Protein AF-A0A2G4GBW3-F1 (afdb_monomer)

Mean predicted aligned error: 9.52 Å

Sequence (626 aa):
MPLEVPSDIVLETSGILPLPGKRLLVTTRRGEVYFVDGAFAAEPKLTFSLFASGLHEPLGIIAAPAPRKGYYVAQRAELTRLEDTDGDGRADVFETIAKIPISGSYHEYAFGPVLAPNGDLRVTLNVAFGGATQAPVPWRGWMMEIRPDGQMTPIAAGLRSPAGFTVTSGGDWFASDNQGEWVGSGKLTHIERGDFLGHPAGLAWSKQPGSPVSLRPEDIRSFDEPMPDVAKRLPGVKPPAVWLPHAVLGISNSGVLEDLSGGKFGPFAGQLFVADQGQSKIARISLEKIKGVWQGAAYAFRSGFDCGIIRLAQSEDGSFFTGETERGWGALGPKKYGIERLVWTGETPFEIKEIKAQPDGFMLTFTAPVDRATAEKLESYSVFGFTYLWHKEYGSAPSNRAGCPVRKVVVAPDGLSVRLANICLREGYIHEIKAAGLRSAQGNEPLLHPIAYYTLNRFPDGNRIIPLEVKEVELCVAPIPAVASANTKKHPTKAPAEWGDDGDKTIVLGTQPGLKFDQALLTVKVGARVRLVLRNTDDMLHNFVLCAPGKGESVGNAAMALGVDGAAKNYVPDTADVLFHSALVLPETSDTIFFDAPTAPGDYDYLCSFPGHALLMKGLLRVEAK

Foldseek 3Di:
DFADDPPVDPALWQEWDQDPPRWIWTHHQQFWIWIWPQQPDPDRDIDTDTADGDAARWRYKDADDPPDGAIWTDHLFATWGFDDPPPPRHTPDTDGLATDDDPPAPQQGWHDFAADPVGKTKIATAFGDDDLCRPVDAPHQFIWTAHSNHDIATFEGAAHRQLAWYQAPVRWIWTWGAFWFLRQHIFIFTGGGQAHAGHLNNLVCCPPPRRSHPDHSVNDAFDQAQQLVVCVVPPRYTAGQDGQGDLQQERAKAHKDAQCQVQLQHDQHRWMWIFYQAQAAIKIWDWDAAPNGIHFKIFGDDGAHQGGFHYWDADNSRKIKTWHAPPPHHYLHVDGTGIDIGGHPPDDDWAFNTWDFALFFIKTFTPAAWAPVLQFDQVLKWKKKFGARRGRGGHGATHPIWTWGFPGWDQDPRRRMITTGTQADDASIKMWMFRQSIAGNPPRHTHPTRIMIIHHHDHHDDDDPDDNDVPCNVVRDDPDPDPQADCDQQFHQAADPPADRAFQEEAEWEDDPPLEIPDQEAEDAAFGKYKYKYFYQDQDKWKKWWFDPPCLVVQLVQLSVCRSVNLRNLSGHPDPRTRHMFHTAHHRGMGIGIDTDHNDFDWIKMATSSNSNSVPYIHTYGHDYD

Nearest PDB structures (foldseek):
  2aan-assembly1_A  TM=9.076E-01  e=1.758E-10  Chloroflexus aurantiacus
  6l9s-assembly1_A  TM=8.974E-01  e=1.002E-09  Roseiflexus castenholzii DSM 13941
  1ov8-assembly1_A  TM=8.506E-01  e=3.028E-10  Chloroflexus aurantiacus
  2p4o-assembly1_A  TM=3.860E-01  e=1.858E-04  Nostoc punctiforme PCC 73102
  7kzn-assembly1_E  TM=3.181E-01  e=4.204E-01  Chlamydomonas reinhardtii

pLDDT: mean 91.11, std 11.43, range [33.72, 98.88]

Secondary structure (DSSP, 8-state):
-B-PPPTT----EEEEEEETTTEEEEEETTS-EEEEESTTSSS---EEEEEE---SS---EEEPPTTS-SEEEEETTEEEEEE-SSSSSS--EEEEEEE----S-TT--EEEEEE-TTS-EEEEEPPPSSGGGS--STTTTEEEEE-TTS-EEEEEE--S----EEE-TTS-EEEEE-SBBTB-SEEEEEE-TT-B-S-GGGGGGTTSTT------GGG-----EEHHHHHTTSTTB---SEEE-TTTS-SSEEEEEE--STTTTSTTTT-EEEEETTTTEEEEEEEEEETTEEEEEEEEEEE--SS-EEEEEE-TTS-EEEEEE-SSS--SSSSSEEEEEE---S---S-EEEEEEETTEEEEEESSPBPHHHHT-GGG-EEEEEE-EESSSBS---EEEEE--EEEEEE-TTSSEEEEEES---TTEEEEEE-TT-BBTTTTPBPSS-EEEEEES-PPPS--SS---TTGGGG--------TTS--SSS--S--TTS-TT-SEEEEEEEETTTEES-SEEEEETT-EEEEEEE--SSS-B--EEEPTT-HHHHHHHHHTTGGGTGGGTT---STTEEEEPPPBPTT-EEEEEEEPPSS-EEEEEE--STTTTTTSEEEEEEE--

Structure (mmCIF, N/CA/C/O backbone):
data_AF-A0A2G4GBW3-F1
#
_entry.id   AF-A0A2G4GBW3-F1
#
loop_
_atom_site.group_PDB
_atom_site.id
_atom_site.type_symbol
_atom_site.label_atom_id
_atom_site.label_alt_id
_atom_site.label_comp_id
_atom_site.label_asym_id
_atom_site.label_entity_id
_atom_site.label_seq_id
_atom_site.pdbx_PDB_ins_code
_atom_site.Cartn_x
_atom_site.Cartn_y
_atom_site.Cartn_z
_atom_site.occupancy
_atom_site.B_iso_or_equiv
_atom_site.auth_seq_id
_atom_site.auth_comp_id
_atom_site.auth_asym_id
_atom_site.auth_atom_id
_atom_site.pdbx_PDB_model_num
ATOM 1 N N . MET A 1 1 ? 7.851 -12.810 12.688 1.00 80.94 1 MET A N 1
ATOM 2 C CA . MET A 1 1 ? 7.903 -13.838 13.744 1.00 80.94 1 MET A CA 1
ATOM 3 C C . MET A 1 1 ? 6.474 -14.286 13.923 1.00 80.94 1 MET A C 1
ATOM 5 O O . MET A 1 1 ? 5.682 -13.466 14.400 1.00 80.94 1 MET A O 1
ATOM 9 N N . PRO A 1 2 ? 6.150 -15.525 13.527 1.00 80.88 2 PRO A N 1
ATOM 10 C CA . PRO A 1 2 ? 4.816 -16.064 13.705 1.00 80.88 2 PRO A CA 1
ATOM 11 C C . PRO A 1 2 ? 4.460 -16.076 15.183 1.00 80.88 2 PRO A C 1
ATOM 13 O O . PRO A 1 2 ? 5.283 -16.481 16.007 1.00 80.88 2 PRO A O 1
ATOM 16 N N . LEU A 1 3 ? 3.254 -15.634 15.525 1.00 89.94 3 LEU A N 1
ATOM 17 C CA . LEU A 1 3 ? 2.725 -15.817 16.867 1.00 89.94 3 LEU A CA 1
ATOM 18 C C . LEU A 1 3 ? 1.697 -16.945 16.814 1.00 89.94 3 LEU A C 1
ATOM 20 O O . LEU A 1 3 ? 0.683 -16.845 16.122 1.00 89.94 3 LEU A O 1
ATOM 24 N N . GLU A 1 4 ? 1.987 -18.053 17.492 1.00 91.69 4 GLU A N 1
ATOM 25 C CA . GLU A 1 4 ? 1.112 -19.223 17.460 1.00 91.69 4 GLU A CA 1
ATOM 26 C C . GLU A 1 4 ? -0.223 -18.927 18.148 1.00 91.69 4 GLU A C 1
ATOM 28 O O . GLU A 1 4 ? -0.281 -18.522 19.311 1.00 91.69 4 GLU A O 1
ATOM 33 N N . VAL A 1 5 ? -1.302 -19.137 17.397 1.00 91.31 5 VAL A N 1
ATOM 34 C CA . VAL A 1 5 ? -2.677 -18.986 17.865 1.00 91.31 5 VAL A CA 1
ATOM 35 C C . VAL A 1 5 ? -3.206 -20.373 18.251 1.00 91.31 5 VAL A C 1
ATOM 37 O O . VAL A 1 5 ? -3.044 -21.306 17.458 1.00 91.31 5 VAL A O 1
ATOM 40 N N . PRO A 1 6 ? -3.845 -20.534 19.425 1.00 90.50 6 PRO A N 1
ATOM 41 C CA . PRO A 1 6 ? -4.528 -21.770 19.800 1.00 90.50 6 PRO A CA 1
ATOM 42 C C . PRO A 1 6 ? -5.503 -22.254 18.718 1.00 90.50 6 PRO A C 1
ATOM 44 O O . PRO A 1 6 ? -6.208 -21.458 18.100 1.00 90.50 6 PRO A O 1
ATOM 47 N N . SER A 1 7 ? -5.555 -23.567 18.478 1.00 90.00 7 SER A N 1
ATOM 48 C CA . SER A 1 7 ? -6.326 -24.155 17.369 1.00 90.00 7 SER A CA 1
ATOM 49 C C . SER A 1 7 ? -7.843 -23.966 17.480 1.00 90.00 7 SER A C 1
ATOM 51 O O . SER A 1 7 ? -8.553 -24.107 16.489 1.00 90.00 7 SER A O 1
ATOM 53 N N . ASP A 1 8 ? -8.342 -23.686 18.680 1.00 91.44 8 ASP A N 1
ATOM 54 C CA . ASP A 1 8 ? -9.742 -23.385 18.977 1.00 91.44 8 ASP A CA 1
ATOM 55 C C . ASP A 1 8 ? -10.122 -21.920 18.693 1.00 91.44 8 ASP A C 1
ATOM 57 O O . ASP A 1 8 ? -11.308 -21.590 18.694 1.00 91.44 8 ASP A O 1
ATOM 61 N N . ILE A 1 9 ? -9.148 -21.052 18.389 1.00 93.62 9 ILE A N 1
ATOM 62 C CA . ILE A 1 9 ? -9.369 -19.642 18.054 1.00 93.62 9 ILE A CA 1
ATOM 63 C C . ILE A 1 9 ? -9.157 -19.415 16.552 1.00 93.62 9 ILE A C 1
ATOM 65 O O . ILE A 1 9 ? -8.066 -19.583 16.001 1.00 93.62 9 ILE A O 1
ATOM 69 N N . VAL A 1 10 ? -10.208 -18.943 15.879 1.00 94.69 10 VAL A N 1
ATOM 70 C CA . VAL A 1 10 ? -10.137 -18.456 14.494 1.00 94.69 10 VAL A CA 1
ATOM 71 C C . VAL A 1 10 ? -9.936 -16.944 14.523 1.00 94.69 10 VAL A C 1
ATOM 73 O O . VAL A 1 10 ? -10.901 -16.184 14.543 1.00 94.69 10 VAL A O 1
ATOM 76 N N . LEU A 1 11 ? -8.675 -16.510 14.585 1.00 94.62 11 LEU A N 1
ATOM 77 C CA . LEU A 1 11 ? -8.359 -15.137 14.984 1.00 94.62 11 LEU A CA 1
ATOM 78 C C . LEU A 1 11 ? -8.752 -14.082 13.941 1.00 94.62 11 LEU A C 1
ATOM 80 O O . LEU A 1 11 ? -9.252 -13.039 14.337 1.00 94.62 11 LEU A O 1
ATOM 84 N N . GLU A 1 12 ? -8.545 -14.333 12.638 1.00 96.38 12 GLU A N 1
ATOM 85 C CA . GLU A 1 12 ? -8.844 -13.383 11.538 1.00 96.38 12 GLU A CA 1
ATOM 86 C C . GLU A 1 12 ? -8.585 -11.912 11.942 1.00 96.38 12 GLU A C 1
ATOM 88 O O . GLU A 1 12 ? -9.501 -11.083 11.917 1.00 96.38 12 GLU A O 1
ATOM 93 N N . THR A 1 13 ? -7.366 -11.616 12.413 1.00 97.44 13 THR A N 1
ATOM 94 C CA . THR A 1 13 ? -7.048 -10.382 13.147 1.00 97.44 13 THR A CA 1
ATOM 95 C C . THR A 1 13 ? -7.329 -9.140 12.303 1.00 97.44 13 THR A C 1
ATOM 97 O O . THR A 1 13 ? -6.641 -8.872 11.318 1.00 97.44 13 THR A O 1
ATOM 100 N N . SER A 1 14 ? -8.313 -8.343 12.709 1.00 96.31 14 SER A N 1
ATOM 101 C CA . SER A 1 14 ? -8.832 -7.202 11.941 1.00 96.31 14 SER A CA 1
ATOM 102 C C . SER A 1 14 ? -8.664 -5.841 12.611 1.00 96.31 14 SER A C 1
ATOM 104 O O . SER A 1 14 ? -8.942 -4.802 12.001 1.00 96.31 14 SER A O 1
ATOM 106 N N . GLY A 1 15 ? -8.167 -5.844 13.843 1.00 97.50 15 GLY A N 1
ATOM 107 C CA . GLY A 1 15 ? -7.805 -4.676 14.630 1.00 97.50 15 GLY A CA 1
ATOM 108 C C . GLY A 1 15 ? -6.728 -5.058 15.633 1.00 97.50 15 GLY A C 1
ATOM 109 O O . GLY A 1 15 ? -6.760 -6.162 16.174 1.00 97.50 15 GLY A O 1
ATOM 110 N N . ILE A 1 16 ? -5.760 -4.168 15.849 1.00 98.19 16 ILE A N 1
ATOM 111 C CA . ILE A 1 16 ? -4.654 -4.372 16.787 1.00 98.19 16 ILE A CA 1
ATOM 112 C C . ILE A 1 16 ? -4.420 -3.061 17.527 1.00 98.19 16 ILE A C 1
ATOM 114 O O . ILE A 1 16 ? -4.195 -2.029 16.900 1.00 98.19 16 ILE A O 1
ATOM 118 N N . LEU A 1 17 ? -4.426 -3.127 18.853 1.00 97.94 17 LEU A N 1
ATOM 119 C CA . LEU A 1 17 ? -4.067 -2.032 19.738 1.00 97.94 17 LEU A CA 1
ATOM 120 C C . LEU A 1 17 ? -2.996 -2.521 20.719 1.00 97.94 17 LEU A C 1
ATOM 122 O O . LEU A 1 17 ? -3.314 -3.257 21.658 1.00 97.94 17 LEU A O 1
ATOM 126 N N . PRO A 1 18 ? -1.725 -2.135 20.525 1.00 97.06 18 PRO A N 1
ATOM 127 C CA . PRO A 1 18 ? -0.713 -2.282 21.555 1.00 97.06 18 PRO A CA 1
ATOM 128 C C . PRO A 1 18 ? -1.093 -1.458 22.788 1.00 97.06 18 PRO A C 1
ATOM 130 O O . PRO A 1 18 ? -1.423 -0.278 22.681 1.00 97.06 18 PRO A O 1
ATOM 133 N N . LEU A 1 19 ? -1.055 -2.092 23.956 1.00 95.31 19 LEU A N 1
ATOM 134 C CA . LEU A 1 19 ? -1.354 -1.483 25.247 1.00 95.31 19 LEU A CA 1
ATOM 135 C C . LEU A 1 19 ? -0.072 -1.309 26.075 1.00 95.31 19 LEU A C 1
ATOM 137 O O . LEU A 1 19 ? 0.899 -2.056 25.883 1.00 95.31 19 LEU A O 1
ATOM 141 N N . PRO A 1 20 ? -0.073 -0.381 27.052 1.00 88.75 20 PRO A N 1
ATOM 142 C CA . PRO A 1 20 ? 0.974 -0.320 28.064 1.00 88.75 20 PRO A CA 1
ATOM 143 C C . PRO A 1 20 ? 1.194 -1.682 28.735 1.00 88.75 20 PRO A C 1
ATOM 145 O O . PRO A 1 20 ? 0.268 -2.475 28.896 1.00 88.75 20 PRO A O 1
ATOM 148 N N . GLY A 1 21 ? 2.435 -1.959 29.141 1.00 87.44 21 GLY A N 1
ATOM 149 C CA . GLY A 1 21 ? 2.774 -3.221 29.808 1.00 87.44 21 GLY A CA 1
ATOM 150 C C . GLY A 1 21 ? 2.973 -4.415 28.868 1.00 87.44 21 GLY A C 1
ATOM 151 O O . GLY A 1 21 ? 2.974 -5.546 29.341 1.00 87.44 21 GLY A O 1
ATOM 152 N N . LYS A 1 22 ? 3.204 -4.182 27.565 1.00 92.50 22 LYS A N 1
ATOM 153 C CA . LYS A 1 22 ? 3.505 -5.233 26.569 1.00 92.50 22 LYS A CA 1
ATOM 154 C C . LYS A 1 22 ? 2.361 -6.242 26.386 1.00 92.50 22 LYS A C 1
ATOM 156 O O . LYS A 1 22 ? 2.589 -7.448 26.270 1.00 92.50 22 LYS A O 1
ATOM 161 N N . ARG A 1 23 ? 1.133 -5.731 26.328 1.00 95.31 23 ARG A N 1
ATOM 162 C CA . ARG A 1 23 ? -0.088 -6.488 26.031 1.00 95.31 23 ARG A CA 1
ATOM 163 C C . ARG A 1 23 ? -0.689 -5.987 24.724 1.00 95.31 23 ARG A C 1
ATOM 165 O O . ARG A 1 23 ? -0.494 -4.827 24.370 1.00 95.31 23 ARG A O 1
ATOM 172 N N . LEU A 1 24 ? -1.412 -6.835 24.003 1.00 97.75 24 LEU A N 1
ATOM 173 C CA . LEU A 1 24 ? -2.218 -6.405 22.859 1.00 97.75 24 LEU A CA 1
ATOM 174 C C . LEU A 1 24 ? -3.701 -6.545 23.183 1.00 97.75 24 LEU A C 1
ATOM 176 O O . LEU A 1 24 ? -4.098 -7.429 23.939 1.00 97.75 24 LEU A O 1
ATOM 180 N N . LEU A 1 25 ? -4.515 -5.712 22.552 1.00 98.31 25 LEU A N 1
ATOM 181 C CA . LEU A 1 25 ? -5.941 -5.939 22.380 1.00 98.31 25 LEU A CA 1
ATOM 182 C C . LEU A 1 25 ? -6.202 -6.117 20.885 1.00 98.31 25 LEU A C 1
ATOM 184 O O . LEU A 1 25 ? -5.789 -5.280 20.080 1.00 98.31 25 LEU A O 1
ATOM 188 N N . VAL A 1 26 ? -6.840 -7.219 20.503 1.00 98.44 26 VAL A N 1
ATOM 189 C CA . VAL A 1 26 ? -7.065 -7.567 19.095 1.00 98.44 26 VAL A CA 1
ATOM 190 C C . VAL A 1 26 ? -8.536 -7.832 18.831 1.00 98.44 26 VAL A C 1
ATOM 192 O O . VAL A 1 26 ? -9.214 -8.424 19.669 1.00 98.44 26 VAL A O 1
ATOM 195 N N . THR A 1 27 ? -9.026 -7.414 17.666 1.00 98.44 27 THR A N 1
ATOM 196 C CA . THR A 1 27 ? -10.370 -7.777 17.196 1.00 98.44 27 THR A CA 1
ATOM 197 C C . THR A 1 27 ? -10.282 -8.869 16.143 1.00 98.44 27 THR A C 1
ATOM 199 O O . THR A 1 27 ? -9.351 -8.881 15.335 1.00 98.44 27 THR A O 1
ATOM 202 N N . THR A 1 28 ? -11.274 -9.751 16.123 1.00 97.62 28 THR A N 1
ATOM 203 C CA . THR A 1 28 ? -11.435 -10.786 15.098 1.00 97.62 28 THR A CA 1
ATOM 204 C C . THR A 1 28 ? -12.531 -10.372 14.122 1.00 97.62 28 THR A C 1
ATOM 206 O O . THR A 1 28 ? -13.536 -9.779 14.517 1.00 97.62 28 THR A O 1
ATOM 209 N N . ARG A 1 29 ? -12.455 -10.773 12.850 1.00 95.62 29 ARG A N 1
ATOM 210 C CA . ARG A 1 29 ? -13.603 -10.610 11.927 1.00 95.62 29 ARG A CA 1
ATOM 211 C C . ARG A 1 29 ? -14.848 -11.415 12.323 1.00 95.62 29 ARG A C 1
ATOM 213 O O . ARG A 1 29 ? -15.888 -11.293 11.672 1.00 95.62 29 ARG A O 1
ATOM 220 N N . ARG A 1 30 ? -14.753 -12.263 13.349 1.00 96.00 30 ARG A N 1
ATOM 221 C CA . ARG A 1 30 ? -15.849 -13.085 13.877 1.00 96.00 30 ARG A CA 1
ATOM 222 C C . ARG A 1 30 ? -16.622 -12.422 15.008 1.00 96.00 30 ARG A C 1
ATOM 224 O O . ARG A 1 30 ? -17.689 -12.912 15.358 1.00 96.00 30 ARG A O 1
ATOM 231 N N . GLY A 1 31 ? -16.167 -11.260 15.469 1.00 97.75 31 GLY A N 1
ATOM 232 C CA . GLY A 1 31 ? -16.918 -10.449 16.419 1.00 97.75 31 GLY A CA 1
ATOM 233 C C . GLY A 1 31 ? -16.410 -10.518 17.846 1.00 97.75 31 GLY A C 1
ATOM 234 O O . GLY A 1 31 ? -17.105 -10.045 18.745 1.00 97.75 31 GLY A O 1
ATOM 235 N N . GLU A 1 32 ? -15.229 -11.093 18.059 1.00 98.38 32 GLU A N 1
ATOM 236 C CA . GLU A 1 32 ? -14.581 -11.146 19.361 1.00 98.38 32 GLU A CA 1
ATOM 237 C C . GLU A 1 32 ? -13.493 -10.079 19.508 1.00 98.38 32 GLU A C 1
ATOM 239 O O . GLU A 1 32 ? -12.899 -9.597 18.538 1.00 98.38 32 GLU A O 1
ATOM 244 N N . VAL A 1 33 ? -13.217 -9.741 20.765 1.00 98.69 33 VAL A N 1
ATOM 245 C CA . VAL A 1 33 ? -12.090 -8.916 21.186 1.00 98.69 33 VAL A CA 1
ATOM 246 C C . VAL A 1 33 ? -11.321 -9.687 22.249 1.00 98.69 33 VAL A C 1
ATOM 248 O O . VAL A 1 33 ? -11.897 -10.091 23.261 1.00 98.69 33 VAL A O 1
ATOM 251 N N . TYR A 1 34 ? -10.024 -9.881 22.031 1.00 98.56 34 TYR A N 1
ATOM 252 C CA . TYR A 1 34 ? -9.149 -10.610 22.942 1.00 98.56 34 TYR A CA 1
ATOM 253 C C . TYR A 1 34 ? -8.029 -9.720 23.445 1.00 98.56 34 TYR A C 1
ATOM 255 O O . TYR A 1 34 ? -7.351 -9.057 22.658 1.00 98.56 34 TYR A O 1
ATOM 263 N N . PHE A 1 35 ? -7.767 -9.781 24.745 1.00 98.12 35 PHE A N 1
ATOM 264 C CA . PHE A 1 35 ? -6.437 -9.456 25.226 1.00 98.12 35 PHE A CA 1
ATOM 265 C C . PHE A 1 35 ? -5.466 -10.576 24.850 1.00 98.12 35 PHE A C 1
ATOM 267 O O . PHE A 1 35 ? -5.795 -11.755 24.999 1.00 98.12 35 PHE A O 1
ATOM 274 N N . VAL A 1 36 ? -4.271 -10.197 24.403 1.00 97.88 36 VAL A N 1
ATOM 275 C CA . VAL A 1 36 ? -3.189 -11.117 24.044 1.00 97.88 36 VAL A CA 1
ATOM 276 C C . VAL A 1 36 ? -1.942 -10.764 24.841 1.00 97.88 36 VAL A C 1
ATOM 278 O O . VAL A 1 36 ? -1.347 -9.696 24.671 1.00 97.88 36 VAL A O 1
ATOM 281 N N . ASP A 1 37 ? -1.541 -11.689 25.701 1.00 96.69 37 ASP A N 1
ATOM 282 C CA . ASP A 1 37 ? -0.339 -11.605 26.524 1.00 96.69 37 ASP A CA 1
ATOM 283 C C . ASP A 1 37 ? 0.798 -12.432 25.906 1.00 96.69 37 ASP A C 1
ATOM 285 O O . ASP A 1 37 ? 0.561 -13.364 25.138 1.00 96.69 37 ASP A O 1
ATOM 289 N N . GLY A 1 38 ? 2.053 -12.091 26.215 1.00 95.75 38 GLY A N 1
ATOM 290 C CA . GLY A 1 38 ? 3.233 -12.842 25.753 1.00 95.75 38 GLY A CA 1
ATOM 291 C C . GLY A 1 38 ? 3.716 -12.518 24.330 1.00 95.75 38 GLY A C 1
ATOM 292 O O . GLY A 1 38 ? 4.797 -12.962 23.944 1.00 95.75 38 GLY A O 1
ATOM 293 N N . ALA A 1 39 ? 2.993 -11.682 23.576 1.00 95.38 39 ALA A N 1
ATOM 294 C CA . ALA A 1 39 ? 3.322 -11.318 22.188 1.00 95.38 39 ALA A CA 1
ATOM 295 C C . ALA A 1 39 ? 4.661 -10.570 22.022 1.00 95.38 39 ALA A C 1
ATOM 297 O O . ALA A 1 39 ? 5.230 -10.523 20.932 1.00 95.38 39 ALA A O 1
ATOM 298 N N . PHE A 1 40 ? 5.182 -9.991 23.107 1.00 95.12 40 PHE A N 1
ATOM 299 C CA . PHE A 1 40 ? 6.421 -9.215 23.100 1.00 95.12 40 PHE A CA 1
ATOM 300 C C . PHE A 1 40 ? 7.664 -10.006 23.531 1.00 95.12 40 PHE A C 1
ATOM 302 O O . PHE A 1 40 ? 8.769 -9.454 23.508 1.00 95.12 40 PHE A O 1
ATOM 309 N N . ALA A 1 41 ? 7.503 -11.263 23.953 1.00 93.00 41 ALA A N 1
ATOM 310 C CA . ALA A 1 41 ? 8.619 -12.099 24.378 1.00 93.00 41 ALA A CA 1
ATOM 311 C C . ALA A 1 41 ? 9.520 -12.479 23.190 1.00 93.00 41 ALA A C 1
ATOM 313 O O . ALA A 1 41 ? 9.066 -12.537 22.049 1.00 93.00 41 ALA A O 1
ATOM 314 N N . ALA A 1 42 ? 10.801 -12.747 23.463 1.00 89.19 42 ALA A N 1
ATOM 315 C CA . ALA A 1 42 ? 11.731 -13.265 22.454 1.00 89.19 42 ALA A CA 1
ATOM 316 C C . ALA A 1 42 ? 11.319 -14.665 21.963 1.00 89.19 42 ALA A C 1
ATOM 318 O O . ALA A 1 42 ? 11.481 -14.982 20.791 1.00 89.19 42 ALA A O 1
ATOM 319 N N . GLU A 1 43 ? 10.722 -15.460 22.855 1.00 91.88 43 GLU A N 1
ATOM 320 C CA . GLU A 1 43 ? 10.042 -16.720 22.556 1.00 91.88 43 GLU A CA 1
ATOM 321 C C . GLU A 1 43 ? 8.555 -16.560 22.913 1.00 91.88 43 GLU A C 1
ATOM 323 O O . GLU A 1 43 ? 8.174 -16.741 24.076 1.00 91.88 43 GLU A O 1
ATOM 328 N N . PRO A 1 44 ? 7.707 -16.133 21.961 1.00 92.69 44 PRO A N 1
ATOM 329 C CA . PRO A 1 44 ? 6.304 -15.855 22.234 1.00 92.69 44 PRO A CA 1
ATOM 330 C C . PRO A 1 44 ? 5.535 -17.107 22.659 1.00 92.69 44 PRO A C 1
ATOM 332 O O . PRO A 1 44 ? 5.519 -18.113 21.956 1.00 92.69 44 PRO A O 1
ATOM 335 N N . LYS A 1 45 ? 4.839 -17.014 23.793 1.00 93.19 45 LYS A N 1
ATOM 336 C CA . LYS A 1 45 ? 3.826 -17.983 24.228 1.00 93.19 45 LYS A CA 1
ATOM 337 C C . LYS A 1 45 ? 2.556 -17.215 24.529 1.00 93.19 45 LYS A C 1
ATOM 339 O O . LYS A 1 45 ? 2.467 -16.550 25.562 1.00 93.19 45 LYS A O 1
ATOM 344 N N . LEU A 1 46 ? 1.626 -17.239 23.582 1.00 95.19 46 LEU A N 1
ATOM 345 C CA . LEU A 1 46 ? 0.447 -16.395 23.660 1.00 95.19 46 LEU A CA 1
ATOM 346 C C . LEU A 1 46 ? -0.573 -16.944 24.653 1.00 95.19 46 LEU A C 1
ATOM 348 O O . LEU A 1 46 ? -0.857 -18.139 24.676 1.00 95.19 46 LEU A O 1
ATOM 352 N N . THR A 1 47 ? -1.163 -16.048 25.439 1.00 95.81 47 THR A N 1
ATOM 353 C CA . THR A 1 47 ? -2.387 -16.325 26.199 1.00 95.81 47 THR A CA 1
ATOM 354 C C . THR A 1 47 ? -3.467 -15.363 25.739 1.00 95.81 47 THR A C 1
ATOM 356 O O . THR A 1 47 ? -3.235 -14.156 25.682 1.00 95.81 47 THR A O 1
ATOM 359 N N . PHE A 1 48 ? -4.638 -15.904 25.410 1.00 97.44 48 PHE A N 1
ATOM 360 C CA . PHE A 1 48 ? -5.789 -15.138 24.949 1.00 97.44 48 PHE A CA 1
ATOM 361 C C . PHE A 1 48 ? -6.835 -15.072 26.059 1.00 97.44 48 PHE A C 1
ATOM 363 O O . PHE A 1 48 ? -7.260 -16.102 26.578 1.00 97.44 48 PHE A O 1
ATOM 370 N N . SER A 1 49 ? -7.265 -13.862 26.409 1.00 97.38 49 SER A N 1
ATOM 371 C CA . SER A 1 49 ? -8.372 -13.635 27.345 1.00 97.38 49 SER A CA 1
ATOM 372 C C . SER A 1 49 ? -9.497 -12.908 26.621 1.00 97.38 49 SER A C 1
ATOM 374 O O . SER A 1 49 ? -9.287 -11.810 26.107 1.00 97.38 49 SER A O 1
ATOM 376 N N . LEU A 1 50 ? -10.678 -13.528 26.545 1.00 98.25 50 LEU A N 1
ATOM 377 C CA . LEU A 1 50 ? -11.840 -12.926 25.891 1.00 98.25 50 LEU A CA 1
ATOM 378 C C . LEU A 1 50 ? -12.306 -11.698 26.683 1.00 98.25 50 LEU A C 1
ATOM 380 O O . LEU A 1 50 ? -12.733 -11.845 27.828 1.00 98.25 50 LEU A O 1
ATOM 384 N N . PHE A 1 51 ? -12.245 -10.529 26.045 1.00 98.69 51 PHE A N 1
ATOM 385 C CA . PHE A 1 51 ? -12.705 -9.252 26.588 1.00 98.69 51 PHE A CA 1
ATOM 386 C C . PHE A 1 51 ? -14.155 -8.967 26.185 1.00 98.69 51 PHE A C 1
ATOM 388 O O . PHE A 1 51 ? -14.981 -8.653 27.032 1.00 98.69 51 PHE A O 1
ATOM 395 N N . ALA A 1 52 ? -14.487 -9.116 24.901 1.00 98.69 52 ALA A N 1
ATOM 396 C CA . ALA A 1 52 ? -15.830 -8.859 24.381 1.00 98.69 52 ALA A CA 1
ATOM 397 C C . ALA A 1 52 ? -16.181 -9.823 23.242 1.00 98.69 52 ALA A C 1
ATOM 399 O O . ALA A 1 52 ? -15.297 -10.358 22.576 1.00 98.69 52 ALA A O 1
ATOM 400 N N . SER A 1 53 ? -17.475 -10.033 23.000 1.00 98.06 53 SER A N 1
ATOM 401 C CA . SER A 1 53 ? -17.985 -10.828 21.874 1.00 98.06 53 SER A CA 1
ATOM 402 C C . SER A 1 53 ? -19.327 -10.281 21.381 1.00 98.06 53 SER A C 1
ATOM 404 O O . SER A 1 53 ? -19.946 -9.468 22.066 1.00 98.06 53 SER A O 1
ATOM 406 N N . GLY A 1 54 ? -19.777 -10.720 20.202 1.00 97.25 54 GLY A N 1
ATOM 407 C CA . GLY A 1 54 ? -21.067 -10.319 19.623 1.00 97.25 54 GLY A CA 1
ATOM 408 C C . GLY A 1 54 ? -21.009 -9.106 18.688 1.00 97.25 54 GLY A C 1
ATOM 409 O O . GLY A 1 54 ? -22.054 -8.575 18.319 1.00 97.25 54 GLY A O 1
ATOM 410 N N . LEU A 1 55 ? -19.811 -8.673 18.284 1.00 98.19 55 LEU A N 1
ATOM 411 C CA . LEU A 1 55 ? -19.637 -7.584 17.320 1.00 98.19 55 LEU A CA 1
ATOM 412 C C . LEU A 1 55 ? -19.847 -8.070 15.877 1.00 98.19 55 LEU A C 1
ATOM 414 O O . LEU A 1 55 ? -19.476 -9.178 15.499 1.00 98.19 55 LEU A O 1
ATOM 418 N N . HIS A 1 56 ? -20.399 -7.219 15.023 1.00 96.62 56 HIS A N 1
ATOM 419 C CA . HIS A 1 56 ? -20.651 -7.501 13.618 1.00 96.62 56 HIS A CA 1
ATOM 420 C C . HIS A 1 56 ? -19.442 -7.148 12.741 1.00 96.62 56 HIS A C 1
ATOM 422 O O . HIS A 1 56 ? -19.386 -6.073 12.139 1.00 96.62 56 HIS A O 1
ATOM 428 N N . GLU A 1 57 ? -18.511 -8.101 12.634 1.00 95.88 57 GLU A N 1
ATOM 429 C CA . GLU A 1 57 ? -17.292 -8.000 11.816 1.00 95.88 57 GLU A CA 1
ATOM 430 C C . GLU A 1 57 ? -16.514 -6.701 12.107 1.00 95.88 57 GLU A C 1
ATOM 432 O O . GLU A 1 57 ? -16.499 -5.775 11.290 1.00 95.88 57 GLU A O 1
ATOM 437 N N . PRO A 1 58 ? -15.908 -6.591 13.304 1.00 97.69 58 PRO A N 1
ATOM 438 C CA . PRO A 1 58 ? -15.116 -5.430 13.675 1.00 97.69 58 PRO A CA 1
ATOM 439 C C . PRO A 1 58 ? -13.865 -5.346 12.797 1.00 97.69 58 PRO A C 1
ATOM 441 O O . PRO A 1 58 ? -13.247 -6.365 12.484 1.00 97.69 58 PRO A O 1
ATOM 444 N N . LEU A 1 59 ? -13.491 -4.139 12.380 1.00 97.12 59 LEU A N 1
ATOM 445 C CA . LEU A 1 59 ? -12.395 -3.879 11.443 1.00 97.12 59 LEU A CA 1
ATOM 446 C C . LEU A 1 59 ? -11.509 -2.725 11.924 1.00 97.12 59 LEU A C 1
ATOM 448 O O . LEU A 1 59 ? -11.139 -1.840 11.148 1.00 97.12 59 LEU A O 1
ATOM 452 N N . GLY A 1 60 ? -11.136 -2.783 13.197 1.00 97.00 60 GLY A N 1
ATOM 453 C CA . GLY A 1 60 ? -10.145 -1.922 13.829 1.00 97.00 60 GLY A CA 1
ATOM 454 C C . GLY A 1 60 ? -10.569 -1.504 15.233 1.00 97.00 60 GLY A C 1
ATOM 455 O O . GLY A 1 60 ? -11.727 -1.637 15.628 1.00 97.00 60 GLY A O 1
ATOM 456 N N . ILE A 1 61 ? -9.589 -1.061 16.014 1.00 98.38 61 ILE A N 1
ATOM 457 C CA . ILE A 1 61 ? -9.747 -0.773 17.436 1.00 98.38 61 ILE A CA 1
ATOM 458 C C . ILE A 1 61 ? -8.752 0.299 17.868 1.00 98.38 61 ILE A C 1
ATOM 460 O O . ILE A 1 61 ? -7.598 0.280 17.443 1.00 98.38 61 ILE A O 1
ATOM 464 N N . ILE A 1 62 ? -9.196 1.213 18.726 1.00 97.50 62 ILE A N 1
ATOM 465 C CA . ILE A 1 62 ? -8.350 2.206 19.397 1.00 97.50 62 ILE A CA 1
ATOM 466 C C . ILE A 1 62 ? -8.766 2.344 20.864 1.00 97.50 62 ILE A C 1
ATOM 468 O O . ILE A 1 62 ? -9.870 1.949 21.248 1.00 97.50 62 ILE A O 1
ATOM 472 N N . ALA A 1 63 ? -7.917 2.960 21.684 1.00 96.88 63 ALA A N 1
ATOM 473 C CA . ALA A 1 63 ? -8.341 3.445 22.993 1.00 96.88 63 ALA A CA 1
ATOM 474 C C . ALA A 1 63 ? -9.402 4.546 22.832 1.00 96.88 63 ALA A C 1
ATOM 476 O O . ALA A 1 63 ? -9.292 5.398 21.947 1.00 96.88 63 ALA A O 1
ATOM 477 N N . ALA A 1 64 ? -10.427 4.538 23.686 1.00 95.19 64 ALA A N 1
ATOM 478 C CA . ALA A 1 64 ? -11.409 5.612 23.707 1.00 95.19 64 ALA A CA 1
ATOM 479 C C . ALA A 1 64 ? -10.713 6.947 24.056 1.00 95.19 64 ALA A C 1
ATOM 481 O O . ALA A 1 64 ? -9.917 6.986 25.000 1.00 95.19 64 ALA A O 1
ATOM 482 N N . PRO A 1 65 ? -10.991 8.047 23.332 1.00 91.44 65 PRO A N 1
ATOM 483 C CA . PRO A 1 65 ? -10.426 9.348 23.665 1.00 91.44 65 PRO A CA 1
ATOM 484 C C . PRO A 1 65 ? -10.933 9.835 25.027 1.00 91.44 65 PRO A C 1
ATOM 486 O O . PRO A 1 65 ? -12.119 9.701 25.348 1.00 91.44 65 PRO A O 1
ATOM 489 N N . ALA A 1 66 ? -10.053 10.473 25.802 1.00 87.44 66 ALA A N 1
ATOM 490 C CA . ALA A 1 66 ? -10.440 11.121 27.050 1.00 87.44 66 ALA A CA 1
ATOM 491 C C . ALA A 1 66 ? -11.578 12.146 26.814 1.00 87.44 66 ALA A C 1
ATOM 493 O O . ALA A 1 66 ? -11.597 12.814 25.779 1.00 87.44 66 ALA A O 1
ATOM 494 N N . PRO A 1 67 ? -12.525 12.300 27.759 1.00 91.44 67 PRO A N 1
ATOM 495 C CA . PRO A 1 67 ? -12.556 11.695 29.095 1.00 91.44 67 PRO A CA 1
ATOM 496 C C . PRO A 1 67 ? -13.185 10.293 29.146 1.00 91.44 67 PRO A C 1
ATOM 498 O O . PRO A 1 67 ? -13.326 9.737 30.235 1.00 91.44 67 PRO A O 1
ATOM 501 N N . ARG A 1 68 ? -13.604 9.725 28.008 1.00 91.44 68 ARG A N 1
ATOM 502 C CA . ARG A 1 68 ? -14.212 8.392 27.990 1.00 91.44 68 ARG A CA 1
ATOM 503 C C . ARG A 1 68 ? -13.149 7.321 28.233 1.00 91.44 68 ARG A C 1
ATOM 505 O O . ARG A 1 68 ? -11.989 7.478 27.866 1.00 91.44 68 ARG A O 1
ATOM 512 N N . LYS A 1 69 ? -13.568 6.230 28.867 1.00 94.81 69 LYS A N 1
ATOM 513 C CA . LYS A 1 69 ? -12.743 5.049 29.133 1.00 94.81 69 LYS A CA 1
ATOM 514 C C . LYS A 1 69 ? -13.067 3.928 28.147 1.00 94.81 69 LYS A C 1
ATOM 516 O O . LYS A 1 69 ? -14.062 3.994 27.417 1.00 94.81 69 LYS A O 1
ATOM 521 N N . GLY A 1 70 ? -12.231 2.896 28.158 1.00 97.12 70 GLY A N 1
ATOM 522 C CA . GLY A 1 70 ? -12.411 1.705 27.341 1.00 97.12 70 GLY A CA 1
ATOM 523 C C . GLY A 1 70 ? -11.866 1.870 25.925 1.00 97.12 70 GLY A C 1
ATOM 524 O O . GLY A 1 70 ? -10.844 2.525 25.713 1.00 97.12 70 GLY A O 1
ATOM 525 N N . TYR A 1 71 ? -12.539 1.259 24.957 1.00 98.19 71 TYR A N 1
ATOM 526 C CA . TYR A 1 71 ? -12.036 1.084 23.597 1.00 98.19 71 TYR A CA 1
ATOM 527 C C . TYR A 1 71 ? -13.116 1.382 22.571 1.00 98.19 71 TYR A C 1
ATOM 529 O O . TYR A 1 71 ? -14.285 1.071 22.783 1.00 98.19 71 TYR A O 1
ATOM 537 N N . TYR A 1 72 ? -12.728 1.981 21.451 1.00 98.19 72 TYR A N 1
ATOM 538 C CA . TYR A 1 72 ? -13.609 2.203 20.310 1.00 98.19 72 TYR A CA 1
ATOM 539 C C . TYR A 1 72 ? -13.316 1.163 19.238 1.00 98.19 72 TYR A C 1
ATOM 541 O O . TYR A 1 72 ? -12.164 0.993 18.844 1.00 98.19 72 TYR A O 1
ATOM 549 N N . VAL A 1 73 ? -14.363 0.509 18.745 1.00 98.56 73 VAL A N 1
ATOM 550 C CA . VAL A 1 73 ? -14.291 -0.515 17.700 1.00 98.56 73 VAL A CA 1
ATOM 551 C C . VAL A 1 73 ? -15.217 -0.121 16.557 1.00 98.56 73 VAL A C 1
ATOM 553 O O . VAL A 1 73 ? -16.405 0.116 16.781 1.00 98.56 73 VAL A O 1
ATOM 556 N N . ALA A 1 74 ? -14.690 -0.041 15.332 1.00 97.88 74 ALA A N 1
ATOM 557 C CA . ALA A 1 74 ? -15.546 0.101 14.158 1.00 97.88 74 ALA A CA 1
ATOM 558 C C . ALA A 1 74 ? -16.018 -1.286 13.730 1.00 97.88 74 ALA A C 1
ATOM 560 O O . ALA A 1 74 ? -15.210 -2.179 13.479 1.00 97.88 74 ALA A O 1
ATOM 561 N N . GLN A 1 75 ? -17.329 -1.448 13.635 1.00 96.69 75 GLN A N 1
ATOM 562 C CA . GLN A 1 75 ? -17.996 -2.623 13.091 1.00 96.69 75 GLN A CA 1
ATOM 563 C C . GLN A 1 75 ? -18.953 -2.189 11.978 1.00 96.69 75 GLN A C 1
ATOM 565 O O . GLN A 1 75 ? -19.234 -1.002 11.807 1.00 96.69 75 GLN A O 1
ATOM 570 N N . ARG A 1 76 ? -19.460 -3.129 11.173 1.00 94.69 76 ARG A N 1
ATOM 571 C CA . ARG A 1 76 ? -20.127 -2.786 9.898 1.00 94.69 76 ARG A CA 1
ATOM 572 C C . ARG A 1 76 ? -21.283 -1.784 10.018 1.00 94.69 76 ARG A C 1
ATOM 574 O O . ARG A 1 76 ? -21.500 -0.995 9.095 1.00 94.69 76 ARG A O 1
ATOM 581 N N . ALA A 1 77 ? -22.029 -1.851 11.121 1.00 95.25 77 ALA A N 1
ATOM 582 C CA . ALA A 1 77 ? -23.233 -1.056 11.354 1.00 95.25 77 ALA A CA 1
ATOM 583 C C . ALA A 1 77 ? -23.037 0.114 12.334 1.00 95.25 77 ALA A C 1
ATOM 585 O O . ALA A 1 77 ? -23.944 0.934 12.470 1.00 95.25 77 ALA A O 1
ATOM 586 N N . GLU A 1 78 ? -21.894 0.215 13.020 1.00 96.56 78 GLU A N 1
ATOM 587 C CA . GLU A 1 78 ? -21.666 1.262 14.019 1.00 96.56 78 GLU A CA 1
ATOM 588 C C . GLU A 1 78 ? -20.205 1.389 14.467 1.00 96.56 78 GLU A C 1
ATOM 590 O O . GLU A 1 78 ? -19.393 0.477 14.328 1.00 96.56 78 GLU A O 1
ATOM 595 N N . LEU A 1 79 ? -19.895 2.544 15.051 1.00 98.00 79 LEU A N 1
ATOM 596 C CA . LEU A 1 79 ? -18.773 2.707 15.963 1.00 98.00 79 LEU A CA 1
ATOM 597 C C . LEU A 1 79 ? -19.270 2.442 17.387 1.00 98.00 79 LEU A C 1
ATOM 599 O O . LEU A 1 79 ? -20.191 3.121 17.847 1.00 98.00 79 LEU A O 1
ATOM 603 N N . THR A 1 80 ? -18.632 1.512 18.087 1.00 98.00 80 THR A N 1
ATOM 604 C CA . THR A 1 80 ? -19.063 1.064 19.418 1.00 98.00 80 THR A CA 1
ATOM 605 C C . THR A 1 80 ? -17.972 1.303 20.437 1.00 98.00 80 THR A C 1
ATOM 607 O O . THR A 1 80 ? -16.799 1.029 20.178 1.00 98.00 80 THR A O 1
ATOM 610 N N . ARG A 1 81 ? -18.365 1.792 21.611 1.00 97.94 81 ARG A N 1
ATOM 611 C CA . ARG A 1 81 ? -17.503 1.881 22.780 1.00 97.94 81 ARG A CA 1
ATOM 612 C C . ARG A 1 81 ? -17.718 0.668 23.670 1.00 97.94 81 ARG A C 1
ATOM 614 O O . ARG A 1 81 ? -18.847 0.376 24.057 1.00 97.94 81 ARG A O 1
ATOM 621 N N . LEU A 1 82 ? -16.614 0.012 23.995 1.00 98.62 82 LEU A N 1
ATOM 622 C CA . LEU A 1 82 ? -16.532 -1.102 24.927 1.00 98.62 82 LEU A CA 1
ATOM 623 C C . LEU A 1 82 ? -15.838 -0.625 26.195 1.00 98.62 82 LEU A C 1
ATOM 625 O O . LEU A 1 82 ? -14.772 -0.019 26.102 1.00 98.62 82 LEU A O 1
ATOM 629 N N . GLU A 1 83 ? -16.398 -0.899 27.362 1.00 98.38 83 GLU A N 1
ATOM 630 C CA . GLU A 1 83 ? -15.764 -0.622 28.654 1.00 98.38 83 GLU A CA 1
ATOM 631 C C . GLU A 1 83 ? -16.000 -1.804 29.591 1.00 98.38 83 GLU A C 1
ATOM 633 O O . GLU A 1 83 ? -17.022 -2.473 29.481 1.00 98.38 83 GLU A O 1
ATOM 638 N N . ASP A 1 84 ? -15.013 -2.047 30.447 1.00 98.19 84 ASP A N 1
ATOM 639 C CA . ASP A 1 84 ? -15.085 -2.909 31.624 1.00 98.19 84 ASP A CA 1
ATOM 640 C C . ASP A 1 84 ? -15.149 -1.976 32.841 1.00 98.19 84 ASP A C 1
ATOM 642 O O . ASP A 1 84 ? -14.189 -1.237 33.106 1.00 98.19 84 ASP A O 1
ATOM 646 N N . THR A 1 85 ? -16.306 -1.916 33.502 1.00 97.94 85 THR A N 1
ATOM 647 C CA . THR A 1 85 ? -16.550 -0.985 34.611 1.00 97.94 85 THR A CA 1
ATOM 648 C C . THR A 1 85 ? -16.277 -1.575 35.991 1.00 97.94 85 THR A C 1
ATOM 650 O O . THR A 1 85 ? -16.109 -0.802 36.942 1.00 97.94 85 THR A O 1
ATOM 653 N N . ASP A 1 86 ? -16.175 -2.902 36.112 1.00 97.56 86 ASP A N 1
ATOM 654 C CA . ASP A 1 86 ? -15.952 -3.602 37.382 1.00 97.56 86 ASP A CA 1
ATOM 655 C C . ASP A 1 86 ? -14.540 -4.206 37.528 1.00 97.56 86 ASP A C 1
ATOM 657 O O . ASP A 1 86 ? -14.122 -4.542 38.640 1.00 97.56 86 ASP A O 1
ATOM 661 N N . GLY A 1 87 ? -13.760 -4.217 36.447 1.00 96.38 87 GLY A N 1
ATOM 662 C CA . GLY A 1 87 ? -12.365 -4.633 36.404 1.00 96.38 87 GLY A CA 1
ATOM 663 C C . GLY A 1 87 ? -12.164 -6.146 36.334 1.00 96.38 87 GLY A C 1
ATOM 664 O O . GLY A 1 87 ? -11.062 -6.609 36.651 1.00 96.38 87 GLY A O 1
ATOM 665 N N . ASP A 1 88 ? -13.183 -6.925 35.960 1.00 97.19 88 ASP A N 1
ATOM 666 C CA . ASP A 1 88 ? -13.086 -8.385 35.844 1.00 97.19 88 ASP A CA 1
ATOM 667 C C . ASP A 1 88 ? -12.360 -8.859 34.564 1.00 97.19 88 ASP A C 1
ATOM 669 O O . ASP A 1 88 ? -12.062 -10.049 34.400 1.00 97.19 88 ASP A O 1
ATOM 673 N N . GLY A 1 89 ? -12.005 -7.923 33.679 1.00 95.94 89 GLY A N 1
ATOM 674 C CA . GLY A 1 89 ? -11.342 -8.183 32.410 1.00 95.94 89 GLY A CA 1
ATOM 675 C C . GLY A 1 89 ? -12.302 -8.459 31.253 1.00 95.94 89 GLY A C 1
ATOM 676 O O . GLY A 1 89 ? -11.832 -8.898 30.195 1.00 95.94 89 GLY A O 1
ATOM 677 N N . ARG A 1 90 ? -13.608 -8.213 31.416 1.00 98.25 90 ARG A N 1
ATOM 678 C CA . ARG A 1 90 ? -14.649 -8.342 30.390 1.00 98.25 90 ARG A CA 1
ATOM 679 C C . ARG A 1 90 ? -15.408 -7.035 30.209 1.00 98.25 90 ARG A C 1
ATOM 681 O O . ARG A 1 90 ? -15.698 -6.318 31.152 1.00 98.25 90 ARG A O 1
ATOM 688 N N . ALA A 1 91 ? -15.765 -6.734 28.966 1.00 98.50 91 ALA A N 1
ATOM 689 C CA . ALA A 1 91 ? -16.626 -5.598 28.688 1.00 98.50 91 ALA A CA 1
ATOM 690 C C . ALA A 1 91 ? -18.050 -5.876 29.190 1.00 98.50 91 ALA A C 1
ATOM 692 O O . ALA A 1 91 ? -18.688 -6.839 28.758 1.00 98.50 91 ALA A O 1
ATOM 693 N N . ASP A 1 92 ? -18.560 -4.993 30.037 1.00 98.06 92 ASP A N 1
ATOM 694 C CA . ASP A 1 92 ? -19.936 -4.965 30.535 1.00 98.06 92 ASP A CA 1
ATOM 695 C C . ASP A 1 92 ? -20.746 -3.802 29.930 1.00 98.06 92 ASP A C 1
ATOM 697 O O . ASP A 1 92 ? -21.978 -3.785 29.995 1.00 98.06 92 ASP A O 1
ATOM 701 N N . VAL A 1 93 ? -20.076 -2.867 29.248 1.00 98.19 93 VAL A N 1
ATOM 702 C CA . VAL A 1 93 ? -20.701 -1.767 28.506 1.00 98.19 93 VAL A CA 1
ATOM 703 C C . VAL A 1 93 ? -20.458 -1.901 27.006 1.00 98.19 93 VAL A C 1
ATOM 705 O O . VAL A 1 93 ? -19.320 -1.993 26.551 1.00 98.19 93 VAL A O 1
ATOM 708 N N . PHE A 1 94 ? -21.547 -1.813 26.235 1.00 98.25 94 PHE A N 1
ATOM 709 C CA . PHE A 1 94 ? -21.557 -1.721 24.774 1.00 98.25 94 PHE A CA 1
ATOM 710 C C . PHE A 1 94 ? -22.404 -0.512 24.369 1.00 98.25 94 PHE A C 1
ATOM 712 O O . PHE A 1 94 ? -23.633 -0.567 24.360 1.00 98.25 94 PHE A O 1
ATOM 719 N N . GLU A 1 95 ? -21.749 0.607 24.071 1.00 97.50 95 GLU A N 1
ATOM 720 C CA . GLU A 1 95 ? -22.416 1.863 23.729 1.00 97.50 95 GLU A CA 1
ATOM 721 C C . GLU A 1 95 ? -22.226 2.187 22.245 1.00 97.50 95 GLU A C 1
ATOM 723 O O . GLU A 1 95 ? -21.102 2.382 21.778 1.00 97.50 95 GLU A O 1
ATOM 728 N N . THR A 1 96 ? -23.325 2.304 21.500 1.00 97.31 96 THR A N 1
ATOM 729 C CA . THR A 1 96 ? -23.306 2.826 20.129 1.00 97.31 96 THR A CA 1
ATOM 730 C C . THR A 1 96 ? -22.936 4.309 20.147 1.00 97.31 96 THR A C 1
ATOM 732 O O . THR A 1 96 ? -23.737 5.147 20.561 1.00 97.31 96 THR A O 1
ATOM 735 N N . ILE A 1 97 ? -21.750 4.648 19.643 1.00 96.56 97 ILE A N 1
ATOM 736 C CA . ILE A 1 97 ? -21.307 6.038 19.485 1.00 96.56 97 ILE A CA 1
ATOM 737 C C . ILE A 1 97 ? -21.893 6.638 18.212 1.00 96.56 97 ILE A C 1
ATOM 739 O O . ILE A 1 97 ? -22.425 7.741 18.238 1.00 96.56 97 ILE A O 1
ATOM 743 N N . ALA A 1 98 ? -21.833 5.915 17.094 1.00 97.00 98 ALA A N 1
ATOM 744 C CA . ALA A 1 98 ? -22.388 6.376 15.826 1.00 97.00 98 ALA A CA 1
ATOM 745 C C . ALA A 1 98 ? -22.937 5.205 15.017 1.00 97.00 98 ALA A C 1
ATOM 747 O O . ALA A 1 98 ? -22.293 4.164 14.922 1.00 97.00 98 ALA A O 1
ATOM 748 N N . LYS A 1 99 ? -24.101 5.391 14.388 1.00 96.62 99 LYS A N 1
ATOM 749 C CA . LYS A 1 99 ? -24.711 4.400 13.491 1.00 96.62 99 LYS A CA 1
ATOM 750 C C . LYS A 1 99 ? -24.227 4.604 12.059 1.00 96.62 99 LYS A C 1
ATOM 752 O O . LYS A 1 99 ? -24.267 5.718 11.540 1.00 96.62 99 LYS A O 1
ATOM 757 N N . ILE A 1 100 ? -23.835 3.517 11.407 1.00 96.75 100 ILE A N 1
ATOM 758 C CA . ILE A 1 100 ? -23.353 3.485 10.025 1.00 96.75 100 ILE A CA 1
ATOM 759 C C . ILE A 1 100 ? -24.411 2.765 9.167 1.00 96.75 100 ILE A C 1
ATOM 761 O O . ILE A 1 100 ? -24.696 1.592 9.415 1.00 96.75 100 ILE A O 1
ATOM 765 N N . PRO A 1 101 ? -25.015 3.429 8.159 1.00 95.12 101 PRO A N 1
ATOM 766 C CA . PRO A 1 101 ? -26.051 2.818 7.322 1.00 95.12 101 PRO A CA 1
ATOM 767 C C . PRO A 1 101 ? -25.547 1.567 6.600 1.00 95.12 101 PRO A C 1
ATOM 769 O O . PRO A 1 101 ? -24.517 1.631 5.940 1.00 95.12 101 PRO A O 1
ATOM 772 N N . ILE A 1 102 ? -26.271 0.447 6.661 1.00 94.19 102 ILE A N 1
ATOM 773 C CA . ILE A 1 102 ? -25.905 -0.822 6.012 1.00 94.19 102 ILE A CA 1
ATOM 774 C C . ILE A 1 102 ? -27.125 -1.450 5.329 1.00 94.19 102 ILE A C 1
ATOM 776 O O . ILE A 1 102 ? -28.222 -1.409 5.881 1.00 94.19 102 ILE A O 1
ATOM 780 N N . SER A 1 103 ? -26.943 -2.015 4.133 1.00 92.94 103 SER A N 1
ATOM 781 C CA . SER A 1 103 ? -27.997 -2.730 3.391 1.00 92.94 103 SER A CA 1
ATOM 782 C C . SER A 1 103 ? -28.021 -4.233 3.676 1.00 92.94 103 SER A C 1
ATOM 784 O O . SER A 1 103 ? -29.048 -4.884 3.509 1.00 92.94 103 SER A O 1
ATOM 786 N N . GLY A 1 104 ? -26.877 -4.784 4.089 1.00 88.06 104 GLY A N 1
ATOM 787 C CA . GLY A 1 104 ? -26.650 -6.218 4.274 1.00 88.06 104 GLY A CA 1
ATOM 788 C C . GLY A 1 104 ? -25.661 -6.804 3.263 1.00 88.06 104 GLY A C 1
ATOM 789 O O . GLY A 1 104 ? -25.144 -7.896 3.498 1.00 88.06 104 GLY A O 1
ATOM 790 N N . SER A 1 105 ? -25.318 -6.072 2.194 1.00 90.56 105 SER A N 1
ATOM 791 C CA . SER A 1 105 ? -24.308 -6.489 1.210 1.00 90.56 105 SER A CA 1
ATOM 792 C C . SER A 1 105 ? -22.969 -6.805 1.879 1.00 90.56 105 SER A C 1
ATOM 794 O O . SER A 1 105 ? -22.435 -5.981 2.622 1.00 90.56 105 SER A O 1
ATOM 796 N N . TYR A 1 106 ? -22.394 -7.969 1.560 1.00 87.00 106 TYR A N 1
ATOM 797 C CA . TYR A 1 106 ? -21.167 -8.493 2.170 1.00 87.00 106 TYR A CA 1
ATOM 798 C C . TYR A 1 106 ? -20.012 -7.476 2.210 1.00 87.00 106 TYR A C 1
ATOM 800 O O . TYR A 1 106 ? -19.421 -7.281 3.265 1.00 87.00 106 TYR A O 1
ATOM 808 N N . HIS A 1 107 ? -19.753 -6.755 1.114 1.00 89.69 107 HIS A N 1
ATOM 809 C CA . HIS A 1 107 ? -18.639 -5.798 1.015 1.00 89.69 107 HIS A CA 1
ATOM 810 C C . HIS A 1 107 ? -18.861 -4.450 1.712 1.00 89.69 107 HIS A C 1
ATOM 812 O O . HIS A 1 107 ? -18.008 -3.579 1.623 1.00 89.69 107 HIS A O 1
ATOM 818 N N . GLU A 1 108 ? -19.966 -4.238 2.426 1.00 93.12 108 GLU A N 1
ATOM 819 C CA . GLU A 1 108 ? -20.213 -2.986 3.154 1.00 93.12 108 GLU A CA 1
ATOM 820 C C . GLU A 1 108 ? -19.430 -2.910 4.476 1.00 93.12 108 GLU A C 1
ATOM 822 O O . GLU A 1 108 ? -20.000 -2.860 5.570 1.00 93.12 108 GLU A O 1
ATOM 827 N N . TYR A 1 109 ? -18.105 -2.911 4.368 1.00 95.19 109 TYR A N 1
ATOM 828 C CA . TYR A 1 109 ? -17.182 -2.777 5.486 1.00 95.19 109 TYR A CA 1
ATOM 829 C C . TYR A 1 109 ? -17.128 -1.339 6.019 1.00 95.19 109 TYR A C 1
ATOM 831 O O . TYR A 1 109 ? -17.344 -0.368 5.284 1.00 95.19 109 TYR A O 1
ATOM 839 N N . ALA A 1 110 ? -16.811 -1.218 7.307 1.00 97.00 110 ALA A N 1
ATOM 840 C CA . ALA A 1 110 ? -16.477 0.036 7.969 1.00 97.00 110 ALA A CA 1
ATOM 841 C C . ALA A 1 110 ? -15.085 -0.114 8.587 1.00 97.00 110 ALA A C 1
ATOM 843 O O . ALA A 1 110 ? -14.922 -0.808 9.586 1.00 97.00 110 ALA A O 1
ATOM 844 N N . PHE A 1 111 ? -14.075 0.485 7.962 1.00 97.31 111 PHE A N 1
ATOM 845 C CA . PHE A 1 111 ? -12.693 0.366 8.410 1.00 97.31 111 PHE A CA 1
ATOM 846 C C . PHE A 1 111 ? -12.334 1.490 9.380 1.00 97.31 111 PHE A C 1
ATOM 848 O O . PHE A 1 111 ? -12.735 2.641 9.189 1.00 97.31 111 PHE A O 1
ATOM 855 N N . GLY A 1 112 ? -11.510 1.161 10.376 1.00 95.56 112 GLY A N 1
ATOM 856 C CA . GLY A 1 112 ? -11.021 2.096 11.384 1.00 95.56 112 GLY A CA 1
ATOM 857 C C . GLY A 1 112 ? -11.472 1.682 12.790 1.00 95.56 112 GLY A C 1
ATOM 858 O O . GLY A 1 112 ? -11.655 0.497 13.035 1.00 95.56 112 GLY A O 1
ATOM 859 N N . PRO A 1 113 ? -11.676 2.622 13.719 1.00 96.62 113 PRO A N 1
ATOM 860 C CA . PRO A 1 113 ? -11.489 4.053 13.535 1.00 96.62 113 PRO A CA 1
ATOM 861 C C . PRO A 1 113 ? -10.004 4.446 13.570 1.00 96.62 113 PRO A C 1
ATOM 863 O O . PRO A 1 113 ? -9.158 3.687 14.036 1.00 96.62 113 PRO A O 1
ATOM 866 N N . VAL A 1 114 ? -9.697 5.655 13.106 1.00 96.94 114 VAL A N 1
ATOM 867 C CA . VAL A 1 114 ? -8.396 6.311 13.311 1.00 96.94 114 VAL A CA 1
ATOM 868 C C . VAL A 1 114 ? -8.646 7.648 13.993 1.00 96.94 114 VAL A C 1
ATOM 870 O O . VAL A 1 114 ? -9.519 8.401 13.559 1.00 96.94 114 VAL A O 1
ATOM 873 N N . LEU A 1 115 ? -7.896 7.923 15.060 1.00 93.75 115 LEU A N 1
ATOM 874 C CA . LEU A 1 115 ? -7.955 9.168 15.821 1.00 93.75 115 LEU A CA 1
ATOM 875 C C . LEU A 1 115 ? -6.755 10.042 15.462 1.00 93.75 115 LEU A C 1
ATOM 877 O O . LEU A 1 115 ? -5.611 9.623 15.628 1.00 93.75 115 LEU A O 1
ATOM 881 N N . ALA A 1 116 ? -7.017 11.256 14.996 1.00 89.00 116 ALA A N 1
ATOM 882 C CA . ALA A 1 116 ? -5.982 12.245 14.755 1.00 89.00 116 ALA A CA 1
ATOM 883 C C . ALA A 1 116 ? -5.571 12.980 16.039 1.00 89.00 116 ALA A C 1
ATOM 885 O O . ALA A 1 116 ? -6.366 13.091 16.976 1.00 89.00 116 ALA A O 1
ATOM 886 N N . PRO A 1 117 ? -4.353 13.558 16.078 1.00 83.75 117 PRO A N 1
ATOM 887 C CA . PRO A 1 117 ? -3.883 14.343 17.222 1.00 83.75 117 PRO A CA 1
ATOM 888 C C . PRO A 1 117 ? -4.781 15.535 17.585 1.00 83.75 117 PRO A C 1
ATOM 890 O O . PRO A 1 117 ? -4.791 15.973 18.731 1.00 83.75 117 PRO A O 1
ATOM 893 N N . ASN A 1 118 ? -5.544 16.060 16.622 1.00 82.31 118 ASN A N 1
ATOM 894 C CA . ASN A 1 118 ? -6.506 17.142 16.839 1.00 82.31 118 ASN A CA 1
ATOM 895 C C . ASN A 1 118 ? -7.846 16.668 17.443 1.00 82.31 118 ASN A C 1
ATOM 897 O O . ASN A 1 118 ? -8.720 17.495 17.688 1.00 82.31 118 ASN A O 1
ATOM 901 N N . GLY A 1 119 ? -8.006 15.363 17.690 1.00 85.19 119 GLY A N 1
ATOM 902 C CA . GLY A 1 119 ? -9.221 14.756 18.229 1.00 85.19 119 GLY A CA 1
ATOM 903 C C . GLY A 1 119 ? -10.224 14.284 17.173 1.00 85.19 119 GLY A C 1
ATOM 904 O O . GLY A 1 119 ? -11.237 13.692 17.547 1.00 85.19 119 GLY A O 1
ATOM 905 N N . ASP A 1 120 ? -9.957 14.497 15.880 1.00 88.19 120 ASP A N 1
ATOM 906 C CA . ASP A 1 120 ? -10.848 14.039 14.814 1.00 88.19 120 ASP A CA 1
ATOM 907 C C . ASP A 1 120 ? -10.785 12.517 14.693 1.00 88.19 120 ASP A C 1
ATOM 909 O O . ASP A 1 120 ? -9.720 11.926 14.501 1.00 88.19 120 ASP A O 1
ATOM 913 N N . LEU A 1 121 ? -11.946 11.873 14.761 1.00 95.12 121 LEU A N 1
ATOM 914 C CA . LEU A 1 121 ? -12.079 10.439 14.562 1.00 95.12 121 LEU A CA 1
ATOM 915 C C . LEU A 1 121 ? -12.662 10.173 13.179 1.00 95.12 121 LEU A C 1
ATOM 917 O O . LEU A 1 121 ? -13.700 10.736 12.826 1.00 95.12 121 LEU A O 1
ATOM 921 N N . ARG A 1 122 ? -12.036 9.290 12.399 1.00 97.75 122 ARG A N 1
ATOM 922 C CA . ARG A 1 122 ? -12.530 8.938 11.063 1.00 97.75 122 ARG A CA 1
ATOM 923 C C . ARG A 1 122 ? -12.647 7.444 10.837 1.00 97.75 122 ARG A C 1
ATOM 925 O O . ARG A 1 122 ? -11.929 6.643 11.434 1.00 97.75 122 ARG A O 1
ATOM 932 N N . VAL A 1 123 ? -13.554 7.105 9.928 1.00 98.25 123 VAL A N 1
ATOM 933 C CA . VAL A 1 123 ? -13.736 5.776 9.340 1.00 98.25 123 VAL A CA 1
ATOM 934 C C . VAL A 1 123 ? -13.805 5.903 7.821 1.00 98.25 123 VAL A C 1
ATOM 936 O O . VAL A 1 123 ? -14.199 6.945 7.288 1.00 98.25 123 VAL A O 1
ATOM 939 N N . THR A 1 124 ? -13.457 4.837 7.110 1.00 98.25 124 THR A N 1
ATOM 940 C CA . THR A 1 124 ? -13.721 4.716 5.671 1.00 98.25 124 THR A CA 1
ATOM 941 C C . THR A 1 124 ? -14.781 3.647 5.431 1.00 98.25 124 THR A C 1
ATOM 943 O O . THR A 1 124 ? -14.791 2.593 6.070 1.00 98.25 124 THR A O 1
ATOM 946 N N . LEU A 1 125 ? -15.716 3.938 4.528 1.00 97.75 125 LEU A N 1
ATOM 947 C CA . LEU A 1 125 ? -16.851 3.074 4.227 1.00 97.75 125 LEU A CA 1
ATOM 948 C C . LEU A 1 125 ? -16.684 2.489 2.829 1.00 97.75 125 LEU A C 1
ATOM 950 O O . LEU A 1 125 ? -16.685 3.216 1.835 1.00 97.75 125 LEU A O 1
ATOM 954 N N . ASN A 1 126 ? -16.556 1.170 2.768 1.00 95.75 126 ASN A N 1
ATOM 955 C CA . ASN A 1 126 ? -16.384 0.418 1.531 1.00 95.75 126 ASN A CA 1
ATOM 956 C C . ASN A 1 126 ? -17.641 0.499 0.658 1.00 95.75 126 ASN A C 1
ATOM 958 O O . ASN A 1 126 ? -18.755 0.659 1.171 1.00 95.75 126 ASN A O 1
ATOM 962 N N . VAL A 1 127 ? -17.474 0.364 -0.654 1.00 95.31 127 VAL A N 1
ATOM 963 C CA . VAL A 1 127 ? -18.613 0.166 -1.555 1.00 95.31 127 VAL A CA 1
ATOM 964 C C . VAL A 1 127 ? -19.173 -1.259 -1.429 1.00 95.31 127 VAL A C 1
ATOM 966 O O . VAL A 1 127 ? -18.479 -2.190 -1.029 1.00 95.31 127 VAL A O 1
ATOM 969 N N . ALA A 1 128 ? -20.452 -1.441 -1.738 1.00 91.81 128 ALA A N 1
ATOM 970 C CA . ALA A 1 128 ? -21.101 -2.745 -1.820 1.00 91.81 128 ALA A CA 1
ATOM 971 C C . ALA A 1 128 ? -20.616 -3.556 -3.039 1.00 91.81 128 ALA A C 1
ATOM 973 O O . ALA A 1 128 ? -19.958 -3.033 -3.940 1.00 91.81 128 ALA A O 1
ATOM 974 N N . PHE A 1 129 ? -20.958 -4.846 -3.076 1.00 78.06 129 PHE A N 1
ATOM 975 C CA . PHE A 1 129 ? -20.631 -5.711 -4.210 1.00 78.06 129 PHE A CA 1
ATOM 976 C C . PHE A 1 129 ? -21.598 -5.480 -5.383 1.00 78.06 129 PHE A C 1
ATOM 978 O O . PHE A 1 129 ? -22.795 -5.289 -5.170 1.00 78.06 129 PHE A O 1
ATOM 985 N N . GLY A 1 130 ? -21.081 -5.549 -6.614 1.00 63.44 130 GLY A N 1
ATOM 986 C CA . GLY A 1 130 ? -21.873 -5.596 -7.848 1.00 63.44 130 GLY A CA 1
ATOM 987 C C . GLY A 1 130 ? -22.158 -4.252 -8.538 1.00 63.44 130 GLY A C 1
ATOM 988 O O . GLY A 1 130 ? -22.823 -3.386 -7.984 1.00 63.44 130 GLY A O 1
ATOM 989 N N . GLY A 1 131 ? -21.742 -4.143 -9.807 1.00 59.69 131 GLY A N 1
ATOM 990 C CA . GLY A 1 131 ? -22.287 -3.263 -10.858 1.00 59.69 131 GLY A CA 1
ATOM 991 C C . GLY A 1 131 ? -22.656 -1.812 -10.497 1.00 59.69 131 GLY A C 1
ATOM 992 O O . GLY A 1 131 ? -21.936 -1.112 -9.809 1.00 59.69 131 GLY A O 1
ATOM 993 N N . ALA A 1 132 ? -23.778 -1.304 -11.015 1.00 54.19 132 ALA A N 1
ATOM 994 C CA . ALA A 1 132 ? -24.184 0.101 -10.841 1.00 54.19 132 ALA A CA 1
ATOM 995 C C . ALA A 1 132 ? -24.764 0.437 -9.445 1.00 54.19 132 ALA A C 1
ATOM 997 O O . ALA A 1 132 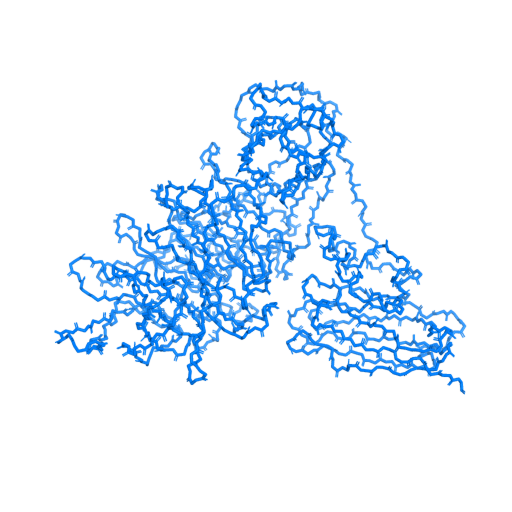? -25.095 1.589 -9.176 1.00 54.19 132 ALA A O 1
ATOM 998 N N . THR A 1 133 ? -24.912 -0.549 -8.555 1.00 70.88 133 THR A N 1
ATOM 999 C CA . THR A 1 133 ? -25.626 -0.436 -7.267 1.00 70.88 133 THR A CA 1
ATOM 1000 C C . THR A 1 133 ? -24.695 -0.477 -6.054 1.00 70.88 133 THR A C 1
ATOM 1002 O O . THR A 1 133 ? -25.129 -0.775 -4.946 1.00 70.88 133 THR A O 1
ATOM 1005 N N . GLN A 1 134 ? -23.413 -0.155 -6.237 1.00 91.12 134 GLN A N 1
ATOM 1006 C CA . GLN A 1 134 ? -22.369 -0.315 -5.215 1.00 91.12 134 GLN A CA 1
ATOM 1007 C C . GLN A 1 134 ? -22.458 0.671 -4.031 1.00 91.12 134 GLN A C 1
ATOM 1009 O O . GLN A 1 134 ? -21.634 0.623 -3.124 1.00 91.12 134 GLN A O 1
ATOM 1014 N N . ALA A 1 135 ? -23.451 1.558 -3.979 1.00 94.62 135 ALA A N 1
ATOM 1015 C CA . ALA A 1 135 ? -23.709 2.405 -2.811 1.00 94.62 135 ALA A CA 1
ATOM 1016 C C . ALA A 1 135 ? -25.204 2.400 -2.436 1.00 94.62 135 ALA A C 1
ATOM 1018 O O . ALA A 1 135 ? -25.862 3.436 -2.538 1.00 94.62 135 ALA A O 1
ATOM 1019 N N . PRO A 1 136 ? -25.762 1.245 -2.020 1.00 93.69 136 PRO A N 1
ATOM 1020 C CA . PRO A 1 136 ? -27.209 1.059 -1.854 1.00 93.69 136 PRO A CA 1
ATOM 1021 C C . PRO A 1 136 ? -27.795 1.844 -0.671 1.00 93.69 136 PRO A C 1
ATOM 1023 O O . PRO A 1 136 ? -28.999 2.079 -0.612 1.00 93.69 136 PRO A O 1
ATOM 1026 N N . VAL A 1 137 ? -26.947 2.264 0.266 1.00 95.25 137 VAL A N 1
ATOM 1027 C CA . VAL A 1 137 ? -27.293 3.090 1.427 1.00 95.25 137 VAL A CA 1
ATOM 1028 C C . VAL A 1 137 ? -26.321 4.265 1.541 1.00 95.25 137 VAL A C 1
ATOM 1030 O O . VAL A 1 137 ? -25.229 4.204 0.961 1.00 95.25 137 VAL A O 1
ATOM 1033 N N . PRO A 1 138 ? -26.691 5.333 2.277 1.00 95.62 138 PRO A N 1
ATOM 1034 C CA . PRO A 1 138 ? -25.878 6.533 2.370 1.00 95.62 138 PRO A CA 1
ATOM 1035 C C . PRO A 1 138 ? -24.423 6.272 2.745 1.00 95.62 138 PRO A C 1
ATOM 1037 O O . PRO A 1 138 ? -24.120 5.438 3.598 1.00 95.62 138 PRO A O 1
ATOM 1040 N N . TRP A 1 139 ? -23.544 7.064 2.131 1.00 96.62 139 TRP A N 1
ATOM 1041 C CA . TRP A 1 139 ? -22.131 7.202 2.494 1.00 96.62 139 TRP A CA 1
ATOM 1042 C C . TRP A 1 139 ? -21.220 6.002 2.191 1.00 96.62 139 TRP A C 1
ATOM 1044 O O . TRP A 1 139 ? -20.040 6.035 2.523 1.00 96.62 139 TRP A O 1
ATOM 1054 N N . ARG A 1 140 ? -21.692 4.967 1.490 1.00 97.00 140 ARG A N 1
ATOM 1055 C CA . ARG A 1 140 ? -20.802 3.914 0.960 1.00 97.00 140 ARG A CA 1
ATOM 1056 C C . ARG A 1 140 ? -19.880 4.473 -0.131 1.00 97.00 140 ARG A C 1
ATOM 1058 O O . ARG A 1 140 ? -20.339 5.196 -1.014 1.00 97.00 140 ARG A O 1
ATOM 1065 N N . GLY A 1 141 ? -18.580 4.185 -0.042 1.00 97.12 141 GLY A N 1
ATOM 1066 C CA . GLY A 1 141 ? -17.529 4.801 -0.864 1.00 97.12 141 GLY A CA 1
ATOM 1067 C C . GLY A 1 141 ? -17.048 6.176 -0.371 1.00 97.12 141 GLY A C 1
ATOM 1068 O O . GLY A 1 141 ? -16.593 6.987 -1.185 1.00 97.12 141 GLY A O 1
ATOM 1069 N N . TRP A 1 142 ? -17.178 6.461 0.933 1.00 98.50 142 TRP A N 1
ATOM 1070 C CA . TRP A 1 142 ? -16.801 7.741 1.551 1.00 98.50 142 TRP A CA 1
ATOM 1071 C C . TRP A 1 142 ? -15.855 7.581 2.743 1.00 98.50 142 TRP A C 1
ATOM 1073 O O . TRP A 1 142 ? -15.872 6.573 3.450 1.00 98.50 142 TRP A O 1
ATOM 1083 N N . MET A 1 143 ? -15.070 8.627 3.001 1.00 98.69 143 MET A N 1
ATOM 1084 C CA . MET A 1 143 ? -14.472 8.875 4.312 1.00 98.69 143 MET A CA 1
ATOM 1085 C C . MET A 1 143 ? -15.444 9.701 5.154 1.00 98.69 143 MET A C 1
ATOM 1087 O O . MET A 1 143 ? -15.926 10.749 4.709 1.00 98.69 143 MET A O 1
ATOM 1091 N N . MET A 1 144 ? -15.688 9.244 6.379 1.00 98.25 144 MET A N 1
ATOM 1092 C CA . MET A 1 144 ? -16.591 9.876 7.334 1.00 98.25 144 MET A CA 1
ATOM 1093 C C . MET A 1 144 ? -15.831 10.283 8.588 1.00 98.25 144 MET A C 1
ATOM 1095 O O . MET A 1 144 ? -14.968 9.550 9.068 1.00 98.25 144 MET A O 1
ATOM 1099 N N . GLU A 1 145 ? -16.185 11.435 9.136 1.00 97.56 145 GLU A N 1
ATOM 1100 C CA . GLU A 1 145 ? -15.726 11.906 10.438 1.00 97.56 145 GLU A CA 1
ATOM 1101 C C . GLU A 1 145 ? -16.834 11.717 11.465 1.00 97.56 145 GLU A C 1
ATOM 1103 O O . GLU A 1 145 ? -17.992 12.031 11.187 1.00 97.56 145 GLU A O 1
ATOM 1108 N N . ILE A 1 146 ? -16.481 11.190 12.633 1.00 95.50 146 ILE A N 1
ATOM 1109 C CA . ILE A 1 146 ? -17.392 10.934 13.744 1.00 95.50 146 ILE A CA 1
ATOM 1110 C C . ILE A 1 146 ? -16.947 11.809 14.909 1.00 95.50 146 ILE A C 1
ATOM 1112 O O . ILE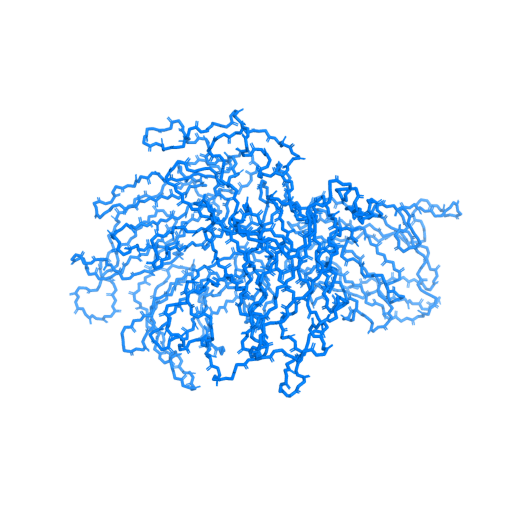 A 1 146 ? -15.843 11.671 15.427 1.00 95.50 146 ILE A O 1
ATOM 1116 N N . ARG A 1 147 ? -17.810 12.727 15.328 1.00 89.38 147 ARG A N 1
ATOM 1117 C CA . ARG A 1 147 ? -17.536 13.610 16.463 1.00 89.38 147 ARG A CA 1
ATOM 1118 C C . ARG A 1 147 ? -17.792 12.896 17.797 1.00 89.38 147 ARG A C 1
ATOM 1120 O O . ARG A 1 147 ? -18.498 11.887 17.822 1.00 89.38 147 ARG A O 1
ATOM 1127 N N . PRO A 1 148 ? -17.265 13.411 18.926 1.00 82.94 148 PRO A N 1
ATOM 1128 C CA . PRO A 1 148 ? -17.473 12.806 20.248 1.00 82.94 148 PRO A CA 1
ATOM 1129 C C . PRO A 1 148 ? -18.942 12.662 20.683 1.00 82.94 148 PRO A C 1
ATOM 1131 O O . PRO A 1 148 ? -19.246 11.844 21.552 1.00 82.94 148 PRO A O 1
ATOM 1134 N N . ASP A 1 149 ? -19.841 13.455 20.096 1.00 86.19 149 ASP A N 1
ATOM 1135 C CA . ASP A 1 149 ? -21.294 13.402 20.301 1.00 86.19 149 ASP A CA 1
ATOM 1136 C C . ASP A 1 149 ? -22.003 12.352 19.422 1.00 86.19 149 ASP A C 1
ATOM 1138 O O . ASP A 1 149 ? -23.223 12.214 19.492 1.00 86.19 149 ASP A O 1
ATOM 1142 N N . GLY A 1 150 ? -21.255 11.617 18.594 1.00 89.62 150 GLY A N 1
ATOM 1143 C CA . GLY A 1 150 ? -21.781 10.608 17.681 1.00 89.62 150 GLY A CA 1
ATOM 1144 C C . GLY A 1 150 ? -22.220 11.144 16.319 1.00 89.62 150 GLY A C 1
ATOM 1145 O O . GLY A 1 150 ? -22.625 10.361 15.454 1.00 89.62 150 GLY A O 1
ATOM 1146 N N . GLN A 1 151 ? -22.135 12.458 16.080 1.00 93.12 151 GLN A N 1
ATOM 1147 C CA . GLN A 1 151 ? -22.497 13.035 14.792 1.00 93.12 151 GLN A CA 1
ATOM 1148 C C . GLN A 1 151 ? -21.503 12.598 13.711 1.00 93.12 151 GLN A C 1
ATOM 1150 O O . GLN A 1 151 ? -20.305 12.870 13.798 1.00 93.12 151 GLN A O 1
ATOM 1155 N N . MET A 1 152 ? -22.022 11.970 12.654 1.00 95.38 152 MET A N 1
ATOM 1156 C CA . MET A 1 152 ? -21.237 11.566 11.491 1.00 95.38 152 MET A CA 1
ATOM 1157 C C . MET A 1 152 ? -21.354 12.607 10.369 1.00 95.38 152 MET A C 1
ATOM 1159 O O . MET A 1 152 ? -22.462 12.954 9.957 1.00 95.38 152 MET A O 1
ATOM 1163 N N . THR A 1 153 ? -20.222 13.092 9.849 1.00 96.94 153 THR A N 1
ATOM 1164 C CA . THR A 1 153 ? -20.176 14.048 8.731 1.00 96.94 153 THR A CA 1
ATOM 1165 C C . THR A 1 153 ? -19.300 13.535 7.583 1.00 96.94 153 THR A C 1
ATOM 1167 O O . THR A 1 153 ? -18.232 12.973 7.831 1.00 96.94 153 THR A O 1
ATOM 1170 N N . PRO A 1 154 ? -19.724 13.693 6.316 1.00 98.06 154 PRO A N 1
ATOM 1171 C CA . PRO A 1 154 ? -18.928 13.261 5.171 1.00 98.06 154 PRO A CA 1
ATOM 1172 C C . PRO A 1 154 ? -17.725 14.182 4.940 1.00 98.06 154 PRO A C 1
ATOM 1174 O O . PRO A 1 154 ? -17.836 15.407 5.065 1.00 98.06 154 PRO A O 1
ATOM 1177 N N . ILE A 1 155 ? -16.586 13.588 4.569 1.00 98.38 155 ILE A N 1
ATOM 1178 C CA . ILE A 1 155 ? -15.328 14.292 4.271 1.00 98.38 155 ILE A CA 1
ATOM 1179 C C . ILE A 1 155 ? -15.019 14.258 2.779 1.00 98.38 155 ILE A C 1
ATOM 1181 O O . ILE A 1 155 ? -14.885 15.311 2.165 1.00 98.38 155 ILE A O 1
ATOM 1185 N N . ALA A 1 156 ? -14.927 13.068 2.195 1.00 98.62 156 ALA A N 1
ATOM 1186 C CA . ALA A 1 156 ? -14.535 12.865 0.804 1.00 98.62 156 ALA A CA 1
ATOM 1187 C C . ALA A 1 156 ? -15.206 11.609 0.248 1.00 98.62 156 ALA A C 1
ATOM 1189 O O . ALA A 1 156 ? -15.530 10.692 1.007 1.00 98.62 156 ALA A O 1
ATOM 1190 N N . ALA A 1 157 ? -15.396 11.568 -1.068 1.00 98.50 157 ALA A N 1
ATOM 1191 C CA . ALA A 1 157 ? -16.005 10.447 -1.778 1.00 98.50 157 ALA A CA 1
ATOM 1192 C C . ALA A 1 157 ? -15.006 9.790 -2.731 1.00 98.50 157 ALA A C 1
ATOM 1194 O O . ALA A 1 157 ? -13.895 10.270 -2.940 1.00 98.50 157 ALA A O 1
ATOM 1195 N N . GLY A 1 158 ? -15.429 8.717 -3.388 1.00 97.44 158 GLY A N 1
ATOM 1196 C CA . GLY A 1 158 ? -14.658 8.113 -4.470 1.00 97.44 158 GLY A CA 1
ATOM 1197 C C . GLY A 1 158 ? -13.706 7.011 -4.036 1.00 97.44 158 GLY A C 1
ATOM 1198 O O . GLY A 1 158 ? -12.822 6.653 -4.813 1.00 97.44 158 GLY A O 1
ATOM 1199 N N . LEU A 1 159 ? -13.892 6.492 -2.822 1.00 97.56 159 LEU A N 1
ATOM 1200 C CA . LEU A 1 159 ? -13.210 5.301 -2.334 1.00 97.56 159 LEU A CA 1
ATOM 1201 C C . LEU A 1 159 ? -13.926 4.050 -2.848 1.00 97.56 159 LEU A C 1
ATOM 1203 O O . LEU A 1 159 ? -15.158 4.028 -2.884 1.00 97.56 159 LEU A O 1
ATOM 1207 N N . ARG A 1 160 ? -13.165 3.012 -3.201 1.00 95.06 160 ARG A N 1
ATOM 1208 C CA . ARG A 1 160 ? -13.711 1.700 -3.565 1.00 95.06 160 ARG A CA 1
ATOM 1209 C C . ARG A 1 160 ? -13.587 0.721 -2.399 1.00 95.06 160 ARG A C 1
ATOM 1211 O O . ARG A 1 160 ? -14.576 0.459 -1.712 1.00 95.06 160 ARG A O 1
ATOM 1218 N N . SER A 1 161 ? -12.361 0.266 -2.147 1.00 94.19 161 SER A N 1
ATOM 1219 C CA . SER A 1 161 ? -12.015 -0.667 -1.078 1.00 94.19 161 SER A CA 1
ATOM 1220 C C . SER A 1 161 ? -10.888 -0.141 -0.181 1.00 94.19 161 SER A C 1
ATOM 1222 O O . SER A 1 161 ? -9.771 -0.662 -0.201 1.00 94.19 161 SER A O 1
ATOM 1224 N N . PRO A 1 162 ? -11.152 0.910 0.617 1.00 95.50 162 PRO A N 1
ATOM 1225 C CA . PRO A 1 162 ? -10.133 1.634 1.372 1.00 95.50 162 PRO A CA 1
ATOM 1226 C C . PRO A 1 162 ? -9.773 0.961 2.708 1.00 95.50 162 PRO A C 1
ATOM 1228 O O . PRO A 1 162 ? -9.959 1.551 3.778 1.00 95.50 162 PRO A O 1
ATOM 1231 N N . ALA A 1 163 ? -9.291 -0.286 2.664 1.00 94.56 163 ALA A N 1
ATOM 1232 C CA . ALA A 1 163 ? -9.035 -1.099 3.857 1.00 94.56 163 ALA A CA 1
ATOM 1233 C C . ALA A 1 163 ? -7.994 -0.486 4.810 1.00 94.56 163 ALA A C 1
ATOM 1235 O O . ALA A 1 163 ? -8.114 -0.622 6.032 1.00 94.56 163 ALA A O 1
ATOM 1236 N N . GLY A 1 164 ? -6.995 0.225 4.283 1.00 94.00 164 GLY A N 1
ATOM 1237 C CA . GLY A 1 164 ? -6.029 0.976 5.082 1.00 94.00 164 GLY A CA 1
ATOM 1238 C C . GLY A 1 164 ? -6.140 2.477 4.878 1.00 94.00 164 GLY A C 1
ATOM 1239 O O . GLY A 1 164 ? -6.133 2.959 3.748 1.00 94.00 164 GLY A O 1
ATOM 1240 N N . PHE A 1 165 ? -6.171 3.222 5.975 1.00 97.75 165 PHE A N 1
ATOM 1241 C CA . PHE A 1 165 ? -6.026 4.671 5.990 1.00 97.75 165 PHE A CA 1
ATOM 1242 C C . PHE A 1 165 ? -5.339 5.084 7.289 1.00 97.75 165 PHE A C 1
ATOM 1244 O O . PHE A 1 165 ? -5.367 4.344 8.272 1.00 97.75 165 PHE A O 1
ATOM 1251 N N . THR A 1 166 ? -4.701 6.245 7.273 1.00 97.12 166 THR A N 1
ATOM 1252 C CA . THR A 1 166 ? -4.012 6.805 8.433 1.00 97.12 166 THR A CA 1
ATOM 1253 C C . THR A 1 166 ? -4.054 8.329 8.386 1.00 97.12 166 THR A C 1
ATOM 1255 O O . THR A 1 166 ? -4.377 8.931 7.358 1.00 97.12 166 THR A O 1
ATOM 1258 N N . VAL A 1 167 ? -3.701 8.941 9.506 1.00 96.94 167 VAL A N 1
ATOM 1259 C CA . VAL A 1 167 ? -3.328 10.347 9.612 1.00 96.94 167 VAL A CA 1
ATOM 1260 C C . VAL A 1 167 ? -1.857 10.392 9.984 1.00 96.94 167 VAL A C 1
ATOM 1262 O O . VAL A 1 167 ? -1.427 9.680 10.891 1.00 96.94 167 VAL A O 1
ATOM 1265 N N . THR A 1 168 ? -1.074 11.171 9.247 1.00 95.69 168 THR A N 1
ATOM 1266 C CA . THR A 1 168 ? 0.351 11.303 9.546 1.00 95.69 168 THR A CA 1
ATOM 1267 C C . THR A 1 168 ? 0.571 12.158 10.790 1.00 95.69 168 THR A C 1
ATOM 1269 O O . THR A 1 168 ? -0.300 12.920 11.215 1.00 95.69 168 THR A O 1
ATOM 1272 N N . SER A 1 169 ? 1.777 12.106 11.341 1.00 93.75 169 SER A N 1
ATOM 1273 C CA . SER A 1 169 ? 2.267 13.008 12.382 1.00 93.75 169 SER A CA 1
ATOM 1274 C C . SER A 1 169 ? 2.166 14.488 11.984 1.00 93.75 169 SER A C 1
ATOM 1276 O O . SER A 1 169 ? 2.023 15.350 12.850 1.00 93.75 169 SER A O 1
ATOM 1278 N N . GLY A 1 170 ? 2.176 14.785 10.677 1.00 91.75 170 GLY A N 1
ATOM 1279 C CA . GLY A 1 170 ? 1.931 16.117 10.115 1.00 91.75 170 GLY A CA 1
ATOM 1280 C C . GLY A 1 170 ? 0.454 16.530 10.047 1.00 91.75 170 GLY A C 1
ATOM 1281 O O . GLY A 1 170 ? 0.167 17.687 9.753 1.00 91.75 170 GLY A O 1
ATOM 1282 N N . GLY A 1 171 ? -0.482 15.619 10.335 1.00 93.56 171 GLY A N 1
ATOM 1283 C CA . GLY A 1 171 ? -1.928 15.861 10.286 1.00 93.56 171 GLY A CA 1
ATOM 1284 C C . GLY A 1 171 ? -2.575 15.636 8.914 1.00 93.56 171 GLY A C 1
ATOM 1285 O O . GLY A 1 171 ? -3.768 15.899 8.755 1.00 93.56 171 GLY A O 1
ATOM 1286 N N . ASP A 1 172 ? -1.825 15.144 7.925 1.00 95.88 172 ASP A N 1
ATOM 1287 C CA . ASP A 1 172 ? -2.338 14.841 6.587 1.00 95.88 172 ASP A CA 1
ATOM 1288 C C . ASP A 1 172 ? -2.985 13.444 6.567 1.00 95.88 172 ASP A C 1
ATOM 1290 O O . ASP A 1 172 ? -2.413 12.458 7.041 1.00 95.88 172 ASP A O 1
ATOM 1294 N N . TRP A 1 173 ? -4.183 13.339 5.992 1.00 97.94 173 TRP A N 1
ATOM 1295 C CA . TRP A 1 173 ? -4.918 12.077 5.902 1.00 97.94 173 TRP A CA 1
ATOM 1296 C C . TRP A 1 173 ? -4.609 11.355 4.597 1.00 97.94 173 TRP A C 1
ATOM 1298 O O . TRP A 1 173 ? -4.672 11.952 3.523 1.00 97.94 173 TRP A O 1
ATOM 1308 N N . PHE A 1 174 ? -4.345 10.054 4.674 1.00 98.50 174 PHE A N 1
ATOM 1309 C CA . PHE A 1 174 ? -4.115 9.211 3.506 1.00 98.50 174 PHE A CA 1
ATOM 1310 C C . PHE A 1 174 ? -4.954 7.946 3.569 1.00 98.50 174 PHE A C 1
ATOM 1312 O O . PHE A 1 174 ? -5.086 7.342 4.632 1.00 98.50 174 PHE A O 1
ATOM 1319 N N . ALA A 1 175 ? -5.458 7.500 2.421 1.00 98.25 175 ALA A N 1
ATOM 1320 C CA . ALA A 1 175 ? -6.033 6.169 2.277 1.00 98.25 175 ALA A CA 1
ATOM 1321 C C . ALA A 1 175 ? -5.322 5.393 1.174 1.00 98.25 175 ALA A C 1
ATOM 1323 O O . ALA A 1 175 ? -5.039 5.925 0.096 1.00 98.25 175 ALA A O 1
ATOM 1324 N N . SER A 1 176 ? -5.056 4.126 1.465 1.00 97.50 176 SER A N 1
ATOM 1325 C CA . SER A 1 176 ? -4.826 3.118 0.442 1.00 97.50 176 SER A CA 1
ATOM 1326 C C . SER A 1 176 ? -6.156 2.717 -0.195 1.00 97.50 176 SER A C 1
ATOM 1328 O O . SER A 1 176 ? -7.197 2.790 0.458 1.00 97.50 176 SER A O 1
ATOM 1330 N N . ASP A 1 177 ? -6.133 2.293 -1.453 1.00 95.38 177 ASP A N 1
ATOM 1331 C CA . ASP A 1 177 ? -7.308 1.737 -2.128 1.00 95.38 177 ASP A CA 1
ATOM 1332 C C . ASP A 1 177 ? -6.901 0.561 -3.024 1.00 95.38 177 ASP A C 1
ATOM 1334 O O . ASP A 1 177 ? -5.771 0.512 -3.526 1.00 95.38 177 ASP A O 1
ATOM 1338 N N . ASN A 1 178 ? -7.810 -0.395 -3.219 1.00 91.94 178 ASN A N 1
ATOM 1339 C CA . ASN A 1 178 ? -7.552 -1.592 -4.019 1.00 91.94 178 ASN A CA 1
ATOM 1340 C C . ASN A 1 178 ? -7.863 -1.379 -5.491 1.00 91.94 178 ASN A C 1
ATOM 1342 O O . ASN A 1 178 ? -8.876 -0.774 -5.847 1.00 91.94 178 ASN A O 1
ATOM 1346 N N . GLN A 1 179 ? -7.031 -1.992 -6.333 1.00 91.75 179 GLN A N 1
ATOM 1347 C CA . GLN A 1 179 ? -7.304 -2.129 -7.756 1.00 91.75 179 GLN A CA 1
ATOM 1348 C C . GLN A 1 179 ? -8.677 -2.778 -7.990 1.00 91.75 179 GLN A C 1
ATOM 1350 O O . GLN A 1 179 ? -9.064 -3.714 -7.288 1.00 91.75 179 GLN A O 1
ATOM 1355 N N . GLY A 1 180 ? -9.401 -2.253 -8.972 1.00 90.19 180 GLY A N 1
ATOM 1356 C CA . GLY A 1 180 ? -10.672 -2.767 -9.460 1.00 90.19 180 GLY A CA 1
ATOM 1357 C C . GLY A 1 180 ? -11.340 -1.774 -10.393 1.00 90.19 180 GLY A C 1
ATOM 1358 O O . GLY A 1 180 ? -10.661 -0.941 -10.994 1.00 90.19 180 GLY A O 1
ATOM 1359 N N . GLU A 1 181 ? -12.657 -1.849 -10.542 1.00 88.56 181 GLU A N 1
ATOM 1360 C CA . GLU A 1 181 ? -13.412 -0.893 -11.351 1.00 88.56 181 GLU A CA 1
ATOM 1361 C C . GLU A 1 181 ? -13.072 0.551 -10.944 1.00 88.56 181 GLU A C 1
ATOM 1363 O O . GLU A 1 181 ? -12.988 0.870 -9.757 1.00 88.56 181 GLU A O 1
ATOM 1368 N N . TRP A 1 182 ? -12.791 1.425 -11.918 1.00 93.50 182 TRP A N 1
ATOM 1369 C CA . TRP A 1 182 ? -12.381 2.826 -11.701 1.00 93.50 182 TRP A CA 1
ATOM 1370 C C . TRP A 1 182 ? -11.068 3.055 -10.942 1.00 93.50 182 TRP A C 1
ATOM 1372 O O . TRP A 1 182 ? -10.612 4.197 -10.829 1.00 93.50 182 TRP A O 1
ATOM 1382 N N . VAL A 1 183 ? -10.421 2.001 -10.448 1.00 94.81 183 VAL A N 1
ATOM 1383 C CA . VAL A 1 183 ? -9.164 2.063 -9.703 1.00 94.81 183 VAL A CA 1
ATOM 1384 C C . VAL A 1 183 ? -8.126 1.227 -10.442 1.00 94.81 183 VAL A C 1
ATOM 1386 O O . VAL A 1 183 ? -8.001 0.025 -10.231 1.00 94.81 183 VAL A O 1
ATOM 1389 N N . GLY A 1 184 ? -7.356 1.879 -11.319 1.00 92.56 184 GLY A N 1
ATOM 1390 C CA . GLY A 1 184 ? -6.449 1.192 -12.243 1.00 92.56 184 GLY A CA 1
ATOM 1391 C C . GLY A 1 184 ? -5.391 0.302 -11.574 1.00 92.56 184 GLY A C 1
ATOM 1392 O O . GLY A 1 184 ? -5.045 -0.754 -12.095 1.00 92.56 184 GLY A O 1
ATOM 1393 N N . SER A 1 185 ? -4.909 0.699 -10.399 1.00 95.75 185 SER A N 1
ATOM 1394 C CA . SER A 1 185 ? -3.931 -0.034 -9.594 1.00 95.75 185 SER A CA 1
ATOM 1395 C C . SER A 1 185 ? -4.091 0.324 -8.120 1.00 95.75 185 SER A C 1
ATOM 1397 O O . SER A 1 185 ? -4.789 1.283 -7.785 1.00 95.75 185 SER A O 1
ATOM 1399 N N . GLY A 1 186 ? -3.401 -0.411 -7.248 1.00 96.50 186 GLY A N 1
ATOM 1400 C CA . GLY A 1 186 ? -3.184 0.007 -5.869 1.00 96.50 186 GLY A CA 1
ATOM 1401 C C . GLY A 1 186 ? -2.663 1.440 -5.793 1.00 96.50 186 GLY A C 1
ATOM 1402 O O . GLY A 1 186 ? -1.839 1.858 -6.611 1.00 96.50 186 GLY A O 1
ATOM 1403 N N . LYS A 1 187 ? -3.156 2.219 -4.834 1.00 97.19 187 LYS A N 1
ATOM 1404 C CA . LYS A 1 187 ? -2.788 3.631 -4.680 1.00 97.19 187 LYS A CA 1
ATOM 1405 C C . LYS A 1 187 ? -2.797 4.052 -3.222 1.00 97.19 187 LYS A C 1
ATOM 1407 O O . LYS A 1 187 ? -3.537 3.478 -2.436 1.00 97.19 187 LYS A O 1
ATOM 1412 N N . LEU A 1 188 ? -2.014 5.077 -2.901 1.00 98.62 188 LEU A N 1
ATOM 1413 C CA . LEU A 1 188 ? -2.095 5.872 -1.683 1.00 98.62 188 LEU A CA 1
ATOM 1414 C C . LEU A 1 188 ? -2.460 7.308 -2.079 1.00 98.62 188 LEU A C 1
ATOM 1416 O O . LEU A 1 188 ? -1.728 7.968 -2.825 1.00 98.62 188 LEU A O 1
ATOM 1420 N N . THR A 1 189 ? -3.583 7.803 -1.571 1.00 98.50 189 THR A N 1
ATOM 1421 C CA . THR A 1 189 ? -4.112 9.126 -1.920 1.00 98.50 189 THR A CA 1
ATOM 1422 C C . THR A 1 189 ? -4.242 9.990 -0.677 1.00 98.50 189 THR A C 1
ATOM 1424 O O . THR A 1 189 ? -4.798 9.545 0.324 1.00 98.50 189 THR A O 1
ATOM 1427 N N . HIS A 1 190 ? -3.738 11.224 -0.754 1.00 98.44 190 HIS A N 1
ATOM 1428 C CA . HIS A 1 190 ? -3.999 12.262 0.243 1.00 98.44 190 HIS A CA 1
ATOM 1429 C C . HIS A 1 190 ? -5.461 12.715 0.163 1.00 98.44 190 HIS A C 1
ATOM 1431 O O . HIS A 1 190 ? -5.961 12.918 -0.944 1.00 98.44 190 HIS A O 1
ATOM 1437 N N . ILE A 1 191 ? -6.122 12.900 1.304 1.00 97.88 191 ILE A N 1
ATOM 1438 C CA . ILE A 1 191 ? -7.554 13.198 1.381 1.00 97.88 191 ILE A CA 1
ATOM 1439 C C . ILE A 1 191 ? -7.796 14.513 2.109 1.00 97.88 191 ILE A C 1
ATOM 1441 O O . ILE A 1 191 ? -7.493 14.658 3.292 1.00 97.88 191 ILE A O 1
ATOM 1445 N N . GLU A 1 192 ? -8.456 15.431 1.414 1.00 97.12 192 GLU A N 1
ATOM 1446 C CA . GLU A 1 192 ? -8.990 16.670 1.962 1.00 97.12 192 GLU A CA 1
ATOM 1447 C C . GLU A 1 192 ? -10.519 16.689 1.868 1.00 97.12 192 GLU A C 1
ATOM 1449 O O . GLU A 1 192 ? -11.147 15.960 1.094 1.00 97.12 192 GLU A O 1
ATOM 1454 N N . ARG A 1 193 ? -11.148 17.533 2.692 1.00 97.81 193 ARG A N 1
ATOM 1455 C CA . ARG A 1 193 ? -12.602 17.708 2.664 1.00 97.81 193 ARG A CA 1
ATOM 1456 C C . ARG A 1 193 ? -13.035 18.207 1.278 1.00 97.81 193 ARG A C 1
ATOM 1458 O O . ARG A 1 193 ? -12.579 19.253 0.832 1.00 97.81 193 ARG A O 1
ATOM 1465 N N . GLY A 1 194 ? -13.968 17.495 0.651 1.00 98.31 194 GLY A N 1
ATOM 1466 C CA . GLY A 1 194 ? -14.510 17.801 -0.676 1.00 98.31 194 GLY A CA 1
ATOM 1467 C C . GLY A 1 194 ? -13.839 17.058 -1.832 1.00 98.31 194 GLY A C 1
ATOM 1468 O O . GLY A 1 194 ? -14.342 17.136 -2.953 1.00 98.31 194 GLY A O 1
ATOM 1469 N N . ASP A 1 195 ? -12.767 16.302 -1.572 1.00 98.56 195 ASP A N 1
ATOM 1470 C CA . ASP A 1 195 ? -12.092 15.509 -2.599 1.00 98.56 195 ASP A CA 1
ATOM 1471 C C . ASP A 1 195 ? -12.973 14.359 -3.127 1.00 98.56 195 ASP A C 1
ATOM 1473 O O . ASP A 1 195 ? -13.776 13.750 -2.407 1.00 98.56 195 ASP A O 1
ATOM 1477 N N . PHE A 1 196 ? -12.759 14.018 -4.398 1.00 98.56 196 PHE A N 1
ATOM 1478 C CA . PHE A 1 196 ? -13.281 12.822 -5.047 1.00 98.56 196 PHE A CA 1
ATOM 1479 C C . PHE A 1 196 ? -12.140 11.949 -5.583 1.00 98.56 196 PHE A C 1
ATOM 1481 O O . PHE A 1 196 ? -11.383 12.353 -6.465 1.00 98.56 196 PHE A O 1
ATOM 1488 N N . LEU A 1 197 ? -12.027 10.726 -5.067 1.00 97.69 197 LEU A N 1
ATOM 1489 C CA . LEU A 1 197 ? -10.861 9.858 -5.262 1.00 97.69 197 LEU A CA 1
ATOM 1490 C C . LEU A 1 197 ? -10.963 8.896 -6.461 1.00 97.69 197 LEU A C 1
ATOM 1492 O O . LEU A 1 197 ? -10.043 8.106 -6.697 1.00 97.69 197 LEU A O 1
ATOM 1496 N N . GLY A 1 198 ? -12.045 8.978 -7.242 1.00 95.44 198 GLY A N 1
ATOM 1497 C CA . GLY A 1 198 ? -12.153 8.355 -8.564 1.00 95.44 198 GLY A CA 1
ATOM 1498 C C . GLY A 1 198 ? -13.247 7.299 -8.735 1.00 95.44 198 GLY A C 1
ATOM 1499 O O . GLY A 1 198 ? -13.673 7.087 -9.866 1.00 95.44 198 GLY A O 1
ATOM 1500 N N . HIS A 1 199 ? -13.744 6.658 -7.673 1.00 96.50 199 HIS A N 1
ATOM 1501 C CA . HIS A 1 199 ? -14.802 5.647 -7.806 1.00 96.50 199 HIS A CA 1
ATOM 1502 C C . HIS A 1 199 ? -16.221 6.263 -7.768 1.00 96.50 199 HIS A C 1
ATOM 1504 O O . HIS A 1 199 ? -16.640 6.777 -6.732 1.00 96.50 199 HIS A O 1
ATOM 1510 N N . PRO A 1 200 ? -17.036 6.202 -8.835 1.00 96.12 200 PRO A N 1
ATOM 1511 C CA . PRO A 1 200 ? -18.264 6.997 -8.929 1.00 96.12 200 PRO A CA 1
ATOM 1512 C C . PRO A 1 200 ? -19.399 6.566 -7.997 1.00 96.12 200 PRO A C 1
ATOM 1514 O O . PRO A 1 200 ? -20.270 7.386 -7.723 1.00 96.12 200 PRO A O 1
ATOM 1517 N N . ALA A 1 201 ? -19.415 5.328 -7.486 1.00 95.69 201 ALA A N 1
ATOM 1518 C CA . ALA A 1 201 ? -20.560 4.817 -6.719 1.00 95.69 201 ALA A CA 1
ATOM 1519 C C . ALA A 1 201 ? -20.967 5.718 -5.540 1.00 95.69 201 ALA A C 1
ATOM 1521 O O . ALA A 1 201 ? -22.153 5.980 -5.341 1.00 95.69 201 ALA A O 1
ATOM 1522 N N . GLY A 1 202 ? -19.994 6.264 -4.801 1.00 96.25 202 GLY A N 1
ATOM 1523 C CA . GLY A 1 202 ? -20.275 7.148 -3.668 1.00 96.25 202 GLY A CA 1
ATOM 1524 C C . GLY A 1 202 ? -20.995 8.445 -4.054 1.00 96.25 202 GLY A C 1
ATOM 1525 O O . GLY A 1 202 ? -21.719 9.007 -3.230 1.00 96.25 202 GLY A O 1
ATOM 1526 N N . LEU A 1 203 ? -20.880 8.900 -5.307 1.00 97.38 203 LEU A N 1
ATOM 1527 C CA . LEU A 1 203 ? -21.541 10.118 -5.783 1.00 97.38 203 LEU A CA 1
ATOM 1528 C C . LEU A 1 203 ? -23.070 10.005 -5.799 1.00 97.38 203 LEU A C 1
ATOM 1530 O O . LEU A 1 203 ? -23.739 11.035 -5.833 1.00 97.38 203 LEU A O 1
ATOM 1534 N N . ALA A 1 204 ? -23.641 8.800 -5.681 1.00 95.75 204 ALA A N 1
ATOM 1535 C CA . ALA A 1 204 ? -25.080 8.615 -5.462 1.00 95.75 204 ALA A CA 1
ATOM 1536 C C . ALA A 1 204 ? -25.611 9.445 -4.274 1.00 95.75 204 ALA A C 1
ATOM 1538 O O . ALA A 1 204 ? -26.772 9.853 -4.260 1.00 95.75 204 ALA A O 1
ATOM 1539 N N . TRP A 1 205 ? -24.742 9.755 -3.307 1.00 96.69 205 TRP A N 1
ATOM 1540 C CA . TRP A 1 205 ? -25.077 10.496 -2.093 1.00 96.69 205 TRP A CA 1
ATOM 1541 C C . TRP A 1 205 ? -24.483 11.910 -2.049 1.00 96.69 205 TRP A C 1
ATOM 1543 O O . TRP A 1 205 ? -24.639 12.599 -1.045 1.00 96.69 205 TRP A O 1
ATOM 1553 N N . SER A 1 206 ? -23.853 12.403 -3.123 1.00 97.25 206 SER A N 1
ATOM 1554 C CA . SER A 1 206 ? -23.240 13.745 -3.121 1.00 97.25 206 SER A CA 1
ATOM 1555 C C . SER A 1 206 ? -24.252 14.899 -3.130 1.00 97.25 206 SER A C 1
ATOM 1557 O O . SER A 1 206 ? -23.897 16.037 -2.833 1.00 97.25 206 SER A O 1
ATOM 1559 N N . LYS A 1 207 ? -25.532 14.617 -3.417 1.00 96.31 207 LYS A N 1
ATOM 1560 C CA . LYS A 1 207 ? -26.647 15.579 -3.295 1.00 96.31 207 LYS A CA 1
ATOM 1561 C C . LYS A 1 207 ? -27.235 15.649 -1.876 1.00 96.31 207 LYS A C 1
ATOM 1563 O O . LYS A 1 207 ? -28.078 16.505 -1.623 1.00 96.31 207 LYS A O 1
ATOM 1568 N N . GLN A 1 208 ? -26.827 14.765 -0.960 1.00 96.00 208 GLN A N 1
ATOM 1569 C CA . GLN A 1 208 ? -27.335 14.769 0.413 1.00 96.00 208 GLN A CA 1
ATOM 1570 C C . GLN A 1 208 ? -26.843 16.001 1.195 1.00 96.00 208 GLN A C 1
ATOM 1572 O O . GLN A 1 208 ? -25.702 16.436 0.997 1.00 96.00 208 GLN A O 1
ATOM 1577 N N . PRO A 1 209 ? -27.657 16.547 2.121 1.00 94.38 209 PRO A N 1
ATOM 1578 C CA . PRO A 1 209 ? -27.240 17.645 2.985 1.00 94.38 209 PRO A CA 1
ATOM 1579 C C . PRO A 1 209 ? -25.933 17.342 3.726 1.00 94.38 209 PRO A C 1
ATOM 1581 O O . PRO A 1 209 ? -25.724 16.238 4.226 1.00 94.38 209 PRO A O 1
ATOM 1584 N N . GLY A 1 210 ? -25.050 18.339 3.800 1.00 93.31 210 GLY A N 1
ATOM 1585 C CA . GLY A 1 210 ? -23.752 18.224 4.470 1.00 93.31 210 GLY A CA 1
ATOM 1586 C C . GLY A 1 210 ? -22.642 17.588 3.629 1.00 93.31 210 GLY A C 1
ATOM 1587 O O . GLY A 1 210 ? -21.496 17.596 4.074 1.00 93.31 210 GLY A O 1
ATOM 1588 N N . SER A 1 211 ? -22.935 17.086 2.423 1.00 97.69 211 SER A N 1
ATOM 1589 C CA . SER A 1 211 ? -21.901 16.603 1.506 1.00 97.69 211 SER A CA 1
ATOM 1590 C C . SER A 1 211 ? -20.972 17.743 1.054 1.00 97.69 211 SER A C 1
ATOM 1592 O O . SER A 1 211 ? -21.459 18.728 0.495 1.00 97.69 211 SER A O 1
ATOM 1594 N N . PRO A 1 212 ? -19.643 17.635 1.254 1.00 98.06 212 PRO A N 1
ATOM 1595 C CA . PRO A 1 212 ? -18.690 18.638 0.779 1.00 98.06 212 PRO A CA 1
ATOM 1596 C C . PRO A 1 212 ? -18.261 18.429 -0.682 1.00 98.06 212 PRO A C 1
ATOM 1598 O O . PRO A 1 212 ? -17.538 19.260 -1.222 1.00 98.06 212 PRO A O 1
ATOM 1601 N N . VAL A 1 213 ? -18.652 17.320 -1.318 1.00 98.31 213 VAL A N 1
ATOM 1602 C CA . VAL A 1 213 ? -18.216 16.969 -2.678 1.00 98.31 213 VAL A CA 1
ATOM 1603 C C . VAL A 1 213 ? -19.145 17.619 -3.698 1.00 98.31 213 VAL A C 1
ATOM 1605 O O . VAL A 1 213 ? -20.363 17.430 -3.665 1.00 98.31 213 VAL A O 1
ATOM 1608 N N . SER A 1 214 ? -18.572 18.377 -4.632 1.00 96.69 214 SER A N 1
ATOM 1609 C CA . SER A 1 214 ? -19.317 19.093 -5.676 1.00 96.69 214 SER A CA 1
ATOM 1610 C C . SER A 1 214 ? -19.683 18.220 -6.879 1.00 96.69 214 SER A C 1
ATOM 1612 O O . SER A 1 214 ? -20.701 18.482 -7.516 1.00 96.69 214 SER A O 1
ATOM 1614 N N . LEU A 1 215 ? -18.900 17.172 -7.158 1.00 97.69 215 LEU A N 1
ATOM 1615 C CA . LEU A 1 215 ? -19.130 16.261 -8.281 1.00 97.69 215 LEU A CA 1
ATOM 1616 C C . LEU A 1 215 ? -20.393 15.413 -8.098 1.00 97.69 215 LEU A C 1
ATOM 1618 O O . LEU A 1 215 ? -20.832 15.107 -6.979 1.00 97.69 215 LEU A O 1
ATOM 1622 N N . ARG A 1 216 ? -20.993 15.032 -9.220 1.00 96.38 216 ARG A N 1
ATOM 1623 C CA . ARG A 1 216 ? -22.237 14.270 -9.338 1.00 96.38 216 ARG A CA 1
ATOM 1624 C C . ARG A 1 216 ? -22.025 13.030 -10.210 1.00 96.38 216 ARG A C 1
ATOM 1626 O O . ARG A 1 216 ? -21.087 13.011 -11.005 1.00 96.38 216 ARG A O 1
ATOM 1633 N N . PRO A 1 217 ? -22.871 11.990 -10.083 1.00 94.25 217 PRO A N 1
ATOM 1634 C CA . PRO A 1 217 ? -22.765 10.799 -10.926 1.00 94.25 217 PRO A CA 1
ATOM 1635 C C . PRO A 1 217 ? -22.720 11.128 -12.424 1.00 94.25 217 PRO A C 1
ATOM 1637 O O . PRO A 1 217 ? -21.932 10.541 -13.154 1.00 94.25 217 PRO A O 1
ATOM 1640 N N . GLU A 1 218 ? -23.516 12.108 -12.858 1.00 94.25 218 GLU A N 1
ATOM 1641 C CA . GLU A 1 218 ? -23.586 12.590 -14.239 1.00 94.25 218 GLU A CA 1
ATOM 1642 C C . GLU A 1 218 ? -22.298 13.261 -14.755 1.00 94.25 218 GLU A C 1
ATOM 1644 O O . GLU A 1 218 ? -22.098 13.327 -15.968 1.00 94.25 218 GLU A O 1
ATOM 1649 N N . ASP A 1 219 ? -21.405 13.704 -13.866 1.00 95.44 219 ASP A N 1
ATOM 1650 C CA . ASP A 1 219 ? -20.115 14.295 -14.244 1.00 95.44 219 ASP A CA 1
ATOM 1651 C C . ASP A 1 219 ? -19.068 13.226 -14.599 1.00 95.44 219 ASP A C 1
ATOM 1653 O O . ASP A 1 219 ? -18.049 13.526 -15.230 1.00 95.44 219 ASP A O 1
ATOM 1657 N N . ILE A 1 220 ? -19.293 11.973 -14.183 1.00 95.12 220 ILE A N 1
ATOM 1658 C CA . ILE A 1 220 ? -18.342 10.876 -14.356 1.00 95.12 220 ILE A CA 1
ATOM 1659 C C . ILE A 1 220 ? -18.773 9.989 -15.521 1.00 95.12 220 ILE A C 1
ATOM 1661 O O . ILE A 1 220 ? -19.822 9.349 -15.505 1.00 95.12 220 ILE A O 1
ATOM 1665 N N . ARG A 1 221 ? -17.902 9.896 -16.524 1.00 92.62 221 ARG A N 1
ATOM 1666 C CA . ARG A 1 221 ? -18.000 8.942 -17.636 1.00 92.62 221 ARG A CA 1
ATOM 1667 C C . ARG A 1 221 ? -16.778 8.029 -17.637 1.00 92.62 221 ARG A C 1
ATOM 1669 O O . ARG A 1 221 ? -15.800 8.328 -16.965 1.00 92.62 221 ARG A O 1
ATOM 1676 N N . SER A 1 222 ? -16.809 6.935 -18.396 1.00 92.06 222 SER A N 1
ATOM 1677 C CA . SER A 1 222 ? -15.577 6.175 -18.659 1.00 92.06 222 SER A CA 1
ATOM 1678 C C . SER A 1 222 ? -14.676 7.055 -19.523 1.00 92.06 222 SER A C 1
ATOM 1680 O O . SER A 1 222 ? -15.106 7.455 -20.606 1.00 92.06 222 SER A O 1
ATOM 1682 N N . PHE A 1 223 ? -13.513 7.467 -19.012 1.00 90.31 223 PHE A N 1
ATOM 1683 C CA . PHE A 1 223 ? -12.682 8.460 -19.695 1.00 90.31 223 PHE A CA 1
ATOM 1684 C C . PHE A 1 223 ? -11.637 7.830 -20.611 1.00 90.31 223 PHE A C 1
ATOM 1686 O O . PHE A 1 223 ? -11.245 8.492 -21.563 1.00 90.31 223 PHE A O 1
ATOM 1693 N N . ASP A 1 224 ? -11.182 6.602 -20.330 1.00 91.12 224 ASP A N 1
ATOM 1694 C CA . ASP A 1 224 ? -10.092 5.930 -21.063 1.00 91.12 224 ASP A CA 1
ATOM 1695 C C . ASP A 1 224 ? -8.825 6.808 -21.189 1.00 91.12 224 ASP A C 1
ATOM 1697 O O . ASP A 1 224 ? -8.015 6.680 -22.104 1.00 91.12 224 ASP A O 1
ATOM 1701 N N . GLU A 1 225 ? -8.650 7.716 -20.225 1.00 93.38 225 GLU A N 1
ATOM 1702 C CA . GLU A 1 225 ? -7.588 8.717 -20.135 1.00 93.38 225 GLU A CA 1
ATOM 1703 C C . GLU A 1 225 ? -6.948 8.640 -18.737 1.00 93.38 225 GLU A C 1
ATOM 1705 O O . GLU A 1 225 ? -7.622 8.255 -17.774 1.00 93.38 225 GLU A O 1
ATOM 1710 N N . PRO A 1 226 ? -5.674 9.031 -18.562 1.00 94.62 226 PRO A N 1
ATOM 1711 C CA . PRO A 1 226 ? -5.057 9.081 -17.241 1.00 94.62 226 PRO A CA 1
ATOM 1712 C C . PRO A 1 226 ? -5.798 10.021 -16.278 1.00 94.62 226 PRO A C 1
ATOM 1714 O O . PRO A 1 226 ? -6.079 11.174 -16.609 1.00 94.62 226 PRO A O 1
ATOM 1717 N N . MET A 1 227 ? -6.056 9.567 -15.045 1.00 95.50 227 MET A N 1
ATOM 1718 C CA . MET A 1 227 ? -6.760 10.365 -14.022 1.00 95.50 227 MET A CA 1
ATOM 1719 C C . MET A 1 227 ? -6.168 11.777 -13.814 1.00 95.50 227 MET A C 1
ATOM 1721 O O . MET A 1 227 ? -6.952 12.723 -13.720 1.00 95.50 227 MET A O 1
ATOM 1725 N N . PRO A 1 228 ? -4.833 11.983 -13.778 1.00 94.50 228 PRO A N 1
ATOM 1726 C CA . PRO A 1 228 ? -4.259 13.324 -13.647 1.00 94.50 228 PRO A CA 1
ATOM 1727 C C . PRO A 1 228 ? -4.599 14.264 -14.809 1.00 94.50 228 PRO A C 1
ATOM 1729 O O . PRO A 1 228 ? -4.691 15.472 -14.601 1.00 94.50 228 PRO A O 1
ATOM 1732 N N . ASP A 1 229 ? -4.798 13.736 -16.019 1.00 94.88 229 ASP A N 1
ATOM 1733 C CA . ASP A 1 229 ? -5.187 14.537 -17.181 1.00 94.88 229 ASP A CA 1
ATOM 1734 C C . ASP A 1 229 ? -6.666 14.920 -17.117 1.00 94.88 229 ASP A C 1
ATOM 1736 O O . ASP A 1 229 ? -7.018 16.073 -17.374 1.00 94.88 229 ASP A O 1
ATOM 1740 N N . VAL A 1 230 ? -7.528 14.006 -16.665 1.00 96.19 230 VAL A N 1
ATOM 1741 C CA . VAL A 1 230 ? -8.943 14.316 -16.424 1.00 96.19 230 VAL A CA 1
ATOM 1742 C C . VAL A 1 230 ? -9.106 15.321 -15.278 1.00 96.19 230 VAL A C 1
ATOM 1744 O O . VAL A 1 230 ? -9.887 16.263 -15.397 1.00 96.19 230 VAL A O 1
ATOM 1747 N N . ALA A 1 231 ? -8.320 15.206 -14.205 1.00 95.88 231 ALA A N 1
ATOM 1748 C CA . ALA A 1 231 ? -8.378 16.116 -13.057 1.00 95.88 231 ALA A CA 1
ATOM 1749 C C . ALA A 1 231 ? -8.067 17.583 -13.414 1.00 95.88 231 ALA A C 1
ATOM 1751 O O . ALA A 1 231 ? -8.569 18.494 -12.759 1.00 95.88 231 ALA A O 1
ATOM 1752 N N . LYS A 1 232 ? -7.300 17.844 -14.486 1.00 94.75 232 LYS A N 1
ATOM 1753 C CA . LYS A 1 232 ? -7.050 19.212 -14.990 1.00 94.75 232 LYS A CA 1
ATOM 1754 C C . LYS A 1 232 ? -8.319 19.894 -15.510 1.00 94.75 232 LYS A C 1
ATOM 1756 O O . LYS A 1 232 ? -8.391 21.119 -15.522 1.00 94.75 232 LYS A O 1
ATOM 1761 N N . ARG A 1 233 ? -9.296 19.108 -15.967 1.00 95.44 233 ARG A N 1
ATOM 1762 C CA . ARG A 1 233 ? -10.544 19.573 -16.595 1.00 95.44 233 ARG A CA 1
ATOM 1763 C C . ARG A 1 233 ? -11.801 19.241 -15.790 1.00 95.44 233 ARG A C 1
ATOM 1765 O O . ARG A 1 233 ? -12.874 19.719 -16.141 1.00 95.44 233 ARG A O 1
ATOM 1772 N N . LEU A 1 234 ? -11.665 18.470 -14.711 1.00 95.94 234 LEU A N 1
ATOM 1773 C CA . LEU A 1 234 ? -12.742 18.116 -13.793 1.00 95.94 234 LEU A CA 1
ATOM 1774 C C . LEU A 1 234 ? -12.327 18.431 -12.342 1.00 95.94 234 LEU A C 1
ATOM 1776 O O . LEU A 1 234 ? -11.788 17.561 -11.650 1.00 95.94 234 LEU A O 1
ATOM 1780 N N . PRO A 1 235 ? -12.533 19.681 -11.879 1.00 94.06 235 PRO A N 1
ATOM 1781 C CA . PRO A 1 235 ? -12.184 20.092 -10.523 1.00 94.06 235 PRO A CA 1
ATOM 1782 C C . PRO A 1 235 ? -12.855 19.214 -9.459 1.00 94.06 235 PRO A C 1
ATOM 1784 O O . PRO A 1 235 ? -14.015 18.833 -9.598 1.00 94.06 235 PRO A O 1
ATOM 1787 N N . GLY A 1 236 ? -12.127 18.913 -8.384 1.00 94.69 236 GLY A N 1
ATOM 1788 C CA . GLY A 1 236 ? -12.577 18.026 -7.304 1.00 94.69 236 GLY A CA 1
ATOM 1789 C C . GLY A 1 236 ? -12.075 16.584 -7.431 1.00 94.69 236 GLY A C 1
ATOM 1790 O O . GLY A 1 236 ? -12.014 15.884 -6.424 1.00 94.69 236 GLY A O 1
ATOM 1791 N N . VAL A 1 237 ? -11.641 16.144 -8.621 1.00 97.62 237 VAL A N 1
ATOM 1792 C CA . VAL A 1 237 ? -10.930 14.863 -8.770 1.00 97.62 237 VAL A CA 1
ATOM 1793 C C . VAL A 1 237 ? -9.551 14.965 -8.117 1.00 97.62 237 VAL A C 1
ATOM 1795 O O . VAL A 1 237 ? -8.777 15.873 -8.427 1.00 97.62 237 VAL A O 1
ATOM 1798 N N . LYS A 1 238 ? -9.226 14.004 -7.250 1.00 97.38 238 LYS A N 1
ATOM 1799 C CA . LYS A 1 238 ? -7.960 13.920 -6.521 1.00 97.38 238 LYS A CA 1
ATOM 1800 C C . LYS A 1 238 ? -7.082 12.789 -7.068 1.00 97.38 238 LYS A C 1
ATOM 1802 O O . LYS A 1 238 ? -7.357 11.619 -6.789 1.00 97.38 238 LYS A O 1
ATOM 1807 N N . PRO A 1 239 ? -6.013 13.102 -7.824 1.00 96.75 239 PRO A N 1
ATOM 1808 C CA . PRO A 1 239 ? -5.032 12.103 -8.228 1.00 96.75 239 PRO A CA 1
ATOM 1809 C C . PRO A 1 239 ? -4.287 11.505 -7.024 1.00 96.75 239 PRO A C 1
ATOM 1811 O O . PRO A 1 239 ? -4.132 12.185 -6.004 1.00 96.75 239 PRO A O 1
ATOM 1814 N N . PRO A 1 240 ? -3.772 10.269 -7.132 1.00 97.69 240 PRO A N 1
ATOM 1815 C CA . PRO A 1 240 ? -2.997 9.662 -6.054 1.00 97.69 240 PRO A CA 1
ATOM 1816 C C . PRO A 1 240 ? -1.684 10.386 -5.775 1.00 97.69 240 PRO A C 1
ATOM 1818 O O . PRO A 1 240 ? -1.044 10.918 -6.684 1.00 97.69 240 PRO A O 1
ATOM 1821 N N . ALA A 1 241 ? -1.246 10.338 -4.516 1.00 98.56 241 ALA A N 1
ATOM 1822 C CA . ALA A 1 241 ? 0.101 10.764 -4.154 1.00 98.56 241 ALA A CA 1
ATOM 1823 C C . ALA A 1 241 ? 1.123 9.728 -4.635 1.00 98.56 241 ALA A C 1
ATOM 1825 O O . ALA A 1 241 ? 2.164 10.083 -5.179 1.00 98.56 241 ALA A O 1
ATOM 1826 N N . VAL A 1 242 ? 0.809 8.441 -4.462 1.00 98.69 242 VAL A N 1
ATOM 1827 C CA . VAL A 1 242 ? 1.673 7.332 -4.867 1.00 98.69 242 VAL A CA 1
ATOM 1828 C C . VAL A 1 242 ? 0.830 6.206 -5.451 1.00 98.69 242 VAL A C 1
ATOM 1830 O O . VAL A 1 242 ? -0.149 5.772 -4.850 1.00 98.69 242 VAL A O 1
ATOM 1833 N N . TRP A 1 243 ? 1.222 5.705 -6.616 1.00 98.44 243 TRP A N 1
ATOM 1834 C CA . TRP A 1 243 ? 0.717 4.451 -7.163 1.00 98.44 243 TRP A CA 1
ATOM 1835 C C . TRP A 1 243 ? 1.575 3.276 -6.693 1.00 98.44 243 TRP A C 1
ATOM 1837 O O . TRP A 1 243 ? 2.803 3.334 -6.726 1.00 98.44 243 TRP A O 1
ATOM 1847 N N . LEU A 1 244 ? 0.918 2.183 -6.319 1.00 98.12 244 LEU A N 1
ATOM 1848 C CA . LEU A 1 244 ? 1.524 0.886 -6.043 1.00 98.12 244 LEU A CA 1
ATOM 1849 C C . LEU A 1 244 ? 1.202 -0.027 -7.232 1.00 98.12 244 LEU A C 1
ATOM 1851 O O . LEU A 1 244 ? 0.038 -0.401 -7.398 1.00 98.12 244 LEU A O 1
ATOM 1855 N N . PRO A 1 245 ? 2.173 -0.353 -8.108 1.00 94.50 245 PRO A N 1
ATOM 1856 C CA . PRO A 1 245 ? 1.884 -1.139 -9.297 1.00 94.50 245 PRO A CA 1
ATOM 1857 C C . PRO A 1 245 ? 1.341 -2.523 -8.964 1.00 94.50 245 PRO A C 1
ATOM 1859 O O . PRO A 1 245 ? 1.946 -3.276 -8.195 1.00 94.50 245 PRO A O 1
ATOM 1862 N N . HIS A 1 246 ? 0.197 -2.838 -9.566 1.00 89.75 246 HIS A N 1
ATOM 1863 C CA . HIS A 1 246 ? -0.529 -4.070 -9.321 1.00 89.75 246 HIS A CA 1
ATOM 1864 C C . HIS A 1 246 ? 0.346 -5.281 -9.634 1.00 89.75 246 HIS A C 1
ATOM 1866 O O . HIS A 1 246 ? 1.126 -5.276 -10.590 1.00 89.75 246 HIS A O 1
ATOM 1872 N N . ALA A 1 247 ? 0.221 -6.311 -8.803 1.00 84.31 247 ALA A N 1
ATOM 1873 C CA . ALA A 1 247 ? 0.979 -7.553 -8.877 1.00 84.31 247 ALA A CA 1
ATOM 1874 C C . ALA A 1 247 ? 2.479 -7.414 -8.522 1.00 84.31 247 ALA A C 1
ATOM 1876 O O . ALA A 1 247 ? 3.142 -8.421 -8.265 1.00 84.31 247 ALA A O 1
ATOM 1877 N N . VAL A 1 248 ? 3.000 -6.182 -8.409 1.00 87.88 248 VAL A N 1
ATOM 1878 C CA . VAL A 1 248 ? 4.388 -5.891 -8.015 1.00 87.88 248 VAL A CA 1
ATOM 1879 C C . VAL A 1 248 ? 4.493 -5.383 -6.584 1.00 87.88 248 VAL A C 1
ATOM 1881 O O . VAL A 1 248 ? 5.313 -5.889 -5.822 1.00 87.88 248 VAL A O 1
ATOM 1884 N N . LEU A 1 249 ? 3.666 -4.415 -6.191 1.00 94.69 249 LEU A N 1
ATOM 1885 C CA . LEU A 1 249 ? 3.604 -3.855 -4.833 1.00 94.69 249 LEU A CA 1
ATOM 1886 C C . LEU A 1 249 ? 2.263 -4.156 -4.148 1.00 94.69 249 LEU A C 1
ATOM 1888 O O . LEU A 1 249 ? 1.807 -3.408 -3.287 1.00 94.69 249 LEU A O 1
ATOM 1892 N N . GLY A 1 250 ? 1.659 -5.279 -4.529 1.00 90.06 250 GLY A N 1
ATOM 1893 C CA . GLY A 1 250 ? 0.412 -5.784 -3.973 1.00 90.06 250 GLY A CA 1
ATOM 1894 C C . GLY A 1 250 ? -0.653 -6.012 -5.037 1.00 90.06 250 GLY A C 1
ATOM 1895 O O . GLY A 1 250 ? -0.543 -5.533 -6.168 1.00 90.06 250 GLY A O 1
ATOM 1896 N N . ILE A 1 251 ? -1.684 -6.758 -4.663 1.00 89.69 251 ILE A N 1
ATOM 1897 C CA . ILE A 1 251 ? -2.910 -6.936 -5.460 1.00 89.69 251 ILE A CA 1
ATOM 1898 C C . ILE A 1 251 ? -4.167 -6.492 -4.698 1.00 89.69 251 ILE A C 1
ATOM 1900 O O . ILE A 1 251 ? -5.202 -6.272 -5.315 1.00 89.69 251 ILE A O 1
ATOM 1904 N N . SER A 1 252 ? -4.057 -6.304 -3.380 1.00 93.06 252 SER A N 1
ATOM 1905 C CA . SER A 1 252 ? -5.107 -5.897 -2.447 1.00 93.06 252 SER A CA 1
ATOM 1906 C C . SER A 1 252 ? -4.492 -5.101 -1.280 1.00 93.06 252 SER A C 1
ATOM 1908 O O . SER A 1 252 ? -4.419 -5.580 -0.144 1.00 93.06 252 SER A O 1
ATOM 1910 N N . ASN A 1 253 ? -4.014 -3.884 -1.569 1.00 96.38 253 ASN A N 1
ATOM 1911 C CA . ASN A 1 253 ? -3.379 -2.994 -0.591 1.00 96.38 253 ASN A CA 1
ATOM 1912 C C . ASN A 1 253 ? -4.277 -2.664 0.616 1.00 96.38 253 ASN A C 1
ATOM 1914 O O . ASN A 1 253 ? -5.435 -2.287 0.479 1.00 96.38 253 ASN A O 1
ATOM 1918 N N . SER A 1 254 ? -3.743 -2.783 1.818 1.00 96.00 254 SER A N 1
ATOM 1919 C CA . SER A 1 254 ? -4.519 -2.716 3.054 1.00 96.00 254 SER A CA 1
ATOM 1920 C C . SER A 1 254 ? -3.867 -1.753 4.049 1.00 96.00 254 SER A C 1
ATOM 1922 O O . SER A 1 254 ? -3.498 -0.648 3.664 1.00 96.00 254 SER A O 1
ATOM 1924 N N . GLY A 1 255 ?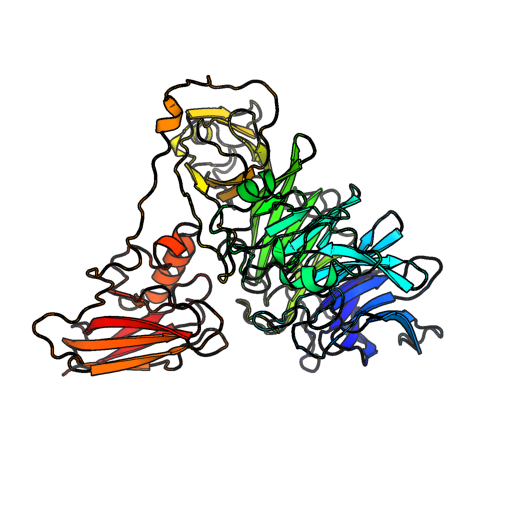 -3.772 -2.124 5.332 1.00 96.56 255 GLY A N 1
ATOM 1925 C CA . GLY A 1 255 ? -3.297 -1.288 6.434 1.00 96.56 255 GLY A CA 1
ATOM 1926 C C . GLY A 1 255 ? -2.139 -0.353 6.069 1.00 96.56 255 GLY A C 1
ATOM 1927 O O . GLY A 1 255 ? -1.145 -0.774 5.481 1.00 96.56 255 GLY A O 1
ATOM 1928 N N . VAL A 1 256 ? -2.282 0.916 6.453 1.00 97.88 256 VAL A N 1
ATOM 1929 C CA . VAL A 1 256 ? -1.274 1.963 6.266 1.00 97.88 256 VAL A CA 1
ATOM 1930 C C . VAL A 1 256 ? -0.794 2.409 7.640 1.00 97.88 256 VAL A C 1
ATOM 1932 O O . VAL A 1 256 ? -1.614 2.612 8.532 1.00 97.88 256 VAL A O 1
ATOM 1935 N N . LEU A 1 257 ? 0.515 2.563 7.809 1.00 96.88 257 LEU A N 1
ATOM 1936 C CA . LEU A 1 257 ? 1.139 2.942 9.075 1.00 96.88 257 LEU A CA 1
ATOM 1937 C C . LEU A 1 257 ? 2.326 3.872 8.815 1.00 96.88 257 LEU A C 1
ATOM 1939 O O . LEU A 1 257 ? 3.115 3.605 7.916 1.00 96.88 257 LEU A O 1
ATOM 1943 N N . GLU A 1 258 ? 2.469 4.936 9.602 1.00 97.75 258 GLU A N 1
ATOM 1944 C CA . GLU A 1 258 ? 3.691 5.750 9.633 1.00 97.75 258 GLU A CA 1
ATOM 1945 C C . GLU A 1 258 ? 4.658 5.207 10.680 1.00 97.75 258 GLU A C 1
ATOM 1947 O O . GLU A 1 258 ? 4.245 4.839 11.779 1.00 97.75 258 GLU A O 1
ATOM 1952 N N . ASP A 1 259 ? 5.948 5.169 10.353 1.00 97.69 259 ASP A N 1
ATOM 1953 C CA . ASP A 1 259 ? 6.981 4.841 11.328 1.00 97.69 259 ASP A CA 1
ATOM 1954 C C . ASP A 1 259 ? 7.272 6.019 12.252 1.00 97.69 259 ASP A C 1
ATOM 1956 O O . ASP A 1 259 ? 8.049 6.920 11.929 1.00 97.69 259 ASP A O 1
ATOM 1960 N N . LEU A 1 260 ? 6.695 5.962 13.444 1.00 95.94 260 LEU A N 1
ATOM 1961 C CA . LEU A 1 260 ? 6.896 6.931 14.515 1.00 95.94 260 LEU A CA 1
ATOM 1962 C C . LEU A 1 260 ? 7.883 6.425 15.574 1.00 95.94 260 LEU A C 1
ATOM 1964 O O . LEU A 1 260 ? 8.004 7.012 16.648 1.00 95.94 260 LEU A O 1
ATOM 1968 N N . SER A 1 261 ? 8.634 5.357 15.287 1.00 95.50 261 SER A N 1
ATOM 1969 C CA . SER A 1 261 ? 9.545 4.743 16.258 1.00 95.50 261 SER A CA 1
ATOM 1970 C C . SER A 1 261 ? 10.774 5.587 16.593 1.00 95.50 261 SER A C 1
ATOM 1972 O O . SER A 1 261 ? 11.504 5.256 17.531 1.00 95.50 261 SER A O 1
ATOM 1974 N N . GLY A 1 262 ? 11.053 6.636 15.813 1.00 95.00 262 GLY A N 1
ATOM 1975 C CA . GLY A 1 262 ? 12.264 7.444 15.957 1.00 95.00 262 GLY A CA 1
ATOM 1976 C C . GLY A 1 262 ? 13.548 6.665 15.646 1.00 95.00 262 GLY A C 1
ATOM 1977 O O . GLY A 1 262 ? 14.585 6.938 16.242 1.00 95.00 262 GLY A O 1
ATOM 1978 N N . GLY A 1 263 ? 13.477 5.675 14.750 1.00 95.00 263 GLY A N 1
ATOM 1979 C CA . GLY A 1 263 ? 14.625 4.874 14.310 1.00 95.00 263 GLY A CA 1
ATOM 1980 C C . GLY A 1 263 ? 14.806 3.546 15.049 1.00 95.00 263 GLY A C 1
ATOM 1981 O O . GLY A 1 263 ? 15.723 2.792 14.726 1.00 95.00 263 GLY A O 1
ATOM 1982 N N . LYS A 1 264 ? 13.927 3.206 16.007 1.00 95.88 264 LYS A N 1
ATOM 1983 C CA . LYS A 1 264 ? 13.932 1.864 16.627 1.00 95.88 264 LYS A CA 1
ATOM 1984 C C . LYS A 1 264 ? 13.546 0.770 15.624 1.00 95.88 264 LYS A C 1
ATOM 1986 O O . LYS A 1 264 ? 13.915 -0.384 15.819 1.00 95.88 264 LYS A O 1
ATOM 1991 N N . PHE A 1 265 ? 12.852 1.134 14.543 1.00 95.69 265 PHE A N 1
ATOM 1992 C CA . PHE A 1 265 ? 12.513 0.249 13.429 1.00 95.69 265 PHE A CA 1
ATOM 1993 C C . PHE A 1 265 ? 13.402 0.461 12.189 1.00 95.69 265 PHE A C 1
ATOM 1995 O O . PHE A 1 265 ? 12.956 0.432 11.043 1.00 95.69 265 PHE A O 1
ATOM 2002 N N . GLY A 1 266 ? 14.697 0.680 12.415 1.00 94.81 266 GLY A N 1
ATOM 2003 C CA . GLY A 1 266 ? 15.668 0.847 11.339 1.00 94.81 266 GLY A CA 1
ATOM 2004 C C . GLY A 1 266 ? 15.649 2.250 10.712 1.00 94.81 266 GLY A C 1
ATOM 2005 O O . GLY A 1 266 ? 15.196 3.217 11.327 1.00 94.81 266 GLY A O 1
ATOM 2006 N N . PRO A 1 267 ? 16.193 2.412 9.493 1.00 96.12 267 PRO A N 1
ATOM 2007 C CA . PRO A 1 267 ? 16.549 3.725 8.947 1.00 96.12 267 PRO A CA 1
ATOM 2008 C C . PRO A 1 267 ? 15.377 4.512 8.333 1.00 96.12 267 PRO A C 1
ATOM 2010 O O . PRO A 1 267 ? 15.614 5.563 7.728 1.00 96.12 267 PRO A O 1
ATOM 2013 N N . PHE A 1 268 ? 14.140 4.020 8.446 1.00 96.62 268 PHE A N 1
ATOM 2014 C CA . PHE A 1 268 ? 12.975 4.501 7.690 1.00 96.62 268 PHE A CA 1
ATOM 2015 C C . PHE A 1 268 ? 11.984 5.340 8.514 1.00 96.62 268 PHE A C 1
ATOM 2017 O O . PHE A 1 268 ? 10.850 5.534 8.084 1.00 96.62 268 PHE A O 1
ATOM 2024 N N . ALA 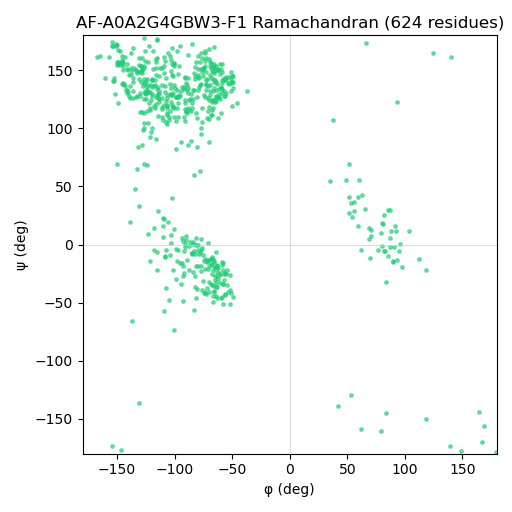A 1 269 ? 12.414 5.878 9.658 1.00 96.50 269 ALA A N 1
ATOM 2025 C CA . ALA A 1 269 ? 11.591 6.753 10.492 1.00 96.50 269 ALA A CA 1
ATOM 2026 C C . ALA A 1 269 ? 10.924 7.882 9.677 1.00 96.50 269 ALA A C 1
ATOM 2028 O O . ALA A 1 269 ? 11.574 8.534 8.855 1.00 96.50 269 ALA A O 1
ATOM 2029 N N . GLY A 1 270 ? 9.630 8.104 9.917 1.00 96.31 270 GLY A N 1
ATOM 2030 C CA . GLY A 1 270 ? 8.784 9.076 9.215 1.00 96.31 270 GLY A CA 1
ATOM 2031 C C . GLY A 1 270 ? 8.261 8.619 7.848 1.00 96.31 270 GLY A C 1
ATOM 2032 O O . GLY A 1 270 ? 7.547 9.368 7.186 1.00 96.31 270 GLY A O 1
ATOM 2033 N N . GLN A 1 271 ? 8.609 7.415 7.388 1.00 98.19 271 GLN A N 1
ATOM 2034 C CA . GLN A 1 271 ? 8.056 6.849 6.156 1.00 98.19 271 GLN A CA 1
ATOM 2035 C C . GLN A 1 271 ? 6.771 6.066 6.423 1.00 98.19 271 GLN A C 1
ATOM 2037 O O . GLN A 1 271 ? 6.477 5.680 7.555 1.00 98.19 271 GLN A O 1
ATOM 2042 N N . LEU A 1 272 ? 6.006 5.821 5.359 1.00 98.56 272 LEU A N 1
ATOM 2043 C CA . LEU A 1 272 ? 4.791 5.020 5.423 1.00 98.56 272 LEU A CA 1
ATOM 2044 C C . LEU A 1 272 ? 5.063 3.575 5.003 1.00 98.56 272 LEU A C 1
ATOM 2046 O O . LEU A 1 272 ? 5.844 3.303 4.092 1.00 98.56 272 LEU A O 1
ATOM 2050 N N . PHE A 1 273 ? 4.336 2.655 5.615 1.00 98.62 273 PHE A N 1
ATOM 2051 C CA . PHE A 1 273 ? 4.249 1.255 5.239 1.00 98.62 273 PHE A CA 1
ATOM 2052 C C . PHE A 1 273 ? 2.824 0.943 4.801 1.00 98.62 273 PHE A C 1
ATOM 2054 O O . PHE A 1 273 ? 1.869 1.335 5.468 1.00 98.62 273 PHE A O 1
ATOM 2061 N N . VAL A 1 274 ? 2.689 0.244 3.677 1.00 98.62 274 VAL A N 1
ATOM 2062 C CA . VAL A 1 274 ? 1.406 -0.187 3.117 1.00 98.62 274 VAL A CA 1
ATOM 2063 C C . VAL A 1 274 ? 1.422 -1.700 3.011 1.00 98.62 274 VAL A C 1
ATOM 2065 O O . VAL A 1 274 ? 2.230 -2.276 2.283 1.00 98.62 274 VAL A O 1
ATOM 2068 N N . ALA A 1 275 ? 0.543 -2.340 3.768 1.00 98.12 275 ALA A N 1
ATOM 2069 C CA . ALA A 1 275 ? 0.342 -3.775 3.731 1.00 98.12 275 ALA A CA 1
ATOM 2070 C C . ALA A 1 275 ? -0.402 -4.213 2.461 1.00 98.12 275 ALA A C 1
ATOM 2072 O O . ALA A 1 275 ? -0.986 -3.408 1.731 1.00 98.12 275 ALA A O 1
ATOM 2073 N N . ASP A 1 276 ? -0.381 -5.513 2.202 1.00 97.38 276 ASP A N 1
ATOM 2074 C CA . ASP A 1 276 ? -1.122 -6.148 1.128 1.00 97.38 276 ASP A CA 1
ATOM 2075 C C . ASP A 1 276 ? -1.707 -7.479 1.606 1.00 97.38 276 ASP A C 1
ATOM 2077 O O . ASP A 1 276 ? -0.989 -8.341 2.128 1.00 97.38 276 ASP A O 1
ATOM 2081 N N . GLN A 1 277 ? -3.015 -7.647 1.404 1.00 95.25 277 GLN A N 1
ATOM 2082 C CA . GLN A 1 277 ? -3.711 -8.880 1.761 1.00 95.25 277 GLN A CA 1
ATOM 2083 C C . GLN A 1 277 ? -3.377 -10.006 0.776 1.00 95.25 277 GLN A C 1
ATOM 2085 O O . GLN A 1 277 ? -3.138 -11.135 1.185 1.00 95.25 277 GLN A O 1
ATOM 2090 N N . GLY A 1 278 ? -3.308 -9.717 -0.524 1.00 91.50 278 GLY A N 1
ATOM 2091 C CA . GLY A 1 278 ? -3.210 -10.781 -1.524 1.00 91.50 278 GLY A CA 1
ATOM 2092 C C . GLY A 1 278 ? -1.841 -11.463 -1.609 1.00 91.50 278 GLY A C 1
ATOM 2093 O O . GLY A 1 278 ? -1.749 -12.679 -1.715 1.00 91.50 278 GLY A O 1
ATOM 2094 N N . GLN A 1 279 ? -0.757 -10.697 -1.532 1.00 93.56 279 GLN A N 1
ATOM 2095 C CA . GLN A 1 279 ? 0.625 -11.168 -1.660 1.00 93.56 279 GLN A CA 1
ATOM 2096 C C . GLN A 1 279 ? 1.346 -11.280 -0.310 1.00 93.56 279 GLN A C 1
ATOM 2098 O O . GLN A 1 279 ? 2.557 -11.499 -0.308 1.00 93.56 279 GLN A O 1
ATOM 2103 N N . SER A 1 280 ? 0.633 -11.122 0.815 1.00 96.12 280 SER A N 1
ATOM 2104 C CA . SER A 1 280 ? 1.169 -11.320 2.174 1.00 96.12 280 SER A CA 1
ATOM 2105 C C . SER A 1 280 ? 2.496 -10.585 2.387 1.00 96.12 280 SER A C 1
ATOM 2107 O O . SER A 1 280 ? 3.540 -11.184 2.670 1.00 96.12 280 SER A O 1
ATOM 2109 N N . LYS A 1 281 ? 2.480 -9.269 2.144 1.00 96.81 281 LYS A N 1
ATOM 2110 C CA . LYS A 1 281 ? 3.682 -8.432 2.166 1.00 96.81 281 LYS A CA 1
ATOM 2111 C C . LYS A 1 281 ? 3.397 -6.991 2.563 1.00 96.81 281 LYS A C 1
ATOM 2113 O O . LYS A 1 281 ? 2.254 -6.551 2.627 1.00 96.81 281 LYS A O 1
ATOM 2118 N N . ILE A 1 282 ? 4.475 -6.252 2.778 1.00 98.44 282 ILE A N 1
ATOM 2119 C CA . ILE A 1 282 ? 4.487 -4.828 3.078 1.00 98.44 282 ILE A CA 1
ATOM 2120 C C . ILE A 1 282 ? 5.360 -4.127 2.035 1.00 98.44 282 ILE A C 1
ATOM 2122 O O . ILE A 1 282 ? 6.476 -4.568 1.736 1.00 98.44 282 ILE A O 1
ATOM 2126 N N . ALA A 1 283 ? 4.844 -3.028 1.494 1.00 98.56 283 ALA A N 1
ATOM 2127 C CA . ALA A 1 283 ? 5.576 -2.041 0.714 1.00 98.56 283 ALA A CA 1
ATOM 2128 C C . ALA A 1 283 ? 5.908 -0.824 1.589 1.00 98.56 283 ALA A C 1
ATOM 2130 O O . ALA A 1 283 ? 5.197 -0.518 2.546 1.00 98.56 283 ALA A O 1
ATOM 2131 N N . ARG A 1 284 ? 6.980 -0.113 1.247 1.00 98.12 284 ARG A N 1
ATOM 2132 C CA . ARG A 1 284 ? 7.403 1.129 1.908 1.00 98.12 284 ARG A CA 1
ATOM 2133 C C . ARG A 1 284 ? 7.177 2.312 0.979 1.00 98.12 284 ARG A C 1
ATOM 2135 O O . ARG A 1 284 ? 7.299 2.168 -0.235 1.00 98.12 284 ARG A O 1
ATOM 2142 N N . ILE A 1 285 ? 6.856 3.472 1.540 1.00 98.75 285 ILE A N 1
ATOM 2143 C CA . ILE A 1 285 ? 6.590 4.705 0.805 1.00 98.75 285 ILE A CA 1
ATOM 2144 C C . ILE A 1 285 ? 7.338 5.873 1.449 1.00 98.75 285 ILE A C 1
ATOM 2146 O O . ILE A 1 285 ? 7.158 6.160 2.631 1.00 98.75 285 ILE A O 1
ATOM 2150 N N . SER A 1 286 ? 8.115 6.599 0.644 1.00 98.62 286 SER A N 1
ATOM 2151 C CA . SER A 1 286 ? 8.646 7.918 1.006 1.00 98.62 286 SER A CA 1
ATOM 2152 C C . SER A 1 286 ? 7.844 9.005 0.295 1.00 98.62 286 SER A C 1
ATOM 2154 O O . SER A 1 286 ? 7.678 8.942 -0.925 1.00 98.62 286 SER A O 1
ATOM 2156 N N . LEU A 1 287 ? 7.368 9.999 1.045 1.00 98.50 287 LEU A N 1
ATOM 2157 C CA . LEU A 1 287 ? 6.546 11.097 0.536 1.00 98.50 287 LEU A CA 1
ATOM 2158 C C . LEU A 1 287 ? 7.306 12.425 0.523 1.00 98.50 287 LEU A C 1
ATOM 2160 O O . LEU A 1 287 ? 8.180 12.678 1.349 1.00 98.50 287 LEU A O 1
ATOM 2164 N N . GLU A 1 288 ? 6.896 13.310 -0.376 1.00 98.25 288 GLU A N 1
ATOM 2165 C CA . GLU A 1 288 ? 7.255 14.722 -0.369 1.00 98.25 288 GLU A CA 1
ATOM 2166 C C . GLU A 1 288 ? 6.087 15.585 -0.861 1.00 98.25 288 GLU A C 1
ATOM 2168 O O . GLU A 1 288 ? 5.198 15.119 -1.580 1.00 98.25 288 GLU A O 1
ATOM 2173 N N . LYS A 1 289 ? 6.094 16.864 -0.478 1.00 97.94 289 LYS A N 1
ATOM 2174 C CA . LYS A 1 289 ? 5.079 17.839 -0.886 1.00 97.94 289 LYS A CA 1
ATOM 2175 C C . LYS A 1 289 ? 5.728 18.905 -1.759 1.00 97.94 289 LYS A C 1
ATOM 2177 O O . LYS A 1 289 ? 6.506 19.720 -1.269 1.00 97.94 289 LYS A O 1
ATOM 2182 N N . ILE A 1 290 ? 5.393 18.918 -3.047 1.00 98.31 290 ILE A N 1
ATOM 2183 C CA . ILE A 1 290 ? 5.919 19.875 -4.027 1.00 98.31 290 ILE A CA 1
ATOM 2184 C C . ILE A 1 290 ? 4.784 20.768 -4.506 1.00 98.31 290 ILE A C 1
ATOM 2186 O O . ILE A 1 290 ? 3.770 20.288 -5.009 1.00 98.31 290 ILE A O 1
ATOM 2190 N N . LYS A 1 291 ? 4.945 22.087 -4.342 1.00 97.06 291 LYS A N 1
ATOM 2191 C CA . LYS A 1 291 ? 3.930 23.088 -4.728 1.00 97.06 291 LYS A CA 1
ATOM 2192 C C . LYS A 1 291 ? 2.544 22.765 -4.142 1.00 97.06 291 LYS A C 1
ATOM 2194 O O . LYS A 1 291 ? 1.529 22.855 -4.824 1.00 97.06 291 LYS A O 1
ATOM 2199 N N . GLY A 1 292 ? 2.526 22.328 -2.880 1.00 95.75 292 GLY A N 1
ATOM 2200 C CA . GLY A 1 292 ? 1.315 21.929 -2.153 1.00 95.75 292 GLY A CA 1
ATOM 2201 C C . GLY A 1 292 ? 0.753 20.550 -2.517 1.00 95.75 292 GLY A C 1
ATOM 2202 O O . GLY A 1 292 ? -0.176 20.101 -1.854 1.00 95.75 292 GLY A O 1
ATOM 2203 N N . VAL A 1 293 ? 1.316 19.851 -3.507 1.00 97.38 293 VAL A N 1
ATOM 2204 C CA . VAL A 1 293 ? 0.832 18.546 -3.976 1.00 97.38 293 VAL A CA 1
ATOM 2205 C C . VAL A 1 293 ? 1.705 17.426 -3.419 1.00 97.38 293 VAL A C 1
ATOM 2207 O O . VAL A 1 293 ? 2.929 17.456 -3.551 1.00 97.38 293 VAL A O 1
ATOM 2210 N N . TRP A 1 294 ? 1.065 16.432 -2.807 1.00 98.56 294 TRP A N 1
ATOM 2211 C CA . TRP A 1 294 ? 1.732 15.225 -2.331 1.00 98.56 294 TRP A CA 1
ATOM 2212 C C . TRP A 1 294 ? 2.130 14.310 -3.487 1.00 98.56 294 TRP A C 1
ATOM 2214 O O . TRP A 1 294 ? 1.359 14.089 -4.425 1.00 98.56 294 TRP A O 1
ATOM 2224 N N . GLN A 1 295 ? 3.337 13.769 -3.398 1.00 98.75 295 GLN A N 1
ATOM 2225 C CA . GLN A 1 295 ? 3.891 12.796 -4.328 1.00 98.75 295 GLN A CA 1
ATOM 2226 C C . GLN A 1 295 ? 4.956 11.941 -3.634 1.00 98.75 295 GLN A C 1
ATOM 2228 O O . GLN A 1 295 ? 5.291 12.202 -2.477 1.00 98.75 295 GLN A O 1
ATOM 2233 N N . GLY A 1 296 ? 5.495 10.920 -4.296 1.00 98.62 296 GLY A N 1
ATOM 2234 C CA . GLY A 1 296 ? 6.532 10.105 -3.668 1.00 98.62 296 GLY A CA 1
ATOM 2235 C C . GLY A 1 296 ? 6.849 8.808 -4.388 1.00 98.62 296 GLY A C 1
ATOM 2236 O O . GLY A 1 296 ? 6.389 8.566 -5.503 1.00 98.62 296 GLY A O 1
ATOM 2237 N N . ALA A 1 297 ? 7.626 7.960 -3.722 1.00 98.81 297 ALA A N 1
ATOM 2238 C CA . ALA A 1 297 ? 8.062 6.673 -4.245 1.00 98.81 297 ALA A CA 1
ATOM 2239 C C . ALA A 1 297 ? 7.601 5.506 -3.383 1.00 98.81 297 ALA A C 1
ATOM 2241 O O . ALA A 1 297 ? 7.615 5.591 -2.157 1.00 98.81 297 ALA A O 1
ATOM 2242 N N . ALA A 1 298 ? 7.250 4.410 -4.054 1.00 98.81 298 ALA A N 1
ATOM 2243 C CA . ALA A 1 298 ? 6.959 3.125 -3.443 1.00 98.81 298 ALA A CA 1
ATOM 2244 C C . ALA A 1 298 ? 8.082 2.110 -3.710 1.00 98.81 298 ALA A C 1
ATOM 2246 O O . ALA A 1 298 ? 8.646 2.053 -4.809 1.00 98.81 298 ALA A O 1
ATOM 2247 N N . TYR A 1 299 ? 8.355 1.280 -2.707 1.00 98.50 299 TYR A N 1
ATOM 2248 C CA . TYR A 1 299 ? 9.415 0.275 -2.681 1.00 98.50 299 TYR A CA 1
ATOM 2249 C C . TYR A 1 299 ? 8.859 -1.049 -2.158 1.00 98.50 299 TYR A C 1
ATOM 2251 O O . TYR A 1 299 ? 7.966 -1.066 -1.306 1.00 98.50 299 TYR A O 1
ATOM 2259 N N . ALA A 1 300 ? 9.424 -2.166 -2.612 1.00 97.12 300 ALA A N 1
ATOM 2260 C CA . ALA A 1 300 ? 9.289 -3.411 -1.863 1.00 97.12 300 ALA A CA 1
ATOM 2261 C C . ALA A 1 300 ? 9.955 -3.249 -0.482 1.00 97.12 300 ALA A C 1
ATOM 2263 O O . ALA A 1 300 ? 10.885 -2.457 -0.339 1.00 97.12 300 ALA A O 1
ATOM 2264 N N . PHE A 1 301 ? 9.456 -3.956 0.534 1.00 97.50 301 PHE A N 1
ATOM 2265 C CA . PHE A 1 301 ? 10.038 -3.895 1.876 1.00 97.50 301 PHE A CA 1
ATOM 2266 C C . PHE A 1 301 ? 10.153 -5.266 2.534 1.00 97.50 301 PHE A C 1
ATOM 2268 O O . PHE A 1 301 ? 11.260 -5.746 2.766 1.00 97.50 301 PHE A O 1
ATOM 2275 N N . ARG A 1 302 ? 9.028 -5.924 2.834 1.00 96.38 302 ARG A N 1
ATOM 2276 C CA . ARG A 1 302 ? 9.057 -7.235 3.491 1.00 96.38 302 ARG A CA 1
ATOM 2277 C C . ARG A 1 302 ? 7.976 -8.151 2.954 1.00 96.38 302 ARG A C 1
ATOM 2279 O O . ARG A 1 302 ? 6.822 -7.754 2.873 1.00 96.38 302 ARG A O 1
ATOM 2286 N N . SER A 1 303 ? 8.347 -9.384 2.638 1.00 94.62 303 SER A N 1
ATOM 2287 C CA . SER A 1 303 ? 7.447 -10.463 2.222 1.00 94.62 303 SER A CA 1
ATOM 2288 C C . SER A 1 303 ? 7.652 -11.708 3.086 1.00 94.62 303 SER A C 1
ATOM 2290 O O . SER A 1 303 ? 8.547 -11.742 3.937 1.00 94.62 303 SER A O 1
ATOM 2292 N N . GLY A 1 304 ? 6.846 -12.739 2.821 1.00 93.44 304 GLY A N 1
ATOM 2293 C CA . GLY A 1 304 ? 6.936 -14.032 3.500 1.00 93.44 304 GLY A CA 1
ATOM 2294 C C . GLY A 1 304 ? 6.166 -14.073 4.815 1.00 93.44 304 GLY A C 1
ATOM 2295 O O . GLY A 1 304 ? 6.594 -14.774 5.724 1.00 93.44 304 GLY A O 1
ATOM 2296 N N . PHE A 1 305 ? 5.089 -13.291 4.916 1.00 96.50 305 PHE A N 1
ATOM 2297 C CA . PHE A 1 305 ? 4.146 -13.396 6.024 1.00 96.50 305 PHE A CA 1
ATOM 2298 C C . PHE A 1 305 ? 3.254 -14.623 5.849 1.00 96.50 305 PHE A C 1
ATOM 2300 O O . PHE A 1 305 ? 2.971 -15.046 4.722 1.00 96.50 305 PHE A O 1
ATOM 2307 N N . ASP A 1 306 ? 2.809 -15.179 6.968 1.00 94.50 306 ASP A N 1
ATOM 2308 C CA . ASP A 1 306 ? 2.061 -16.430 7.012 1.00 94.50 306 ASP A CA 1
ATOM 2309 C C . ASP A 1 306 ? 0.671 -16.315 6.374 1.00 94.50 306 ASP A C 1
ATOM 2311 O O . ASP A 1 306 ? 0.126 -17.318 5.915 1.00 94.50 306 ASP A O 1
ATOM 2315 N N . CYS A 1 307 ? 0.086 -15.119 6.329 1.00 96.25 307 CYS A N 1
ATOM 2316 C CA . CYS A 1 307 ? -1.227 -14.866 5.748 1.00 96.25 307 CYS A CA 1
ATOM 2317 C C . CYS A 1 307 ? -1.328 -13.426 5.205 1.00 96.25 307 CYS A C 1
ATOM 2319 O O . CYS A 1 307 ? -0.411 -12.611 5.301 1.00 96.25 307 CYS A O 1
ATOM 2321 N N . GLY A 1 308 ? -2.423 -13.117 4.514 1.00 96.38 308 GLY A N 1
ATOM 2322 C CA . GLY A 1 308 ? -2.704 -11.793 3.971 1.00 96.38 308 GLY A CA 1
ATOM 2323 C C . GLY A 1 308 ? -2.868 -10.747 5.060 1.00 96.38 308 GLY A C 1
ATOM 2324 O O . GLY A 1 308 ? -3.688 -10.926 5.953 1.00 96.38 308 GLY A O 1
ATOM 2325 N N . ILE A 1 309 ? -2.119 -9.648 4.987 1.00 97.75 309 ILE A N 1
ATOM 2326 C CA . ILE A 1 309 ? -2.136 -8.609 6.019 1.00 97.75 309 ILE A CA 1
ATOM 2327 C C . ILE A 1 309 ? -3.279 -7.636 5.727 1.00 97.75 309 ILE A C 1
ATOM 2329 O O . ILE A 1 309 ? -3.367 -7.107 4.621 1.00 97.75 309 ILE A O 1
ATOM 2333 N N . ILE A 1 310 ? -4.127 -7.351 6.715 1.00 96.19 310 ILE A N 1
ATOM 2334 C CA . ILE A 1 310 ? -5.181 -6.326 6.634 1.00 96.19 310 ILE A CA 1
ATOM 2335 C C . ILE A 1 310 ? -4.956 -5.162 7.611 1.00 96.19 310 ILE A C 1
ATOM 2337 O O . ILE A 1 310 ? -5.432 -4.050 7.368 1.00 96.19 310 ILE A O 1
ATOM 2341 N N . ARG A 1 311 ? -4.177 -5.371 8.683 1.00 96.56 311 ARG A N 1
ATOM 2342 C CA . ARG A 1 311 ? -3.834 -4.335 9.671 1.00 96.56 311 ARG A CA 1
ATOM 2343 C C . ARG A 1 311 ? -2.357 -4.297 10.012 1.00 96.56 311 ARG A C 1
ATOM 2345 O O . ARG A 1 311 ? -1.700 -5.328 10.061 1.00 96.56 311 ARG A O 1
ATOM 2352 N N . LEU A 1 312 ? -1.889 -3.089 10.312 1.00 97.50 312 LEU A N 1
ATOM 2353 C CA . LEU A 1 312 ? -0.574 -2.803 10.867 1.00 97.50 312 LEU A CA 1
ATOM 2354 C C . LEU A 1 312 ? -0.758 -2.004 12.159 1.00 97.50 312 LEU A C 1
ATOM 2356 O O . LEU A 1 312 ? -1.609 -1.116 12.205 1.00 97.50 312 LEU A O 1
ATOM 2360 N N . ALA A 1 313 ? 0.047 -2.291 13.176 1.00 97.06 313 ALA A N 1
ATOM 2361 C CA . ALA A 1 313 ? 0.143 -1.473 14.381 1.00 97.06 313 ALA A CA 1
ATOM 2362 C C . ALA A 1 313 ? 1.597 -1.400 14.859 1.00 97.06 313 ALA A C 1
ATOM 2364 O O . ALA A 1 313 ? 2.269 -2.428 14.940 1.00 97.06 313 ALA A O 1
ATOM 2365 N N . GLN A 1 314 ? 2.074 -0.196 15.185 1.00 96.00 314 GLN A N 1
ATOM 2366 C CA . GLN A 1 314 ? 3.398 0.005 15.775 1.00 96.00 314 GLN A CA 1
ATOM 2367 C C . GLN A 1 314 ? 3.318 -0.009 17.301 1.00 96.00 314 GLN A C 1
ATOM 2369 O O . GLN A 1 314 ? 2.443 0.633 17.881 1.00 96.00 314 GLN A O 1
ATOM 2374 N N . SER A 1 315 ? 4.247 -0.703 17.954 1.00 94.94 315 SER A N 1
ATOM 2375 C CA . SER A 1 315 ? 4.425 -0.644 19.407 1.00 94.94 315 SER A CA 1
ATOM 2376 C C . SER A 1 315 ? 5.539 0.316 19.829 1.00 94.94 315 SER A C 1
ATOM 2378 O O . SER A 1 315 ? 6.381 0.724 19.033 1.00 94.94 315 SER A O 1
ATOM 2380 N N . GLU A 1 316 ? 5.591 0.648 21.121 1.00 92.44 316 GLU A N 1
ATOM 2381 C CA . GLU A 1 316 ? 6.560 1.599 21.699 1.00 92.44 316 GLU A CA 1
ATOM 2382 C C . GLU A 1 316 ? 8.038 1.192 21.532 1.00 92.44 316 GLU A C 1
ATOM 2384 O O . GLU A 1 316 ? 8.941 2.039 21.544 1.00 92.44 316 GLU A O 1
ATOM 2389 N N . ASP A 1 317 ? 8.307 -0.105 21.376 1.00 92.62 317 ASP A N 1
ATOM 2390 C CA . ASP A 1 317 ? 9.644 -0.636 21.085 1.00 92.62 317 ASP A CA 1
ATOM 2391 C C . ASP A 1 317 ? 10.033 -0.545 19.600 1.00 92.62 317 ASP A C 1
ATOM 2393 O O . ASP A 1 317 ? 11.141 -0.924 19.232 1.00 92.62 317 ASP A O 1
ATOM 2397 N N . GLY A 1 318 ? 9.145 -0.011 18.760 1.00 94.00 318 GLY A N 1
ATOM 2398 C CA . GLY A 1 318 ? 9.329 0.169 17.326 1.00 94.00 318 GLY A CA 1
ATOM 2399 C C . GLY A 1 318 ? 8.884 -1.014 16.474 1.00 94.00 318 GLY A C 1
ATOM 2400 O O . GLY A 1 318 ? 8.716 -0.830 15.274 1.00 94.00 318 GLY A O 1
ATOM 2401 N N . SER A 1 319 ? 8.658 -2.202 17.046 1.00 95.06 319 SER A N 1
ATOM 2402 C CA . SER A 1 319 ? 8.210 -3.360 16.263 1.00 95.06 319 SER A CA 1
ATOM 2403 C C . SER A 1 319 ? 6.806 -3.164 15.678 1.00 95.06 319 SER A C 1
ATOM 2405 O O . SER A 1 319 ? 5.997 -2.384 16.188 1.00 95.06 319 SER A O 1
ATOM 2407 N N . PHE A 1 320 ? 6.524 -3.869 14.582 1.00 93.75 320 PHE A N 1
ATOM 2408 C CA . PHE A 1 320 ? 5.194 -3.908 13.977 1.00 93.75 320 PHE A CA 1
ATOM 2409 C C . PHE A 1 320 ? 4.475 -5.194 14.336 1.00 93.75 320 PHE A C 1
ATOM 2411 O O . PHE A 1 320 ? 5.085 -6.261 14.376 1.00 93.75 320 PHE A O 1
ATOM 2418 N N . PHE A 1 321 ? 3.163 -5.097 14.503 1.00 97.56 321 PHE A N 1
ATOM 2419 C CA . PHE A 1 321 ? 2.264 -6.238 14.478 1.00 97.56 321 PHE A CA 1
ATOM 2420 C C . PHE A 1 321 ? 1.428 -6.213 13.202 1.00 97.56 321 PHE A C 1
ATOM 2422 O O . PHE A 1 321 ? 0.919 -5.158 12.810 1.00 97.56 321 PHE A O 1
ATOM 2429 N N . THR A 1 322 ? 1.288 -7.372 12.566 1.00 97.94 322 THR A N 1
ATOM 2430 C CA . THR A 1 322 ? 0.457 -7.585 11.379 1.00 97.94 322 THR A CA 1
ATOM 2431 C C . THR A 1 322 ? -0.792 -8.356 11.766 1.00 97.94 322 THR A C 1
ATOM 2433 O O . THR A 1 322 ? -0.714 -9.382 12.432 1.00 97.94 322 THR A O 1
ATOM 2436 N N . GLY A 1 323 ? -1.960 -7.851 11.378 1.00 97.56 323 GLY A N 1
ATOM 2437 C CA . GLY A 1 323 ? -3.228 -8.559 11.533 1.00 97.56 323 GLY A CA 1
ATOM 2438 C C . GLY A 1 323 ? -3.598 -9.219 10.219 1.00 97.56 323 GLY A C 1
ATOM 2439 O O . GLY A 1 323 ? -3.583 -8.533 9.193 1.00 97.56 323 GLY A O 1
ATOM 2440 N N . GLU A 1 324 ? -3.880 -10.522 10.236 1.00 97.38 324 GLU A N 1
ATOM 2441 C CA . GLU A 1 324 ? -3.890 -11.317 9.012 1.00 97.38 324 GLU A CA 1
ATOM 2442 C C . GLU A 1 324 ? -5.153 -12.159 8.813 1.00 97.38 324 GLU A C 1
ATOM 2444 O O . GLU A 1 324 ? -5.685 -12.777 9.743 1.00 97.38 324 GLU A O 1
ATOM 2449 N N . THR A 1 325 ? -5.618 -12.209 7.563 1.00 95.69 325 THR A N 1
ATOM 2450 C CA . THR A 1 325 ? -6.765 -12.999 7.108 1.00 95.69 325 THR A CA 1
ATOM 2451 C C . THR A 1 325 ? -6.740 -13.214 5.588 1.00 95.69 325 THR A C 1
ATOM 2453 O O . THR A 1 325 ? -6.387 -12.311 4.834 1.00 95.69 325 THR A O 1
ATOM 2456 N N . GLU A 1 326 ? -7.160 -14.395 5.128 1.00 93.75 326 GLU A N 1
ATOM 2457 C CA . GLU A 1 326 ? -7.469 -14.678 3.714 1.00 93.75 326 GLU A CA 1
ATOM 2458 C C . GLU A 1 326 ? -8.951 -14.423 3.376 1.00 93.75 326 GLU A C 1
ATOM 2460 O O . GLU A 1 326 ? -9.404 -14.615 2.247 1.00 93.75 326 GLU A O 1
ATOM 2465 N N . ARG A 1 327 ? -9.762 -14.028 4.365 1.00 90.19 327 ARG A N 1
ATOM 2466 C CA . ARG A 1 327 ? -11.198 -13.824 4.169 1.00 90.19 327 ARG A CA 1
ATOM 2467 C C . ARG A 1 327 ? -11.437 -12.574 3.323 1.00 90.19 327 ARG A C 1
ATOM 2469 O O . ARG A 1 327 ? -10.860 -11.515 3.563 1.00 90.19 327 ARG A O 1
ATOM 2476 N N . GLY A 1 328 ? -12.344 -12.667 2.358 1.00 80.12 328 GLY A N 1
ATOM 2477 C CA . GLY A 1 328 ? -12.686 -11.577 1.438 1.00 80.12 328 GLY A CA 1
ATOM 2478 C C . GLY A 1 328 ? -11.751 -11.457 0.230 1.00 80.12 328 GLY A C 1
ATOM 2479 O O . GLY A 1 328 ? -12.231 -11.117 -0.842 1.00 80.12 328 GLY A O 1
ATOM 2480 N N . TRP A 1 329 ? -10.463 -11.790 0.370 1.00 83.12 329 TRP A N 1
ATOM 2481 C CA . TRP A 1 329 ? -9.517 -11.896 -0.743 1.00 83.12 329 TRP A CA 1
ATOM 2482 C C . TRP A 1 329 ? -8.424 -12.915 -0.410 1.00 83.12 329 TRP A C 1
ATOM 2484 O O . TRP A 1 329 ? -7.824 -12.835 0.667 1.00 83.12 329 TRP A O 1
ATOM 2494 N N . GLY A 1 330 ? -8.172 -13.859 -1.323 1.00 84.94 330 GLY A N 1
ATOM 2495 C CA . GLY A 1 330 ? -7.191 -14.929 -1.122 1.00 84.94 330 GLY A CA 1
ATOM 2496 C C . GLY A 1 330 ? -5.783 -14.389 -0.866 1.00 84.94 330 GLY A C 1
ATOM 2497 O O . GLY A 1 330 ? -5.423 -13.332 -1.381 1.00 84.94 330 GLY A O 1
ATOM 2498 N N . ALA A 1 331 ? -4.998 -15.116 -0.071 1.00 91.31 331 ALA A N 1
ATOM 2499 C CA . ALA A 1 331 ? -3.652 -14.727 0.333 1.00 91.31 331 ALA A CA 1
ATOM 2500 C C . ALA A 1 331 ? -2.599 -15.735 -0.147 1.00 91.31 331 ALA A C 1
ATOM 2502 O O . ALA A 1 331 ? -2.878 -16.925 -0.280 1.00 91.31 331 ALA A O 1
ATOM 2503 N N . LEU A 1 332 ? -1.379 -15.252 -0.388 1.00 89.62 332 LEU A N 1
ATOM 2504 C CA . LEU A 1 332 ? -0.247 -16.086 -0.794 1.00 89.62 332 LEU A CA 1
ATOM 2505 C C . LEU A 1 332 ? 0.340 -16.904 0.366 1.00 89.62 332 LEU A C 1
ATOM 2507 O O . LEU A 1 332 ? 0.895 -17.980 0.142 1.00 89.62 332 LEU A O 1
ATOM 2511 N N . GLY A 1 333 ? 0.268 -16.370 1.587 1.00 90.88 333 GLY A N 1
ATOM 2512 C CA . GLY A 1 333 ? 0.773 -17.036 2.783 1.00 90.88 333 GLY A CA 1
ATOM 2513 C C . GLY A 1 333 ? 0.102 -18.400 3.042 1.00 90.88 333 GLY A C 1
ATOM 2514 O O . GLY A 1 333 ? -1.044 -18.613 2.650 1.00 90.88 333 GLY A O 1
ATOM 2515 N N . PRO A 1 334 ? 0.802 -19.351 3.687 1.00 90.56 334 PRO A N 1
ATOM 2516 C CA . PRO A 1 334 ? 0.321 -20.722 3.887 1.00 90.56 334 PRO A CA 1
ATOM 2517 C C . PRO A 1 334 ? -0.818 -20.870 4.912 1.00 90.56 334 PRO A C 1
ATOM 2519 O O . PRO A 1 334 ? -1.420 -21.943 4.998 1.00 90.56 334 PRO A O 1
ATOM 2522 N N . LYS A 1 335 ? -1.090 -19.846 5.729 1.00 93.69 335 LYS A N 1
ATOM 2523 C CA . LYS A 1 335 ? -2.152 -19.836 6.741 1.00 93.69 335 LYS A CA 1
ATOM 2524 C C . LYS A 1 335 ? -3.350 -19.017 6.269 1.00 93.69 335 LYS A C 1
ATOM 2526 O O . LYS A 1 335 ? -3.241 -18.118 5.447 1.00 93.69 335 LYS A O 1
ATOM 2531 N N . LYS A 1 336 ? -4.500 -19.300 6.883 1.00 93.69 336 LYS A N 1
ATOM 2532 C CA . LYS A 1 336 ? -5.780 -18.635 6.590 1.00 93.69 336 LYS A CA 1
ATOM 2533 C C . LYS A 1 336 ? -6.013 -17.351 7.385 1.00 93.69 336 LYS A C 1
ATOM 2535 O O . LYS A 1 336 ? -6.865 -16.530 7.046 1.00 93.69 336 LYS A O 1
ATOM 2540 N N . TYR A 1 337 ? -5.324 -17.225 8.510 1.00 95.75 337 TYR A N 1
ATOM 2541 C CA . TYR A 1 337 ? -5.396 -16.096 9.424 1.00 95.75 337 TYR A CA 1
ATOM 2542 C C . TYR A 1 337 ? -4.203 -16.139 10.372 1.00 95.75 337 TYR A C 1
ATOM 2544 O O . TYR A 1 337 ? -3.577 -17.187 10.551 1.00 95.75 337 TYR A O 1
ATOM 2552 N N . GLY A 1 338 ? -3.923 -15.011 11.016 1.00 94.44 338 GLY A N 1
ATOM 2553 C CA . GLY A 1 338 ? -2.808 -14.932 11.942 1.00 94.44 338 GLY A CA 1
ATOM 2554 C C . GLY A 1 338 ? -2.619 -13.565 12.575 1.00 94.44 338 GLY A C 1
ATOM 2555 O O . GLY A 1 338 ? -3.387 -12.617 12.369 1.00 94.44 338 GLY A O 1
ATOM 2556 N N . ILE A 1 339 ? -1.575 -13.510 13.386 1.00 96.69 339 ILE A N 1
ATOM 2557 C CA . ILE A 1 339 ? -0.947 -12.290 13.855 1.00 96.69 339 ILE A CA 1
ATOM 2558 C C . ILE A 1 339 ? 0.556 -12.551 13.882 1.00 96.69 339 ILE A C 1
ATOM 2560 O O . ILE A 1 339 ? 1.003 -13.563 14.425 1.00 96.69 339 ILE A O 1
ATOM 2564 N N . GLU A 1 340 ? 1.344 -11.660 13.295 1.00 97.12 340 GLU A N 1
ATOM 2565 C CA . GLU A 1 340 ? 2.799 -11.746 13.371 1.00 97.12 340 GLU A CA 1
ATOM 2566 C C . GLU A 1 340 ? 3.397 -10.480 13.954 1.00 97.12 340 GLU A C 1
ATOM 2568 O O . GLU A 1 340 ? 2.819 -9.395 13.905 1.00 97.12 340 GLU A O 1
ATOM 2573 N N . ARG A 1 341 ? 4.604 -10.629 14.499 1.00 96.62 341 ARG A N 1
ATOM 2574 C CA . ARG A 1 341 ? 5.434 -9.509 14.923 1.00 96.62 341 ARG A CA 1
ATOM 2575 C C . ARG A 1 341 ? 6.645 -9.377 14.012 1.00 96.62 341 ARG A C 1
ATOM 2577 O O . ARG A 1 341 ? 7.410 -10.332 13.842 1.00 96.62 341 ARG A O 1
ATOM 2584 N N . LEU A 1 342 ? 6.851 -8.194 13.452 1.00 96.12 342 LEU A N 1
ATOM 2585 C CA . LEU A 1 342 ? 8.039 -7.838 12.689 1.00 96.12 342 LEU A CA 1
ATOM 2586 C C . LEU A 1 342 ? 8.962 -6.996 13.572 1.00 96.12 342 LEU A C 1
ATOM 2588 O O . LEU A 1 342 ? 8.593 -5.915 14.028 1.00 96.12 342 LEU A O 1
ATOM 2592 N N . VAL A 1 343 ? 10.164 -7.511 13.820 1.00 95.25 343 VAL A N 1
ATOM 2593 C CA . VAL A 1 343 ? 11.164 -6.907 14.706 1.00 95.25 343 VAL A CA 1
ATOM 2594 C C . VAL A 1 343 ? 12.392 -6.547 13.883 1.00 95.25 343 VAL A C 1
ATOM 2596 O O . VAL A 1 343 ? 12.821 -7.324 13.030 1.00 95.25 343 VAL A O 1
ATOM 2599 N N . TRP A 1 344 ? 12.950 -5.367 14.138 1.00 95.44 344 TRP A N 1
ATOM 2600 C CA . TRP A 1 344 ? 14.196 -4.947 13.515 1.00 95.44 344 TRP A CA 1
ATOM 2601 C C . TRP A 1 344 ? 15.370 -5.779 14.039 1.00 95.44 344 TRP A C 1
ATOM 2603 O O . TRP A 1 344 ? 15.520 -5.945 15.247 1.00 95.44 344 TRP A O 1
ATOM 2613 N N . THR A 1 345 ? 16.212 -6.291 13.140 1.00 94.50 345 THR A N 1
ATOM 2614 C CA . THR A 1 345 ? 17.367 -7.129 13.512 1.00 94.50 345 THR A CA 1
ATOM 2615 C C . THR A 1 345 ? 18.539 -6.317 14.062 1.00 94.50 345 THR A C 1
ATOM 2617 O O . THR A 1 345 ? 19.417 -6.878 14.706 1.00 94.50 345 THR A O 1
ATOM 2620 N N . GLY A 1 346 ? 18.564 -5.004 13.812 1.00 94.75 346 GLY A N 1
ATOM 2621 C CA . GLY A 1 346 ? 19.715 -4.138 14.079 1.00 94.75 346 GLY A CA 1
ATOM 2622 C C . GLY A 1 346 ? 20.648 -3.965 12.875 1.00 94.75 346 GLY A C 1
ATOM 2623 O O . GLY A 1 346 ? 21.463 -3.045 12.875 1.00 94.75 346 GLY A O 1
ATOM 2624 N N . GLU A 1 347 ? 20.507 -4.783 11.831 1.00 94.44 347 GLU A N 1
ATOM 2625 C CA . GLU A 1 347 ? 21.391 -4.784 10.660 1.00 94.44 347 GLU A CA 1
ATOM 2626 C C . GLU A 1 347 ? 20.787 -3.988 9.504 1.00 94.44 347 GLU A C 1
ATOM 2628 O O . GLU A 1 347 ? 19.733 -4.341 8.982 1.00 94.44 347 GLU A O 1
ATOM 2633 N N . THR A 1 348 ? 21.460 -2.915 9.085 1.00 94.88 348 THR A N 1
ATOM 2634 C CA . THR A 1 348 ? 20.981 -2.064 7.986 1.00 94.88 348 THR A CA 1
ATOM 2635 C C . THR A 1 348 ? 21.518 -2.561 6.641 1.00 94.88 348 THR A C 1
ATOM 2637 O O . THR A 1 348 ? 22.725 -2.456 6.428 1.00 94.88 348 THR A O 1
ATOM 2640 N N . PRO A 1 349 ? 20.667 -3.049 5.718 1.00 95.12 349 PRO A N 1
ATOM 2641 C CA . PRO A 1 349 ? 21.112 -3.447 4.385 1.00 95.12 349 PRO A CA 1
ATOM 2642 C C . PRO A 1 349 ? 21.434 -2.222 3.524 1.00 95.12 349 PRO A C 1
ATOM 2644 O O . PRO A 1 349 ? 20.886 -1.138 3.751 1.00 95.12 349 PRO A O 1
ATOM 2647 N N . PHE A 1 350 ? 22.258 -2.394 2.486 1.00 98.06 350 PHE A N 1
ATOM 2648 C CA . PHE A 1 350 ? 22.405 -1.389 1.433 1.00 98.06 350 PHE A CA 1
ATOM 2649 C C . PHE A 1 350 ? 21.119 -1.286 0.593 1.00 98.06 350 PHE A C 1
ATOM 2651 O O . PHE A 1 350 ? 20.737 -2.201 -0.141 1.00 98.06 350 PHE A O 1
ATOM 2658 N N . GLU A 1 351 ? 20.423 -0.156 0.712 1.00 97.50 351 GLU A N 1
ATOM 2659 C CA . GLU A 1 351 ? 19.097 0.053 0.136 1.00 97.50 351 GLU A CA 1
ATOM 2660 C C . GLU A 1 351 ? 18.867 1.524 -0.250 1.00 97.50 351 GLU A C 1
ATOM 2662 O O . GLU A 1 351 ? 19.497 2.437 0.289 1.00 97.50 351 GLU A O 1
ATOM 2667 N N . ILE A 1 352 ? 17.934 1.774 -1.177 1.00 98.62 352 ILE A N 1
ATOM 2668 C CA . ILE A 1 352 ? 17.425 3.122 -1.455 1.00 98.62 352 ILE A CA 1
ATOM 2669 C C . ILE A 1 352 ? 16.575 3.567 -0.263 1.00 98.62 352 ILE A C 1
ATOM 2671 O O . ILE A 1 352 ? 15.453 3.098 -0.078 1.00 98.62 352 ILE A O 1
ATOM 2675 N N . LYS A 1 353 ? 17.084 4.505 0.533 1.00 98.44 353 LYS A N 1
ATOM 2676 C CA . LYS A 1 353 ? 16.376 5.093 1.670 1.00 98.44 353 LYS A CA 1
ATOM 2677 C C . LYS A 1 353 ? 15.179 5.923 1.220 1.00 98.44 353 LYS A C 1
ATOM 2679 O O . LYS A 1 353 ? 14.086 5.741 1.745 1.00 98.44 353 LYS A O 1
ATOM 2684 N N . GLU A 1 354 ? 15.360 6.815 0.256 1.00 98.62 354 GLU A N 1
ATOM 2685 C CA . GLU A 1 354 ? 14.280 7.631 -0.307 1.00 98.62 354 GLU A CA 1
ATOM 2686 C C . GLU A 1 354 ? 14.642 8.119 -1.710 1.00 98.62 354 GLU A C 1
ATOM 2688 O O . GLU A 1 354 ? 15.811 8.128 -2.103 1.00 98.62 354 GLU A O 1
ATOM 2693 N N . ILE A 1 355 ? 13.624 8.532 -2.461 1.00 98.88 355 ILE A N 1
ATOM 2694 C CA . ILE A 1 355 ? 13.768 9.204 -3.747 1.00 98.88 355 ILE A CA 1
ATOM 2695 C C . ILE A 1 355 ? 13.005 10.512 -3.670 1.00 98.88 355 ILE A C 1
ATOM 2697 O O . ILE A 1 355 ? 11.828 10.512 -3.314 1.00 98.88 355 ILE A O 1
ATOM 2701 N N . LYS A 1 356 ? 13.672 11.602 -4.051 1.00 98.69 356 LYS A N 1
ATOM 2702 C CA . LYS A 1 356 ? 13.045 12.915 -4.209 1.00 98.69 356 LYS A CA 1
ATOM 2703 C C . LYS A 1 356 ? 13.124 1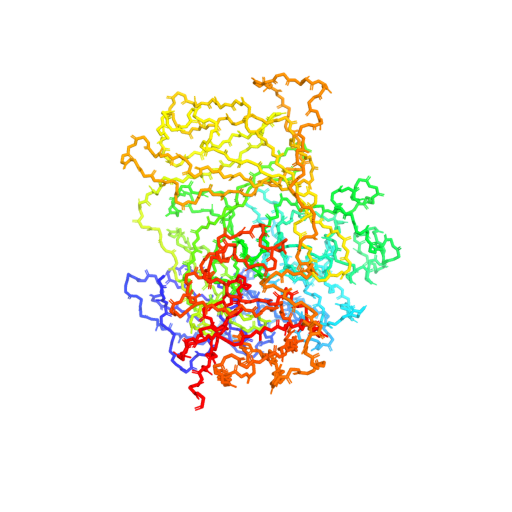3.397 -5.644 1.00 98.69 356 LYS A C 1
ATOM 2705 O O . LYS A 1 356 ? 14.145 13.201 -6.307 1.00 98.69 356 LYS A O 1
ATOM 2710 N N . ALA A 1 357 ? 12.073 14.048 -6.124 1.00 98.50 357 ALA A N 1
ATOM 2711 C CA . ALA A 1 357 ? 12.085 14.677 -7.435 1.00 98.50 357 ALA A CA 1
ATOM 2712 C C . ALA A 1 357 ? 13.142 15.785 -7.494 1.00 98.50 357 ALA A C 1
ATOM 2714 O O . ALA A 1 357 ? 13.476 16.438 -6.504 1.00 98.50 357 ALA A O 1
ATOM 2715 N N . GLN A 1 358 ? 13.673 16.002 -8.689 1.00 97.81 358 GLN A N 1
ATOM 2716 C CA . GLN A 1 358 ? 14.527 17.127 -9.049 1.00 97.81 358 GLN A CA 1
ATOM 2717 C C . GLN A 1 358 ? 13.951 17.790 -10.311 1.00 97.81 358 GLN A C 1
ATOM 2719 O O . GLN A 1 358 ? 13.197 17.144 -11.044 1.00 97.81 358 GLN A O 1
ATOM 2724 N N . PRO A 1 359 ? 14.312 19.049 -10.620 1.00 91.88 359 PRO A N 1
ATOM 2725 C CA . PRO A 1 359 ? 13.789 19.763 -11.795 1.00 91.88 359 PRO A CA 1
ATOM 2726 C C . PRO A 1 359 ? 14.060 19.068 -13.144 1.00 91.88 359 PRO A C 1
ATOM 2728 O O . PRO A 1 359 ? 13.500 19.426 -14.180 1.00 91.88 359 PRO A O 1
ATOM 2731 N N . ASP A 1 360 ? 14.978 18.106 -13.158 1.00 88.19 360 ASP A N 1
ATOM 2732 C CA . ASP A 1 360 ? 15.408 17.349 -14.325 1.00 88.19 360 ASP A CA 1
ATOM 2733 C C . ASP A 1 360 ? 15.598 15.862 -14.033 1.00 88.19 360 ASP A C 1
ATOM 2735 O O . ASP A 1 360 ? 16.328 15.207 -14.764 1.00 88.19 360 ASP A O 1
ATOM 2739 N N . GLY A 1 361 ? 15.022 15.315 -12.962 1.00 95.38 361 GLY A N 1
ATOM 2740 C CA . GLY A 1 361 ? 15.387 13.962 -12.564 1.00 95.38 361 GLY A CA 1
ATOM 2741 C C . GLY A 1 361 ? 14.978 13.576 -11.156 1.00 95.38 361 GLY A C 1
ATOM 2742 O O . GLY A 1 361 ? 13.941 14.003 -10.650 1.00 95.38 361 GLY A O 1
ATOM 2743 N N . PHE A 1 362 ? 15.837 12.789 -10.517 1.00 98.56 362 PHE A N 1
ATOM 2744 C CA . PHE A 1 362 ? 15.619 12.262 -9.177 1.00 98.56 362 PHE A CA 1
ATOM 2745 C C . PHE A 1 362 ? 16.904 12.303 -8.353 1.00 98.56 362 PHE A C 1
ATOM 2747 O O . PHE A 1 362 ? 17.998 12.093 -8.872 1.00 98.56 362 PHE A O 1
ATOM 2754 N N . MET A 1 363 ? 16.764 12.541 -7.054 1.00 98.69 363 MET A N 1
ATOM 2755 C CA . MET A 1 363 ? 17.801 12.295 -6.060 1.00 98.69 363 MET A CA 1
ATOM 2756 C C . MET A 1 363 ? 17.476 10.985 -5.348 1.00 98.69 363 MET A C 1
ATOM 2758 O O . MET A 1 363 ? 16.425 10.884 -4.721 1.00 98.69 363 MET A O 1
ATOM 2762 N N . LEU A 1 364 ? 18.360 9.998 -5.452 1.00 98.81 364 LEU A N 1
ATOM 2763 C CA . LEU A 1 364 ? 18.298 8.739 -4.712 1.00 98.81 364 LEU A CA 1
ATOM 2764 C C . LEU A 1 364 ? 19.212 8.875 -3.495 1.00 98.81 364 LEU A C 1
ATOM 2766 O O . LEU A 1 364 ? 20.404 9.112 -3.666 1.00 98.81 364 LEU A O 1
ATOM 2770 N N . THR A 1 365 ? 18.674 8.702 -2.292 1.00 98.88 365 THR A N 1
ATOM 2771 C CA . THR A 1 365 ? 19.450 8.643 -1.042 1.00 98.88 365 THR A CA 1
ATOM 2772 C C . THR A 1 365 ? 19.536 7.190 -0.590 1.00 98.88 365 THR A C 1
ATOM 2774 O O . THR A 1 365 ? 18.531 6.482 -0.643 1.00 98.88 365 THR A O 1
ATOM 2777 N N . PHE A 1 366 ? 20.698 6.737 -0.126 1.00 98.75 366 PHE A N 1
ATOM 2778 C CA . PHE A 1 366 ? 20.946 5.357 0.294 1.00 98.75 366 PHE A CA 1
ATOM 2779 C C . PHE A 1 366 ? 21.120 5.227 1.812 1.00 98.75 366 PHE A C 1
ATOM 2781 O O . PHE A 1 366 ? 21.375 6.202 2.519 1.00 98.75 366 PHE A O 1
ATOM 2788 N N . THR A 1 367 ? 20.969 4.007 2.321 1.00 98.12 367 THR A N 1
ATOM 2789 C CA . THR A 1 367 ? 21.210 3.658 3.733 1.00 98.12 367 THR A CA 1
ATOM 2790 C C . THR A 1 367 ? 22.696 3.529 4.082 1.00 98.12 367 THR A C 1
ATOM 2792 O O . THR A 1 367 ? 23.060 3.693 5.244 1.00 98.12 367 THR A O 1
ATOM 2795 N N . ALA A 1 368 ? 23.551 3.276 3.088 1.00 98.00 368 ALA A N 1
ATOM 2796 C CA . ALA A 1 368 ? 25.005 3.215 3.208 1.00 98.00 368 ALA A CA 1
ATOM 2797 C C . ALA A 1 368 ? 25.670 3.798 1.943 1.00 98.00 368 ALA A C 1
ATOM 2799 O O . ALA A 1 368 ? 25.001 3.901 0.911 1.00 98.00 368 ALA A O 1
ATOM 2800 N N . PRO A 1 369 ? 26.958 4.192 1.988 1.00 98.62 369 PRO A N 1
ATOM 2801 C CA . PRO A 1 369 ? 27.634 4.761 0.824 1.00 98.62 369 PRO A CA 1
ATOM 2802 C C . PRO A 1 369 ? 27.671 3.798 -0.371 1.00 98.62 369 PRO A C 1
ATOM 2804 O O . PRO A 1 369 ? 27.994 2.619 -0.215 1.00 98.62 369 PRO A O 1
ATOM 2807 N N . VAL A 1 370 ? 27.379 4.308 -1.568 1.00 98.62 370 VAL A N 1
ATOM 2808 C CA . VAL A 1 370 ? 27.466 3.573 -2.837 1.00 98.62 370 VAL A CA 1
ATOM 2809 C C . VAL A 1 370 ? 28.900 3.551 -3.369 1.00 98.62 370 VAL A C 1
ATOM 2811 O O . VAL A 1 370 ? 29.639 4.528 -3.238 1.00 98.62 370 VAL A O 1
ATOM 2814 N N . ASP A 1 371 ? 29.296 2.448 -4.001 1.00 98.50 371 ASP A N 1
ATOM 2815 C CA . ASP A 1 371 ? 30.538 2.378 -4.759 1.00 98.50 371 ASP A CA 1
ATOM 2816 C C . ASP A 1 371 ? 30.474 3.330 -5.960 1.00 98.50 371 ASP A C 1
ATOM 2818 O O . ASP A 1 371 ? 29.602 3.247 -6.827 1.00 98.50 371 ASP A O 1
ATOM 2822 N N . ARG A 1 372 ? 31.439 4.244 -6.023 1.00 98.12 372 ARG A N 1
ATOM 2823 C CA . ARG A 1 372 ? 31.441 5.317 -7.014 1.00 98.12 372 ARG A CA 1
ATOM 2824 C C . ARG A 1 372 ? 31.652 4.790 -8.436 1.00 98.12 372 ARG A C 1
ATOM 2826 O O . ARG A 1 372 ? 31.049 5.310 -9.370 1.00 98.12 372 ARG A O 1
ATOM 2833 N N . ALA A 1 373 ? 32.453 3.735 -8.596 1.00 96.81 373 ALA A N 1
ATOM 2834 C CA . ALA A 1 373 ? 32.770 3.165 -9.905 1.00 96.81 373 ALA A CA 1
ATOM 2835 C C . ALA A 1 373 ? 31.555 2.493 -10.566 1.00 96.81 373 ALA A C 1
ATOM 2837 O O . ALA A 1 373 ? 31.418 2.523 -11.791 1.00 96.81 373 ALA A O 1
ATOM 2838 N N . THR A 1 374 ? 30.667 1.888 -9.776 1.00 96.00 374 THR A N 1
ATOM 2839 C CA . THR A 1 374 ? 29.375 1.375 -10.252 1.00 96.00 374 THR A CA 1
ATOM 2840 C C . THR A 1 374 ? 28.332 2.482 -10.372 1.00 96.00 374 THR A C 1
ATOM 2842 O O . THR A 1 374 ? 27.583 2.492 -11.347 1.00 96.00 374 THR A O 1
ATOM 2845 N N . ALA A 1 375 ? 28.297 3.443 -9.447 1.00 97.62 375 ALA A N 1
ATOM 2846 C CA . ALA A 1 375 ? 27.301 4.512 -9.451 1.00 97.62 375 ALA A CA 1
ATOM 2847 C C . ALA A 1 375 ? 27.467 5.534 -10.583 1.00 97.62 375 ALA A C 1
ATOM 2849 O O . ALA A 1 375 ? 26.473 6.052 -11.069 1.00 97.62 375 ALA A O 1
ATOM 2850 N N . GLU A 1 376 ? 28.681 5.834 -11.046 1.00 97.00 376 GLU A N 1
ATOM 2851 C CA . GLU A 1 376 ? 28.885 6.827 -12.120 1.00 97.00 376 GLU A CA 1
ATOM 2852 C C . GLU A 1 376 ? 28.505 6.311 -13.522 1.00 97.00 376 GLU A C 1
ATOM 2854 O O . GLU A 1 376 ? 28.430 7.089 -14.475 1.00 97.00 376 GLU A O 1
ATOM 2859 N N . LYS A 1 377 ? 28.222 5.012 -13.654 1.00 92.31 377 LYS A N 1
ATOM 2860 C CA . LYS A 1 377 ? 27.823 4.368 -14.910 1.00 92.31 377 LYS A CA 1
ATOM 2861 C C . LYS A 1 377 ? 26.343 4.596 -15.204 1.00 92.31 377 LYS A C 1
ATOM 2863 O O . LYS A 1 377 ? 25.484 4.261 -14.390 1.00 92.31 377 LYS A O 1
ATOM 2868 N N . LEU A 1 378 ? 26.024 5.107 -16.394 1.00 83.69 378 LEU A N 1
ATOM 2869 C CA . LEU A 1 378 ? 24.632 5.331 -16.807 1.00 83.69 378 LEU A CA 1
ATOM 2870 C C . LEU A 1 378 ? 23.857 4.009 -16.898 1.00 83.69 378 LEU A C 1
ATOM 2872 O O . LEU A 1 378 ? 22.692 3.950 -16.514 1.00 83.69 378 LEU A O 1
ATOM 2876 N N . GLU A 1 379 ? 24.519 2.945 -17.352 1.00 82.94 379 GLU A N 1
ATOM 2877 C CA . GLU A 1 379 ? 23.970 1.596 -17.496 1.00 82.94 379 GLU A CA 1
ATOM 2878 C C . GLU A 1 379 ? 23.619 0.915 -16.165 1.00 82.94 379 GLU A C 1
ATOM 2880 O O . GLU A 1 379 ? 22.901 -0.085 -16.159 1.00 82.94 379 GLU A O 1
ATOM 2885 N N . SER A 1 380 ? 24.067 1.467 -15.031 1.00 88.25 380 SER A N 1
ATOM 2886 C CA . SER A 1 380 ? 23.636 1.005 -13.707 1.00 88.25 380 SER A CA 1
ATOM 2887 C C . SER A 1 380 ? 22.165 1.309 -13.427 1.00 88.25 380 SER A C 1
ATOM 2889 O O . SER A 1 380 ? 21.602 0.764 -12.471 1.00 88.25 380 SER A O 1
ATOM 2891 N N . TYR A 1 381 ? 21.546 2.148 -14.265 1.00 91.25 381 TYR A N 1
ATOM 2892 C CA . TYR A 1 381 ? 20.193 2.641 -14.102 1.00 91.25 381 TYR A CA 1
ATOM 2893 C C . TYR A 1 381 ? 19.339 2.433 -15.352 1.00 91.25 381 TYR A C 1
ATOM 2895 O O . TYR A 1 381 ? 19.792 2.571 -16.486 1.00 91.25 381 TYR A O 1
ATOM 2903 N N . SER A 1 382 ? 18.044 2.210 -15.147 1.00 82.81 382 SER A N 1
ATOM 2904 C CA . SER A 1 382 ? 17.042 2.334 -16.207 1.00 82.81 382 SER A CA 1
ATOM 2905 C C . SER A 1 382 ? 15.796 3.006 -15.658 1.00 82.81 382 SER A C 1
ATOM 2907 O O . SER A 1 382 ? 15.340 2.634 -14.576 1.00 82.81 382 SER A O 1
ATOM 2909 N N . VAL A 1 383 ? 15.228 3.950 -16.408 1.00 84.69 383 VAL A N 1
ATOM 2910 C CA . VAL A 1 383 ? 13.994 4.637 -16.018 1.00 84.69 383 VAL A CA 1
ATOM 2911 C C . VAL A 1 383 ? 12.940 4.468 -17.106 1.00 84.69 383 VAL A C 1
ATOM 2913 O O . VAL A 1 383 ? 13.217 4.710 -18.281 1.00 84.69 383 VAL A O 1
ATOM 2916 N N . PHE A 1 384 ? 11.730 4.072 -16.719 1.00 81.88 384 PHE A N 1
ATOM 2917 C CA . PHE A 1 384 ? 10.564 3.977 -17.601 1.00 81.88 384 PHE A CA 1
ATOM 2918 C C . PHE A 1 384 ? 9.392 4.740 -16.995 1.00 81.88 384 PHE A C 1
ATOM 2920 O O . PHE A 1 384 ? 9.121 4.618 -15.808 1.00 81.88 384 PHE A O 1
ATOM 2927 N N . GLY A 1 385 ? 8.679 5.513 -17.809 1.00 83.31 385 GLY A N 1
ATOM 2928 C CA . GLY A 1 385 ? 7.454 6.194 -17.403 1.00 83.31 385 GLY A CA 1
ATOM 2929 C C . GLY A 1 385 ? 6.215 5.447 -17.887 1.00 83.31 385 GLY A C 1
ATOM 2930 O O . GLY A 1 385 ? 6.174 5.071 -19.054 1.00 83.31 385 GLY A O 1
ATOM 2931 N N . PHE A 1 386 ? 5.187 5.302 -17.060 1.00 86.94 386 PHE A N 1
ATOM 2932 C CA . PHE A 1 386 ? 3.865 4.786 -17.442 1.00 86.94 386 PHE A CA 1
ATOM 2933 C C . PHE A 1 386 ? 2.774 5.407 -16.558 1.00 86.94 386 PHE A C 1
ATOM 2935 O O . PHE A 1 386 ? 3.068 6.126 -15.606 1.00 86.94 386 PHE A O 1
ATOM 2942 N N . THR A 1 387 ? 1.509 5.173 -16.880 1.00 94.19 387 THR A N 1
ATOM 2943 C CA . THR A 1 387 ? 0.366 5.601 -16.061 1.00 94.19 387 THR A CA 1
ATOM 2944 C C . THR A 1 387 ? -0.772 4.585 -16.166 1.00 94.19 387 THR A C 1
ATOM 2946 O O . THR A 1 387 ? -0.611 3.553 -16.813 1.00 94.19 387 THR A O 1
ATOM 2949 N N . TYR A 1 388 ? -1.906 4.853 -15.531 1.00 94.31 388 TYR A N 1
ATOM 2950 C CA . TYR A 1 388 ? -3.106 4.021 -15.597 1.00 94.31 388 TYR A CA 1
ATOM 2951 C C . TYR A 1 388 ? -4.263 4.824 -16.176 1.00 94.31 388 TYR A C 1
ATOM 2953 O O . TYR A 1 388 ? -4.403 6.011 -15.873 1.00 94.31 388 TYR A O 1
ATOM 2961 N N . LEU A 1 389 ? -5.087 4.178 -16.997 1.00 93.19 389 LEU A N 1
ATOM 2962 C CA . LEU A 1 389 ? -6.304 4.786 -17.517 1.00 93.19 389 LEU A CA 1
ATOM 2963 C C . LEU A 1 389 ? -7.379 4.805 -16.428 1.00 93.19 389 LEU A C 1
ATOM 2965 O O . LEU A 1 389 ? -7.422 3.940 -15.550 1.00 93.19 389 LEU A O 1
ATOM 2969 N N . TRP A 1 390 ? -8.235 5.822 -16.471 1.00 95.75 390 TRP A N 1
ATOM 2970 C CA . TRP A 1 390 ? -9.371 5.959 -15.572 1.00 95.75 390 TRP A CA 1
ATOM 2971 C C . TRP A 1 390 ? -10.674 5.661 -16.313 1.00 95.75 390 TRP A C 1
ATOM 2973 O O . TRP A 1 390 ? -11.173 6.462 -17.106 1.00 95.75 390 TRP A O 1
ATOM 2983 N N . HIS A 1 391 ? -11.209 4.474 -16.057 1.00 93.75 391 HIS A N 1
ATOM 2984 C CA . HIS A 1 391 ? -12.348 3.913 -16.772 1.00 93.75 391 HIS A CA 1
ATOM 2985 C C . HIS A 1 391 ? -13.101 2.912 -15.888 1.00 93.75 391 HIS A C 1
ATOM 2987 O O . HIS A 1 391 ? -12.629 2.546 -14.811 1.00 93.75 391 HIS A O 1
ATOM 2993 N N . LYS A 1 392 ? -14.269 2.449 -16.331 1.00 91.38 392 LYS A N 1
ATOM 2994 C CA . LYS A 1 392 ? -15.135 1.555 -15.541 1.00 91.38 392 LYS A CA 1
ATOM 2995 C C . LYS A 1 392 ? -14.623 0.118 -15.426 1.00 91.38 392 LYS A C 1
ATOM 2997 O O . LYS A 1 392 ? -15.064 -0.608 -14.542 1.00 91.38 392 LYS A O 1
ATOM 3002 N N . GLU A 1 393 ? -13.750 -0.310 -16.330 1.00 88.00 393 GLU A N 1
ATOM 3003 C CA . GLU A 1 393 ? -13.229 -1.673 -16.384 1.00 88.00 393 GLU A CA 1
ATOM 3004 C C . GLU A 1 393 ? -12.365 -1.973 -15.150 1.00 88.00 393 GLU A C 1
ATOM 3006 O O . GLU A 1 393 ? -11.812 -1.069 -14.517 1.00 88.00 393 GLU A O 1
ATOM 3011 N N . TYR A 1 394 ? -12.291 -3.255 -14.787 1.00 87.50 394 TYR A N 1
ATOM 3012 C CA . TYR A 1 394 ? -11.613 -3.701 -13.575 1.00 87.50 394 TYR A CA 1
ATOM 3013 C C . TYR A 1 394 ? -10.092 -3.586 -13.709 1.00 87.50 394 TYR A C 1
ATOM 3015 O O . TYR A 1 394 ? -9.460 -4.369 -14.420 1.00 87.50 394 TYR A O 1
ATOM 3023 N N . GLY A 1 395 ? -9.503 -2.632 -12.986 1.00 88.19 395 GLY A N 1
ATOM 3024 C CA . GLY A 1 395 ? -8.078 -2.333 -13.049 1.00 88.19 395 GLY A CA 1
ATOM 3025 C C . GLY A 1 395 ? -7.649 -1.767 -14.400 1.00 88.19 395 GLY A C 1
ATOM 3026 O O . GLY A 1 395 ? -8.416 -1.711 -15.344 1.00 88.19 395 GLY A O 1
ATOM 3027 N N . SER A 1 396 ? -6.398 -1.339 -14.512 1.00 87.00 396 SER A N 1
ATOM 3028 C CA . SER A 1 396 ? -5.811 -0.845 -15.757 1.00 87.00 396 SER A CA 1
ATOM 3029 C C . SER A 1 396 ? -4.424 -1.440 -15.883 1.00 87.00 396 SER A C 1
ATOM 3031 O O . SER A 1 396 ? -3.612 -1.353 -14.962 1.00 87.00 396 SER A O 1
ATOM 3033 N N . ALA A 1 397 ? -4.105 -1.986 -17.052 1.00 81.38 397 ALA A N 1
ATOM 3034 C CA . ALA A 1 397 ? -2.716 -2.280 -17.370 1.00 81.38 397 ALA A CA 1
ATOM 3035 C C . ALA A 1 397 ? -1.897 -0.970 -17.391 1.00 81.38 397 ALA A C 1
ATOM 3037 O O . ALA A 1 397 ? -2.453 0.093 -17.714 1.00 81.38 397 ALA A O 1
ATOM 3038 N N . PRO A 1 398 ? -0.585 -1.022 -17.084 1.00 83.31 398 PRO A N 1
ATOM 3039 C CA . PRO A 1 398 ? 0.320 0.088 -17.345 1.00 83.31 398 PRO A CA 1
ATOM 3040 C C . PRO A 1 398 ? 0.175 0.573 -18.790 1.00 83.31 398 PRO A C 1
ATOM 3042 O O . PRO A 1 398 ? 0.392 -0.172 -19.742 1.00 83.31 398 PRO A O 1
ATOM 3045 N N . SER A 1 399 ? -0.203 1.834 -18.939 1.00 79.88 399 SER A N 1
ATOM 3046 C CA . SER A 1 399 ? -0.492 2.493 -20.208 1.00 79.88 399 SER A CA 1
ATOM 3047 C C . SER A 1 399 ? 0.512 3.607 -20.476 1.00 79.88 399 SER A C 1
ATOM 3049 O O . SER A 1 399 ? 1.196 4.094 -19.570 1.00 79.88 399 SER A O 1
ATOM 3051 N N . ASN A 1 400 ? 0.618 4.018 -21.741 1.00 80.06 400 ASN A N 1
ATOM 3052 C CA . ASN A 1 400 ? 1.530 5.073 -22.195 1.00 80.06 400 ASN A CA 1
ATOM 3053 C C . ASN A 1 400 ? 2.986 4.838 -21.764 1.00 80.06 400 ASN A C 1
ATOM 3055 O O . ASN A 1 400 ? 3.699 5.790 -21.418 1.00 80.06 400 ASN A O 1
ATOM 3059 N N . ARG A 1 401 ? 3.424 3.574 -21.746 1.00 77.75 401 ARG A N 1
ATOM 3060 C CA . ARG A 1 401 ? 4.778 3.219 -21.329 1.00 77.75 401 ARG A CA 1
ATOM 3061 C C . ARG A 1 401 ? 5.805 3.822 -22.287 1.00 77.75 401 ARG A C 1
ATOM 3063 O O . ARG A 1 401 ? 5.660 3.719 -23.499 1.00 77.75 401 ARG A O 1
ATOM 3070 N N . ALA A 1 402 ? 6.840 4.443 -21.738 1.00 72.31 402 ALA A N 1
ATOM 3071 C CA . ALA A 1 402 ? 7.935 5.046 -22.490 1.00 72.31 402 ALA A CA 1
ATOM 3072 C C . ALA A 1 402 ? 9.252 4.887 -21.729 1.00 72.31 402 ALA A C 1
ATOM 3074 O O . ALA A 1 402 ? 9.285 5.060 -20.508 1.00 72.31 402 ALA A O 1
ATOM 3075 N N . GLY A 1 403 ? 10.337 4.571 -22.435 1.00 73.44 403 GLY A N 1
ATOM 3076 C CA . GLY A 1 403 ? 11.676 4.645 -21.850 1.00 73.44 403 GLY A CA 1
ATOM 3077 C C . GLY A 1 403 ? 12.063 6.097 -21.589 1.00 73.44 403 GLY A C 1
ATOM 3078 O O . GLY A 1 403 ? 11.731 6.975 -22.385 1.00 73.44 403 GLY A O 1
ATOM 3079 N N . CYS A 1 404 ? 12.768 6.353 -20.488 1.00 76.12 404 CYS A N 1
ATOM 3080 C CA . CYS A 1 404 ? 13.331 7.664 -20.215 1.00 76.12 404 CYS A CA 1
ATOM 3081 C C . CYS A 1 404 ? 14.806 7.596 -19.795 1.00 76.12 404 CYS A C 1
ATOM 3083 O O . CYS A 1 404 ? 15.109 7.588 -18.605 1.00 76.12 404 CYS A O 1
ATOM 3085 N N . PRO A 1 405 ? 15.745 7.537 -20.755 1.00 77.19 405 PRO A N 1
ATOM 3086 C CA . PRO A 1 405 ? 17.158 7.305 -20.469 1.00 77.19 405 PRO A CA 1
ATOM 3087 C C . PRO A 1 405 ? 17.765 8.303 -19.476 1.00 77.19 405 PRO A C 1
ATOM 3089 O O . PRO A 1 405 ? 17.465 9.500 -19.511 1.00 77.19 405 PRO A O 1
ATOM 3092 N N . VAL A 1 406 ? 18.657 7.805 -18.616 1.00 85.56 406 VAL A N 1
ATOM 3093 C CA . VAL A 1 406 ? 19.486 8.646 -17.744 1.00 85.56 406 VAL A CA 1
ATOM 3094 C C . VAL A 1 406 ? 20.569 9.303 -18.598 1.00 85.56 406 VAL A C 1
ATOM 3096 O O . VAL A 1 406 ? 21.283 8.631 -19.338 1.00 85.56 406 VAL A O 1
ATOM 3099 N N . ARG A 1 407 ? 20.672 10.630 -18.522 1.00 85.81 407 ARG A N 1
ATOM 3100 C CA . ARG A 1 407 ? 21.621 11.441 -19.303 1.00 85.81 407 ARG A CA 1
ATOM 3101 C C . ARG A 1 407 ? 22.865 11.819 -18.520 1.00 85.81 407 ARG A C 1
ATOM 3103 O O . ARG A 1 407 ? 23.921 12.036 -19.105 1.00 85.81 407 ARG A O 1
ATOM 3110 N N . LYS A 1 408 ? 22.728 11.944 -17.204 1.00 91.38 408 LYS A N 1
ATOM 3111 C CA . LYS A 1 408 ? 23.819 12.316 -16.313 1.00 91.38 408 LYS A CA 1
ATOM 3112 C C . LYS A 1 408 ? 23.572 11.742 -14.933 1.00 91.38 408 LYS A C 1
ATOM 3114 O O . LYS A 1 408 ? 22.436 11.731 -14.461 1.00 91.38 408 LYS A O 1
ATOM 3119 N N . VAL A 1 409 ? 24.659 11.321 -14.304 1.00 97.75 409 VAL A N 1
ATOM 3120 C CA . VAL A 1 409 ? 24.688 10.861 -12.923 1.00 97.75 409 VAL A CA 1
ATOM 3121 C C . VAL A 1 409 ? 25.707 11.697 -12.161 1.00 97.75 409 VAL A C 1
ATOM 3123 O O . VAL A 1 409 ? 26.794 11.970 -12.668 1.00 97.75 409 VAL A O 1
ATOM 3126 N N . VAL A 1 410 ? 25.344 12.144 -10.962 1.00 98.25 410 VAL A N 1
ATOM 3127 C CA . VAL A 1 410 ? 26.257 12.826 -10.042 1.00 98.25 410 VAL A CA 1
ATOM 3128 C C . VAL A 1 410 ? 26.167 12.138 -8.690 1.00 98.25 410 VAL A C 1
ATOM 3130 O O . VAL A 1 410 ? 25.123 12.185 -8.043 1.00 98.25 410 VAL A O 1
ATOM 3133 N N . VAL A 1 411 ? 27.262 11.505 -8.276 1.00 98.62 411 VAL A N 1
ATOM 3134 C CA . VAL A 1 411 ? 27.395 10.901 -6.947 1.00 98.62 411 VAL A CA 1
ATOM 3135 C C . VAL A 1 411 ? 27.807 11.987 -5.955 1.00 98.62 411 VAL A C 1
ATOM 3137 O O . VAL A 1 411 ? 28.710 12.780 -6.241 1.00 98.62 411 VAL A O 1
ATOM 3140 N N . ALA A 1 412 ? 27.145 12.044 -4.803 1.00 98.44 412 ALA A N 1
ATOM 3141 C CA . ALA A 1 412 ? 27.529 12.953 -3.732 1.00 98.44 412 ALA A CA 1
ATOM 3142 C C . ALA A 1 412 ? 28.913 12.587 -3.158 1.00 98.44 412 ALA A C 1
ATOM 3144 O O . ALA A 1 412 ? 29.295 11.416 -3.184 1.00 98.44 412 ALA A O 1
ATOM 3145 N N . PRO A 1 413 ? 29.676 13.558 -2.615 1.00 98.00 413 PRO A N 1
ATOM 3146 C CA . PRO A 1 413 ? 31.017 13.297 -2.085 1.00 98.00 413 PRO A CA 1
ATOM 3147 C C . PRO A 1 413 ? 31.078 12.232 -0.981 1.00 98.00 413 PRO A C 1
ATOM 3149 O O . PRO A 1 413 ? 32.085 11.543 -0.862 1.00 98.00 413 PRO A O 1
ATOM 3152 N N . ASP A 1 414 ? 30.013 12.096 -0.189 1.00 98.00 414 ASP A N 1
ATOM 3153 C CA . ASP A 1 414 ? 29.881 11.096 0.878 1.00 98.00 414 ASP A CA 1
ATOM 3154 C C . ASP A 1 414 ? 29.413 9.716 0.377 1.00 98.00 414 ASP A C 1
ATOM 3156 O O . ASP A 1 414 ? 29.354 8.763 1.152 1.00 98.00 414 ASP A O 1
ATOM 3160 N N . GLY A 1 415 ? 29.064 9.596 -0.908 1.00 98.19 415 GLY A N 1
ATOM 3161 C CA . GLY A 1 415 ? 28.496 8.388 -1.499 1.00 98.19 415 GLY A CA 1
ATOM 3162 C C . GLY A 1 415 ? 27.079 8.053 -1.021 1.00 98.19 415 GLY A C 1
ATOM 3163 O O . GLY A 1 415 ? 26.550 7.017 -1.409 1.00 98.19 415 GLY A O 1
ATOM 3164 N N . LEU A 1 416 ? 26.428 8.885 -0.202 1.00 98.56 416 LEU A N 1
ATOM 3165 C CA . LEU A 1 416 ? 25.103 8.580 0.357 1.00 98.56 416 LEU A CA 1
ATOM 3166 C C . LEU A 1 416 ? 23.954 8.959 -0.570 1.00 98.56 416 LEU A C 1
ATOM 3168 O O . LEU A 1 416 ? 22.802 8.627 -0.289 1.00 98.56 416 LEU A O 1
ATOM 3172 N N . SER A 1 417 ? 24.235 9.643 -1.676 1.00 98.75 417 SER A N 1
ATOM 3173 C CA . SER A 1 417 ? 23.206 9.965 -2.652 1.00 98.75 417 SER A CA 1
ATOM 3174 C C . SER A 1 417 ? 23.726 10.048 -4.076 1.00 98.75 417 SER A C 1
ATOM 3176 O O . SER A 1 417 ? 24.907 10.294 -4.336 1.00 98.75 417 SER A O 1
ATOM 3178 N N . VAL A 1 418 ? 22.805 9.831 -5.009 1.00 98.75 418 VAL A N 1
ATOM 3179 C CA . VAL A 1 418 ? 23.020 9.975 -6.440 1.00 98.75 418 VAL A CA 1
ATOM 3180 C C . VAL A 1 418 ? 21.911 10.824 -7.041 1.00 98.75 418 VAL A C 1
ATOM 3182 O O . VAL A 1 418 ? 20.728 10.505 -6.920 1.00 98.75 418 VAL A O 1
ATOM 3185 N N . ARG A 1 419 ? 22.302 11.864 -7.779 1.00 98.44 419 ARG A N 1
ATOM 3186 C CA . ARG A 1 419 ? 21.403 12.620 -8.646 1.00 98.44 419 ARG A CA 1
ATOM 3187 C C . ARG A 1 419 ? 21.402 12.027 -10.049 1.00 98.44 419 ARG A C 1
ATOM 3189 O O . ARG A 1 419 ? 22.418 12.076 -10.741 1.00 98.44 419 ARG A O 1
ATOM 3196 N N . LEU A 1 420 ? 20.250 11.520 -10.469 1.00 97.50 420 LEU A N 1
ATOM 3197 C CA . LEU A 1 420 ? 19.959 11.103 -11.837 1.00 97.50 420 LEU A CA 1
ATOM 3198 C C . LEU A 1 420 ? 19.304 12.265 -12.575 1.00 97.50 420 LEU A C 1
ATOM 3200 O O . LEU A 1 420 ? 18.401 12.889 -12.022 1.00 97.50 420 LEU A O 1
ATOM 3204 N N . ALA A 1 421 ? 19.725 12.539 -13.809 1.00 93.06 421 ALA A N 1
ATOM 3205 C CA . ALA A 1 421 ? 19.040 13.481 -14.688 1.00 93.06 421 ALA A CA 1
ATOM 3206 C C . ALA A 1 421 ? 18.503 12.803 -15.955 1.00 93.06 421 ALA A C 1
ATOM 3208 O O . ALA A 1 421 ? 19.199 12.020 -16.605 1.00 93.06 421 ALA A O 1
ATOM 3209 N N . ASN A 1 422 ? 17.273 13.153 -16.320 1.00 87.38 422 ASN A N 1
ATOM 3210 C CA . ASN A 1 422 ? 16.445 12.607 -17.387 1.00 87.38 422 ASN A CA 1
ATOM 3211 C C . ASN A 1 422 ? 15.696 13.768 -18.084 1.00 87.38 422 ASN A C 1
ATOM 3213 O O . ASN A 1 422 ? 15.363 14.771 -17.458 1.00 87.38 422 ASN A O 1
ATOM 3217 N N . ILE A 1 423 ? 15.385 13.656 -19.379 1.00 73.00 423 ILE A N 1
ATOM 3218 C CA . ILE A 1 423 ? 14.752 14.762 -20.147 1.00 73.00 423 ILE A CA 1
ATOM 3219 C C . ILE A 1 423 ? 13.240 14.559 -20.346 1.00 73.00 423 ILE A C 1
ATOM 3221 O O . ILE A 1 423 ? 12.490 15.510 -20.526 1.00 73.00 423 ILE A O 1
ATOM 3225 N N . CYS A 1 424 ? 12.786 13.317 -20.252 1.00 72.44 424 CYS A N 1
ATOM 3226 C CA . CYS A 1 424 ? 11.479 12.813 -20.689 1.00 72.44 424 CYS A CA 1
ATOM 3227 C C . CYS A 1 424 ? 10.549 12.434 -19.520 1.00 72.44 424 CYS A C 1
ATOM 3229 O O . CYS A 1 424 ? 9.656 11.594 -19.659 1.00 72.44 424 CYS A O 1
ATOM 3231 N N . LEU A 1 425 ? 10.779 13.008 -18.335 1.00 84.94 425 LEU A N 1
ATOM 3232 C CA . LEU A 1 425 ? 9.881 12.829 -17.195 1.00 84.94 425 LEU A CA 1
ATOM 3233 C C . LEU A 1 425 ? 8.534 13.519 -17.471 1.00 84.94 425 LEU A C 1
ATOM 3235 O O . LEU A 1 425 ? 8.470 14.515 -18.187 1.00 84.94 425 LEU A O 1
ATOM 3239 N N . ARG A 1 426 ? 7.446 12.984 -16.910 1.00 89.19 426 ARG A N 1
ATOM 3240 C CA . ARG A 1 426 ? 6.071 13.430 -17.182 1.00 89.19 426 ARG A CA 1
ATOM 3241 C C . ARG A 1 426 ? 5.324 13.612 -15.867 1.00 89.19 426 ARG A C 1
ATOM 3243 O O . ARG A 1 426 ? 5.306 12.690 -15.060 1.00 89.19 426 ARG A O 1
ATOM 3250 N N . GLU A 1 427 ? 4.704 14.768 -15.654 1.00 92.88 427 GLU A N 1
ATOM 3251 C CA . GLU A 1 427 ? 3.786 14.947 -14.522 1.00 92.88 427 GLU A CA 1
ATOM 3252 C C . GLU A 1 427 ? 2.531 14.080 -14.703 1.00 92.88 427 GLU A C 1
ATOM 3254 O O . GLU A 1 427 ? 2.026 13.937 -15.815 1.00 92.88 427 GLU A O 1
ATOM 3259 N N . GLY A 1 428 ? 2.014 13.517 -13.613 1.00 94.00 428 GLY A N 1
ATOM 3260 C CA . GLY A 1 428 ? 0.899 12.568 -13.601 1.00 94.00 428 GLY A CA 1
ATOM 3261 C C . GLY A 1 428 ? 1.282 11.127 -13.964 1.00 94.00 428 GLY A C 1
ATOM 3262 O O . GLY A 1 428 ? 0.399 10.299 -14.193 1.00 94.00 428 GLY A O 1
ATOM 3263 N N . TYR A 1 429 ? 2.577 10.814 -14.047 1.00 95.50 429 TYR A N 1
ATOM 3264 C CA . TYR A 1 429 ? 3.069 9.484 -14.411 1.00 95.50 429 TYR A CA 1
ATOM 3265 C C . TYR A 1 429 ? 3.841 8.839 -13.262 1.00 95.50 429 TYR A C 1
ATOM 3267 O O . TYR A 1 429 ? 4.382 9.511 -12.384 1.00 95.50 429 TYR A O 1
ATOM 3275 N N . ILE A 1 430 ? 3.893 7.511 -13.310 1.00 98.19 430 ILE A N 1
ATOM 3276 C CA . ILE A 1 430 ? 4.791 6.688 -12.518 1.00 98.19 430 ILE A CA 1
ATOM 3277 C C . ILE A 1 430 ? 6.096 6.528 -13.294 1.00 98.19 430 ILE A C 1
ATOM 3279 O O . ILE A 1 430 ? 6.080 6.205 -14.482 1.00 98.19 430 ILE A O 1
ATOM 3283 N N . HIS A 1 431 ? 7.220 6.695 -12.611 1.00 97.31 431 HIS A N 1
ATOM 3284 C CA . HIS A 1 431 ? 8.563 6.413 -13.091 1.00 97.31 431 HIS A CA 1
ATOM 3285 C C . HIS A 1 431 ? 9.106 5.196 -12.352 1.00 97.31 431 HIS A C 1
ATOM 3287 O O . HIS A 1 431 ? 9.434 5.261 -11.169 1.00 97.31 431 HIS A O 1
ATOM 3293 N N . GLU A 1 432 ? 9.181 4.073 -13.059 1.00 94.31 432 GLU A N 1
ATOM 3294 C CA . GLU A 1 432 ? 9.937 2.903 -12.627 1.00 94.31 432 GLU A CA 1
ATOM 3295 C C . GLU A 1 432 ? 11.424 3.232 -12.740 1.00 94.31 432 GLU A C 1
ATOM 3297 O O . GLU A 1 432 ? 11.927 3.440 -13.843 1.00 94.31 432 GLU A O 1
ATOM 3302 N N . ILE A 1 433 ? 12.119 3.278 -11.608 1.00 97.19 433 ILE A N 1
ATOM 3303 C CA . ILE A 1 433 ? 13.552 3.546 -11.509 1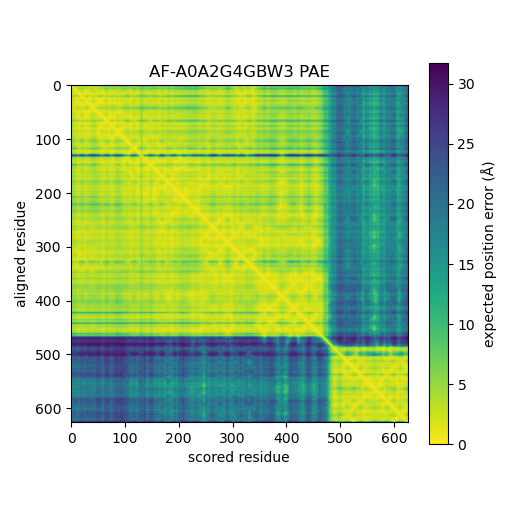.00 97.19 433 ILE A CA 1
ATOM 3304 C C . ILE A 1 433 ? 14.220 2.250 -11.056 1.00 97.19 433 ILE A C 1
ATOM 3306 O O . ILE A 1 433 ? 14.052 1.830 -9.911 1.00 97.19 433 ILE A O 1
ATOM 3310 N N . LYS A 1 434 ? 14.980 1.611 -11.951 1.00 91.31 434 LYS A N 1
ATOM 3311 C CA . LYS A 1 434 ? 15.813 0.442 -11.635 1.00 91.31 434 LYS A CA 1
ATOM 3312 C C . LYS A 1 434 ? 17.253 0.893 -11.444 1.00 91.31 434 LYS A C 1
ATOM 3314 O O . LYS A 1 434 ? 17.760 1.638 -12.276 1.00 91.31 434 LYS A O 1
ATOM 3319 N N . ALA A 1 435 ? 17.902 0.407 -10.394 1.00 94.81 435 ALA A N 1
ATOM 3320 C CA . ALA A 1 435 ? 19.285 0.710 -10.029 1.00 94.81 435 ALA A CA 1
ATOM 3321 C C . ALA A 1 435 ? 20.095 -0.573 -9.729 1.00 94.81 435 ALA A C 1
ATOM 3323 O O . ALA A 1 435 ? 20.971 -0.594 -8.869 1.00 94.81 435 ALA A O 1
ATOM 3324 N N . ALA A 1 436 ? 19.788 -1.682 -10.415 1.00 83.19 436 ALA A N 1
ATOM 3325 C CA . ALA A 1 436 ? 20.363 -3.007 -10.139 1.00 83.19 436 ALA A CA 1
ATOM 3326 C C . ALA A 1 436 ? 21.892 -3.103 -10.353 1.00 83.19 436 ALA A C 1
ATOM 3328 O O . ALA A 1 436 ? 22.536 -4.030 -9.848 1.00 83.19 436 ALA A O 1
ATOM 3329 N N . GLY A 1 437 ? 22.485 -2.152 -11.085 1.00 85.94 437 GLY A N 1
ATOM 3330 C CA . GLY A 1 437 ? 23.935 -2.072 -11.275 1.00 85.94 437 GLY A CA 1
ATOM 3331 C C . GLY A 1 437 ? 24.703 -1.575 -10.048 1.00 85.94 437 GLY A C 1
ATOM 3332 O O . GLY A 1 437 ? 25.921 -1.722 -10.007 1.00 85.94 437 GLY A O 1
ATOM 3333 N N . LEU A 1 438 ? 24.017 -1.025 -9.040 1.00 97.31 438 LEU A N 1
ATOM 3334 C CA . LEU A 1 438 ? 24.664 -0.440 -7.868 1.00 97.31 438 LEU A CA 1
ATOM 3335 C C . LEU A 1 438 ? 25.214 -1.471 -6.895 1.00 97.31 438 LEU A C 1
ATOM 3337 O O . LEU A 1 438 ? 24.622 -2.532 -6.675 1.00 97.31 438 LEU A O 1
ATOM 3341 N N . ARG A 1 439 ? 26.346 -1.113 -6.292 1.00 97.81 439 ARG A N 1
ATOM 3342 C CA . ARG A 1 439 ? 26.988 -1.848 -5.204 1.00 97.81 439 ARG A CA 1
ATOM 3343 C C . ARG A 1 439 ? 27.292 -0.910 -4.046 1.00 97.81 439 ARG A C 1
ATOM 3345 O O . ARG A 1 439 ? 27.541 0.273 -4.272 1.00 97.81 439 ARG A O 1
ATOM 3352 N N . SER A 1 440 ? 27.280 -1.416 -2.820 1.00 98.19 440 SER A N 1
ATOM 3353 C CA . SER A 1 440 ? 27.776 -0.669 -1.666 1.00 98.19 440 SER A CA 1
ATOM 3354 C C . SER A 1 440 ? 29.287 -0.437 -1.792 1.00 98.19 440 SER A C 1
ATOM 3356 O O . SER A 1 440 ? 30.022 -1.279 -2.312 1.00 98.19 440 SER A O 1
ATOM 3358 N N . ALA A 1 441 ? 29.772 0.695 -1.280 1.00 97.38 441 ALA A N 1
ATOM 3359 C CA . ALA A 1 441 ? 31.203 1.002 -1.244 1.00 97.38 441 ALA A CA 1
ATOM 3360 C C . ALA A 1 441 ? 31.979 0.026 -0.344 1.00 97.38 441 ALA A C 1
ATOM 3362 O O . ALA A 1 441 ? 33.151 -0.257 -0.579 1.00 97.38 441 ALA A O 1
ATOM 3363 N N . GLN A 1 442 ? 31.319 -0.480 0.699 1.00 92.00 442 GLN A N 1
ATOM 3364 C CA . GLN A 1 442 ? 31.868 -1.438 1.654 1.00 92.00 442 GLN A CA 1
ATOM 3365 C C . GLN A 1 442 ? 31.129 -2.767 1.511 1.00 92.00 442 GLN A C 1
ATOM 3367 O O . GLN A 1 442 ? 29.906 -2.798 1.592 1.00 92.00 442 GLN A O 1
ATOM 3372 N N . GLY A 1 443 ? 31.858 -3.860 1.291 1.00 88.31 443 GLY A N 1
ATOM 3373 C CA . GLY A 1 443 ? 31.274 -5.204 1.187 1.00 88.31 443 GLY A CA 1
ATOM 3374 C C . GLY A 1 443 ? 30.759 -5.593 -0.204 1.00 88.31 443 GLY A C 1
ATOM 3375 O O . GLY A 1 443 ? 30.513 -6.775 -0.425 1.00 88.31 443 GLY A O 1
ATOM 3376 N N . ASN A 1 444 ? 30.684 -4.655 -1.163 1.00 94.12 444 ASN A N 1
ATOM 3377 C CA . ASN A 1 444 ? 30.244 -4.919 -2.543 1.00 94.12 444 ASN A CA 1
ATOM 3378 C C . ASN A 1 444 ? 28.844 -5.573 -2.610 1.00 94.12 444 ASN A C 1
ATOM 3380 O O . ASN A 1 444 ? 28.571 -6.445 -3.437 1.00 94.12 444 ASN A O 1
ATOM 3384 N N . GLU A 1 445 ? 27.953 -5.159 -1.714 1.00 96.94 445 GLU A N 1
ATOM 3385 C CA . GLU A 1 445 ? 26.594 -5.677 -1.597 1.00 96.94 445 GLU A CA 1
ATOM 3386 C C . GLU A 1 445 ? 25.703 -5.063 -2.686 1.00 96.94 445 GLU A C 1
ATOM 3388 O O . GLU A 1 445 ? 25.795 -3.860 -2.947 1.00 96.94 445 GLU A O 1
ATOM 3393 N N . PRO A 1 446 ? 24.834 -5.841 -3.353 1.00 96.81 446 PRO A N 1
ATOM 3394 C CA . PRO A 1 446 ? 23.820 -5.277 -4.236 1.00 96.81 446 PRO A CA 1
ATOM 3395 C C . PRO A 1 446 ? 22.743 -4.536 -3.432 1.00 96.81 446 PRO A C 1
ATOM 3397 O O . PRO A 1 446 ? 22.535 -4.813 -2.253 1.00 96.81 446 PRO A O 1
ATOM 3400 N N . LEU A 1 447 ? 22.003 -3.636 -4.090 1.00 96.75 447 LEU A N 1
ATOM 3401 C CA . LEU A 1 447 ? 20.772 -3.097 -3.505 1.00 96.75 447 LEU A CA 1
ATOM 3402 C C . LEU A 1 447 ? 19.807 -4.237 -3.170 1.00 96.75 447 LEU A C 1
ATOM 3404 O O . LEU A 1 447 ? 19.453 -5.014 -4.059 1.00 96.75 447 LEU A O 1
ATOM 3408 N N . LEU A 1 448 ? 19.326 -4.274 -1.926 1.00 96.69 448 LEU A N 1
ATOM 3409 C CA . LEU A 1 448 ? 18.336 -5.266 -1.500 1.00 96.69 448 LEU A CA 1
ATOM 3410 C C . LEU A 1 448 ? 17.048 -5.171 -2.336 1.00 96.69 448 LEU A C 1
ATOM 3412 O O . LEU A 1 448 ? 16.552 -6.172 -2.850 1.00 96.69 448 LEU A O 1
ATOM 3416 N N . HIS A 1 449 ? 16.551 -3.947 -2.533 1.00 96.81 449 HIS A N 1
ATOM 3417 C CA . HIS A 1 449 ? 15.422 -3.645 -3.410 1.00 96.81 449 HIS A CA 1
ATOM 3418 C C . HIS A 1 449 ? 15.869 -2.668 -4.509 1.00 96.81 449 HIS A C 1
ATOM 3420 O O . HIS A 1 449 ? 15.917 -1.457 -4.283 1.00 96.81 449 HIS A O 1
ATOM 3426 N N . PRO A 1 450 ? 16.214 -3.161 -5.715 1.00 94.56 450 PRO A N 1
ATOM 3427 C CA . PRO A 1 450 ? 16.825 -2.337 -6.756 1.00 94.56 450 PRO A CA 1
ATOM 3428 C C . PRO A 1 450 ? 15.817 -1.552 -7.604 1.00 94.56 450 PRO A C 1
ATOM 3430 O O . PRO A 1 450 ? 16.228 -0.900 -8.562 1.00 94.56 450 PRO A O 1
ATOM 3433 N N . ILE A 1 451 ? 14.514 -1.643 -7.318 1.00 94.38 451 ILE A N 1
ATOM 3434 C CA . ILE A 1 451 ? 13.452 -1.008 -8.107 1.00 94.38 451 ILE A CA 1
ATOM 3435 C C . ILE A 1 451 ? 12.580 -0.151 -7.195 1.00 94.38 451 ILE A C 1
ATOM 3437 O O . ILE A 1 451 ? 12.108 -0.616 -6.158 1.00 94.38 451 ILE A O 1
ATOM 3441 N N . ALA A 1 452 ? 12.331 1.080 -7.628 1.00 98.31 452 ALA A N 1
ATOM 3442 C CA . ALA A 1 452 ? 11.399 2.005 -7.007 1.00 98.31 452 ALA A CA 1
ATOM 3443 C C . ALA A 1 452 ? 10.392 2.526 -8.038 1.00 98.31 452 ALA A C 1
ATOM 3445 O O . ALA A 1 452 ? 10.707 2.638 -9.224 1.00 98.31 452 ALA A O 1
ATOM 3446 N N . TYR A 1 453 ? 9.198 2.886 -7.576 1.00 98.69 453 TYR A N 1
ATOM 3447 C CA . TYR A 1 453 ? 8.138 3.447 -8.412 1.00 98.69 453 TYR A CA 1
ATOM 3448 C C . TYR A 1 453 ? 7.775 4.833 -7.904 1.00 98.69 453 TYR A C 1
ATOM 3450 O O . TYR A 1 453 ? 7.057 4.967 -6.915 1.00 98.69 453 TYR A O 1
ATOM 3458 N N . TYR A 1 454 ? 8.297 5.863 -8.563 1.00 98.81 454 TYR A N 1
ATOM 3459 C CA . TYR A 1 454 ? 8.056 7.250 -8.186 1.00 98.81 454 TYR A CA 1
ATOM 3460 C C . TYR A 1 454 ? 6.834 7.794 -8.926 1.00 98.81 454 TYR A C 1
ATOM 3462 O O . TYR A 1 454 ? 6.814 7.804 -10.148 1.00 98.81 454 TYR A O 1
ATOM 3470 N N . THR A 1 455 ? 5.812 8.267 -8.221 1.00 98.81 455 THR A N 1
ATOM 3471 C CA . THR A 1 455 ? 4.691 8.998 -8.829 1.00 98.81 455 THR A CA 1
ATOM 3472 C C . THR A 1 455 ? 5.034 10.479 -8.852 1.00 98.81 455 THR A C 1
ATOM 3474 O O . THR A 1 455 ? 5.150 11.088 -7.795 1.00 98.81 455 THR A O 1
ATOM 3477 N N . LEU A 1 456 ? 5.213 11.064 -10.037 1.00 98.50 456 LEU A N 1
ATOM 3478 C CA . LEU A 1 456 ? 5.566 12.475 -10.193 1.00 98.50 456 LEU A CA 1
ATOM 3479 C C . LEU A 1 456 ? 4.324 13.296 -10.507 1.00 98.50 456 LEU A C 1
ATOM 3481 O O . LEU A 1 456 ? 3.836 13.263 -11.630 1.00 98.50 456 LEU A O 1
ATOM 3485 N N . ASN A 1 457 ? 3.833 14.073 -9.544 1.00 98.06 457 ASN A N 1
ATOM 3486 C CA . ASN A 1 457 ? 2.688 14.959 -9.742 1.00 98.06 457 ASN A CA 1
ATOM 3487 C C . ASN A 1 457 ? 3.109 16.384 -10.116 1.00 98.06 457 ASN A C 1
ATOM 3489 O O . ASN A 1 457 ? 2.403 17.034 -10.883 1.00 98.06 457 ASN A O 1
ATOM 3493 N N . ARG A 1 458 ? 4.237 16.877 -9.596 1.00 97.31 458 ARG A N 1
ATOM 3494 C CA . ARG A 1 458 ? 4.786 18.213 -9.844 1.00 97.31 458 ARG A CA 1
ATOM 3495 C C . ARG A 1 458 ? 6.308 18.182 -9.906 1.00 97.31 458 ARG A C 1
ATOM 3497 O O . ARG A 1 458 ? 6.959 17.583 -9.047 1.00 97.31 458 ARG A O 1
ATOM 3504 N N . PHE A 1 459 ? 6.878 18.906 -10.864 1.00 95.06 459 PHE A N 1
ATOM 3505 C CA . PHE A 1 459 ? 8.305 19.213 -10.829 1.00 95.06 459 PHE A CA 1
ATOM 3506 C C . PHE A 1 459 ? 8.620 20.251 -9.739 1.00 95.06 459 PHE A C 1
ATOM 3508 O O . PHE A 1 459 ? 7.941 21.290 -9.663 1.00 95.06 459 PHE A O 1
ATOM 3515 N N . PRO A 1 460 ? 9.655 20.012 -8.912 1.00 96.19 460 PRO A N 1
ATOM 3516 C CA . PRO A 1 460 ? 10.168 21.030 -8.009 1.00 96.19 460 PRO A CA 1
ATOM 3517 C C . PRO A 1 460 ? 10.868 22.141 -8.796 1.00 96.19 460 PRO A C 1
ATOM 3519 O O . PRO A 1 460 ? 11.338 21.935 -9.917 1.00 96.19 460 PRO A O 1
ATOM 3522 N N . ASP A 1 461 ? 10.958 23.321 -8.191 1.00 92.62 461 ASP A N 1
ATOM 3523 C CA . ASP A 1 461 ? 11.788 24.407 -8.712 1.00 92.62 461 ASP A CA 1
ATOM 3524 C C . ASP A 1 461 ? 13.270 24.150 -8.380 1.00 92.62 461 ASP A C 1
ATOM 3526 O O . ASP A 1 461 ? 13.595 23.416 -7.445 1.00 92.62 461 ASP A O 1
ATOM 3530 N N . GLY A 1 462 ? 14.188 24.753 -9.139 1.00 90.75 462 GLY A N 1
ATOM 3531 C CA . GLY A 1 462 ? 15.625 24.694 -8.860 1.00 90.75 462 GLY A CA 1
ATOM 3532 C C . GLY A 1 462 ? 16.496 24.520 -10.101 1.00 90.75 462 GLY A C 1
ATOM 3533 O O . GLY A 1 462 ? 16.028 24.540 -11.239 1.00 90.75 462 GLY A O 1
ATOM 3534 N N . ASN A 1 463 ? 17.794 24.330 -9.866 1.00 89.62 463 ASN A N 1
ATOM 3535 C CA . ASN A 1 463 ? 18.783 24.213 -10.934 1.00 89.62 463 ASN A CA 1
ATOM 3536 C C . ASN A 1 463 ? 18.777 22.814 -11.551 1.00 89.62 463 ASN A C 1
ATOM 3538 O O . ASN A 1 463 ? 18.850 21.815 -10.831 1.00 89.62 463 ASN A O 1
ATOM 3542 N N . ARG A 1 464 ? 18.779 22.754 -12.884 1.00 87.25 464 ARG A N 1
ATOM 3543 C CA . ARG A 1 464 ? 19.017 21.531 -13.665 1.00 87.25 464 ARG A CA 1
ATOM 3544 C C . ARG A 1 464 ? 20.525 21.295 -13.812 1.00 87.25 464 ARG A C 1
ATOM 3546 O O . ARG A 1 464 ? 21.297 22.247 -13.886 1.00 87.25 464 ARG A O 1
ATOM 3553 N N . ILE A 1 465 ? 20.945 20.035 -13.867 1.00 90.44 465 ILE A N 1
ATOM 3554 C CA . ILE A 1 465 ? 22.324 19.613 -14.164 1.00 90.44 465 ILE A CA 1
ATOM 3555 C C . ILE A 1 465 ? 22.518 19.200 -15.629 1.00 90.44 465 ILE A C 1
ATOM 3557 O O . ILE A 1 465 ? 23.653 18.902 -16.025 1.00 90.44 465 ILE A O 1
ATOM 3561 N N . ILE A 1 466 ? 21.429 19.205 -16.409 1.00 78.56 466 ILE A N 1
ATOM 3562 C CA . ILE A 1 466 ? 21.391 19.092 -17.872 1.00 78.56 466 ILE A CA 1
ATOM 3563 C C . ILE A 1 466 ? 20.522 20.215 -18.494 1.00 78.56 466 ILE A C 1
ATOM 3565 O O . ILE A 1 466 ? 19.544 20.656 -17.874 1.00 78.56 466 ILE A O 1
ATOM 3569 N N . PRO A 1 467 ? 20.833 20.697 -19.712 1.00 67.81 467 PRO A N 1
ATOM 3570 C CA . PRO A 1 467 ? 20.024 21.709 -20.400 1.00 67.81 467 PRO A CA 1
ATOM 3571 C C . PRO A 1 467 ? 18.641 21.173 -20.831 1.00 67.81 467 PRO A C 1
ATOM 3573 O O . PRO A 1 467 ? 18.434 19.966 -20.965 1.00 67.81 467 PRO A O 1
ATOM 3576 N N . LEU A 1 468 ? 17.656 22.069 -21.001 1.00 59.94 468 LEU A N 1
ATOM 3577 C CA . LEU A 1 468 ? 16.388 21.770 -21.690 1.00 59.94 468 LEU A CA 1
ATOM 3578 C C . LEU A 1 468 ? 16.635 21.985 -23.186 1.00 59.94 468 LEU A C 1
ATOM 3580 O O . LEU A 1 468 ? 16.464 23.097 -23.680 1.00 59.94 468 LEU A O 1
ATOM 3584 N N . GLU A 1 469 ? 17.082 20.967 -23.915 1.00 52.59 469 GLU A N 1
ATOM 3585 C CA . GLU A 1 469 ? 17.159 21.090 -25.371 1.00 52.59 469 GLU A CA 1
ATOM 3586 C C . GLU A 1 469 ? 15.778 20.821 -25.982 1.00 52.59 469 GLU A C 1
ATOM 3588 O O . GLU A 1 469 ? 15.242 19.717 -25.917 1.00 52.59 469 GLU A O 1
ATOM 3593 N N . VAL A 1 470 ? 15.190 21.866 -26.573 1.00 41.78 470 VAL A N 1
ATOM 3594 C CA . VAL A 1 470 ? 13.804 21.924 -27.086 1.00 41.78 470 VAL A CA 1
ATOM 3595 C C . VAL A 1 470 ? 13.509 20.866 -28.170 1.00 41.78 470 VAL A C 1
ATOM 3597 O O . VAL A 1 470 ? 12.349 20.591 -28.455 1.00 41.78 470 VAL A O 1
ATOM 3600 N N . LYS A 1 471 ? 14.537 20.229 -28.751 1.00 43.94 471 LYS A N 1
ATOM 3601 C CA . LYS A 1 471 ? 14.398 19.188 -29.786 1.00 43.94 471 LYS A CA 1
ATOM 3602 C C . LYS A 1 471 ? 14.265 17.753 -29.252 1.00 43.94 471 LYS A C 1
ATOM 3604 O O . LYS A 1 471 ? 13.888 16.875 -30.014 1.00 43.94 471 LYS A O 1
ATOM 3609 N N . GLU A 1 472 ? 14.538 17.482 -27.975 1.00 43.25 472 GLU A N 1
ATOM 3610 C CA . GLU A 1 472 ? 14.662 16.098 -27.470 1.00 43.25 472 GLU A CA 1
ATOM 3611 C C . GLU A 1 472 ? 13.376 15.494 -26.870 1.00 43.25 472 GLU A C 1
ATOM 3613 O O . GLU A 1 472 ? 13.384 14.357 -26.396 1.00 43.25 472 GLU A O 1
ATOM 3618 N N . VAL A 1 473 ? 12.239 16.198 -26.951 1.00 39.59 473 VAL A N 1
ATOM 3619 C CA . VAL A 1 473 ? 10.909 15.652 -26.591 1.00 39.59 473 VAL A CA 1
ATOM 3620 C C . VAL A 1 473 ? 10.515 14.474 -27.512 1.00 39.59 473 VAL A C 1
ATOM 3622 O O . VAL A 1 473 ? 9.707 13.630 -27.129 1.00 39.59 473 VAL A O 1
ATOM 3625 N N . GLU A 1 474 ? 11.161 14.350 -28.678 1.00 37.22 474 GLU A N 1
ATOM 3626 C CA . GLU A 1 474 ? 11.012 13.239 -29.635 1.00 37.22 474 GLU A CA 1
ATOM 3627 C C . GLU A 1 474 ? 11.760 11.943 -29.238 1.00 37.22 474 GLU A C 1
ATOM 3629 O O . GLU A 1 474 ? 11.571 10.914 -29.880 1.00 37.22 474 GLU A O 1
ATOM 3634 N N . LEU A 1 475 ? 12.575 11.936 -28.170 1.00 40.53 475 LEU A N 1
ATOM 3635 C CA . LEU A 1 475 ? 13.364 10.759 -27.743 1.00 40.53 475 LEU A CA 1
ATOM 3636 C C . LEU A 1 475 ? 12.644 9.829 -26.746 1.00 40.53 475 LEU A C 1
ATOM 3638 O O . LEU A 1 475 ? 13.241 8.873 -26.242 1.00 40.53 475 LEU A O 1
ATOM 3642 N N . CYS A 1 476 ? 11.359 10.065 -26.473 1.00 39.78 476 CYS A N 1
ATOM 3643 C CA . CYS A 1 476 ? 10.511 9.101 -25.773 1.00 39.78 476 CYS A CA 1
ATOM 3644 C C . CYS A 1 476 ? 10.250 7.897 -26.691 1.00 39.78 476 CYS A C 1
ATOM 3646 O O . CYS A 1 476 ? 9.268 7.868 -27.430 1.00 39.78 476 CYS A O 1
ATOM 3648 N N . VAL A 1 477 ? 11.126 6.893 -26.662 1.00 39.47 477 VAL A N 1
ATOM 3649 C CA . VAL A 1 477 ? 10.899 5.655 -27.417 1.00 39.47 477 VAL A CA 1
ATOM 3650 C C . VAL A 1 477 ? 9.748 4.896 -26.758 1.00 39.47 477 VAL A C 1
ATOM 3652 O O . VAL A 1 477 ? 9.836 4.511 -25.587 1.00 39.47 477 VAL A O 1
ATOM 3655 N N . ALA A 1 478 ? 8.664 4.685 -27.503 1.00 33.81 478 ALA A N 1
ATOM 3656 C CA . ALA A 1 478 ? 7.594 3.776 -27.113 1.00 33.81 478 ALA A CA 1
ATOM 3657 C C . ALA A 1 478 ? 8.117 2.325 -27.131 1.00 33.81 478 ALA A C 1
ATOM 3659 O O . ALA A 1 478 ? 8.584 1.869 -28.177 1.00 33.81 478 ALA A O 1
ATOM 3660 N N . PRO A 1 479 ? 8.029 1.551 -26.036 1.00 34.62 479 PRO A N 1
ATOM 3661 C CA . PRO A 1 479 ? 8.143 0.107 -26.102 1.00 34.62 479 PRO A CA 1
ATOM 3662 C C . PRO A 1 479 ? 6.788 -0.468 -26.544 1.00 34.62 479 PRO A C 1
ATOM 3664 O O . PRO A 1 479 ? 5.813 -0.417 -25.804 1.00 34.62 479 PRO A O 1
ATOM 3667 N N . ILE A 1 480 ? 6.776 -0.966 -27.784 1.00 33.72 480 ILE A N 1
ATOM 3668 C CA . ILE A 1 480 ? 5.955 -2.037 -28.386 1.00 33.72 480 ILE A CA 1
ATOM 3669 C C . ILE A 1 480 ? 4.471 -2.133 -27.942 1.00 33.72 480 ILE A C 1
ATOM 3671 O O . ILE A 1 480 ? 4.173 -2.676 -26.877 1.00 33.72 480 ILE A O 1
ATOM 3675 N N . PRO A 1 481 ? 3.520 -1.747 -28.816 1.00 37.53 481 PRO A N 1
ATOM 3676 C CA . PRO A 1 481 ? 2.102 -2.084 -28.692 1.00 37.53 481 PRO A CA 1
ATOM 3677 C C . PRO A 1 481 ? 1.785 -3.537 -29.115 1.00 37.53 481 PRO A C 1
ATOM 3679 O O . PRO A 1 481 ? 2.406 -4.082 -30.023 1.00 37.53 481 PRO A O 1
ATOM 3682 N N . ALA A 1 482 ? 0.732 -4.100 -28.508 1.00 39.06 482 ALA A N 1
ATOM 3683 C CA . ALA A 1 482 ? -0.196 -5.096 -29.074 1.00 39.06 482 ALA A CA 1
ATOM 3684 C C . ALA A 1 482 ? 0.345 -6.458 -29.583 1.00 39.06 482 ALA A C 1
ATOM 3686 O O . ALA A 1 482 ? -0.140 -6.969 -30.589 1.00 39.06 482 ALA A O 1
ATOM 3687 N N . VAL A 1 483 ? 1.288 -7.102 -28.882 1.00 46.31 483 VAL A N 1
ATOM 3688 C CA . VAL A 1 483 ? 1.684 -8.502 -29.192 1.00 46.31 483 VAL A CA 1
ATOM 3689 C C . VAL A 1 483 ? 0.898 -9.536 -28.365 1.00 46.31 483 VAL A C 1
ATOM 3691 O O . VAL A 1 483 ? 0.798 -10.695 -28.754 1.00 46.31 483 VAL A O 1
ATOM 3694 N N . ALA A 1 484 ? 0.277 -9.123 -27.255 1.00 49.81 484 ALA A N 1
ATOM 3695 C CA . ALA A 1 484 ? -0.324 -10.025 -26.265 1.00 49.81 484 ALA A CA 1
ATOM 3696 C C . ALA A 1 484 ? -1.542 -10.844 -26.748 1.00 49.81 484 ALA A C 1
ATOM 3698 O O . ALA A 1 484 ? -1.918 -11.803 -26.088 1.00 49.81 484 ALA A O 1
ATOM 3699 N N . SER A 1 485 ? -2.171 -10.507 -27.872 1.00 49.97 485 SER A N 1
ATOM 3700 C CA . SER A 1 485 ? -3.347 -11.231 -28.391 1.00 49.97 485 SER A CA 1
ATOM 3701 C C . SER A 1 485 ? -3.165 -11.757 -29.818 1.00 49.97 485 SER A C 1
ATOM 3703 O O . SER A 1 485 ? -4.119 -12.220 -30.444 1.00 49.97 485 SER A O 1
ATOM 3705 N N . ALA A 1 486 ? -1.946 -11.678 -30.359 1.00 59.00 486 ALA A N 1
ATOM 3706 C CA . ALA A 1 486 ? -1.651 -12.149 -31.703 1.00 59.00 486 ALA A CA 1
ATOM 3707 C C . ALA A 1 486 ? -1.463 -13.674 -31.730 1.00 59.00 486 ALA A C 1
ATOM 3709 O O . ALA A 1 486 ? -0.870 -14.254 -30.826 1.00 59.00 486 ALA A O 1
ATOM 3710 N N . ASN A 1 487 ? -1.903 -14.315 -32.816 1.00 72.94 487 ASN A N 1
ATOM 3711 C CA . ASN A 1 487 ? -1.581 -15.714 -33.092 1.00 72.94 487 ASN A CA 1
ATOM 3712 C C . ASN A 1 487 ? -0.057 -15.862 -33.251 1.00 72.94 487 ASN A C 1
ATOM 3714 O O . ASN A 1 487 ? 0.506 -15.396 -34.245 1.00 72.94 487 ASN A O 1
ATOM 3718 N N . THR A 1 488 ? 0.613 -16.489 -32.285 1.00 83.75 488 THR A N 1
ATOM 3719 C CA . THR A 1 488 ? 2.065 -16.728 -32.313 1.00 83.75 488 THR A CA 1
ATOM 3720 C C . THR A 1 488 ? 2.377 -18.216 -32.201 1.00 83.75 488 THR A C 1
ATOM 3722 O O . THR A 1 488 ? 1.511 -19.030 -31.902 1.00 83.75 488 THR A O 1
ATOM 3725 N N . LYS A 1 489 ? 3.647 -18.593 -32.394 1.00 87.75 489 LYS A N 1
ATOM 3726 C CA . LYS A 1 489 ? 4.087 -19.991 -32.265 1.00 87.75 489 LYS A CA 1
ATOM 3727 C C . LYS A 1 489 ? 3.802 -20.592 -30.878 1.00 87.75 489 LYS A C 1
ATOM 3729 O O . LYS A 1 489 ? 3.539 -21.784 -30.793 1.00 87.75 489 LYS A O 1
ATOM 3734 N N . LYS A 1 490 ? 3.877 -19.784 -29.813 1.00 91.81 490 LYS A N 1
ATOM 3735 C CA . LYS A 1 490 ? 3.611 -20.220 -28.430 1.00 91.81 490 LYS A CA 1
ATOM 3736 C C . LYS A 1 490 ? 2.188 -19.892 -27.960 1.00 91.81 490 LYS A C 1
ATOM 3738 O O . LYS A 1 490 ? 1.739 -20.484 -26.987 1.00 91.81 490 LYS A O 1
ATOM 3743 N N . HIS A 1 491 ? 1.465 -19.029 -28.678 1.00 92.56 491 HIS A N 1
ATOM 3744 C CA . HIS A 1 491 ? 0.040 -18.735 -28.470 1.00 92.56 491 HIS A CA 1
ATOM 3745 C C . HIS A 1 491 ? -0.767 -18.964 -29.757 1.00 92.56 491 HIS A C 1
ATOM 3747 O O . HIS A 1 491 ? -1.204 -18.009 -30.406 1.00 92.56 491 HIS A O 1
ATOM 3753 N N . PRO A 1 492 ? -0.899 -20.226 -30.193 1.00 91.75 492 PRO A N 1
ATOM 3754 C CA . PRO A 1 492 ? -1.594 -20.559 -31.429 1.00 91.75 492 PRO A CA 1
ATOM 3755 C C . PRO A 1 492 ? -3.118 -20.495 -31.239 1.00 91.75 492 PRO A C 1
ATOM 3757 O O . PRO A 1 492 ? -3.725 -21.463 -30.795 1.00 91.75 492 PRO A O 1
ATOM 3760 N N . THR A 1 493 ? -3.760 -19.373 -31.571 1.00 87.56 493 THR A N 1
ATOM 3761 C CA . THR A 1 493 ? -5.213 -19.148 -31.375 1.00 87.56 493 THR A CA 1
ATOM 3762 C C . THR A 1 493 ? -6.087 -19.622 -32.537 1.00 87.56 493 THR A C 1
ATOM 3764 O O . THR A 1 493 ? -7.313 -19.519 -32.496 1.00 87.56 493 THR A O 1
ATOM 3767 N N . LYS A 1 494 ? -5.468 -20.154 -33.594 1.00 87.31 494 LYS A N 1
ATOM 3768 C CA . LYS A 1 494 ? -6.150 -20.767 -34.737 1.00 87.31 494 LYS A CA 1
ATOM 3769 C C . LYS A 1 494 ? -5.604 -22.167 -34.960 1.00 87.31 494 LYS A C 1
ATOM 3771 O O . LYS A 1 494 ? -4.388 -22.358 -34.914 1.00 87.31 494 LYS A O 1
ATOM 3776 N N . ALA A 1 495 ? -6.491 -23.112 -35.255 1.00 83.75 495 ALA A N 1
ATOM 3777 C CA . ALA A 1 495 ? -6.084 -24.442 -35.677 1.00 83.75 495 ALA A CA 1
ATOM 3778 C C . ALA A 1 495 ? -5.222 -24.350 -36.955 1.00 83.75 495 ALA A C 1
ATOM 3780 O O . ALA A 1 495 ? -5.536 -23.555 -37.851 1.00 83.75 495 ALA A O 1
ATOM 3781 N N . PRO A 1 496 ? -4.141 -25.141 -37.069 1.00 82.94 496 PRO A N 1
ATOM 3782 C CA . PRO A 1 496 ? -3.462 -25.350 -38.340 1.00 82.94 496 PRO A CA 1
ATOM 3783 C C . PRO A 1 496 ? -4.451 -25.800 -39.423 1.00 82.94 496 PRO A C 1
ATOM 3785 O O . PRO A 1 496 ? -5.360 -26.576 -39.147 1.00 82.94 496 PRO A O 1
ATOM 3788 N N . ALA A 1 497 ? -4.249 -25.359 -40.668 1.00 79.44 497 ALA A N 1
ATOM 3789 C CA . ALA A 1 497 ? -5.169 -25.640 -41.781 1.00 79.44 497 ALA A CA 1
ATOM 3790 C C . ALA A 1 497 ? -5.377 -27.144 -42.066 1.00 79.44 497 ALA A C 1
ATOM 3792 O O . ALA A 1 497 ? -6.336 -27.522 -42.728 1.00 79.44 497 ALA A O 1
ATOM 3793 N N . GLU A 1 498 ? -4.473 -27.992 -41.572 1.00 80.06 498 GLU A N 1
ATOM 3794 C CA . GLU A 1 498 ? -4.484 -29.450 -41.741 1.00 80.06 498 GLU A CA 1
ATOM 3795 C C . GLU A 1 498 ? -5.233 -30.185 -40.608 1.00 80.06 498 GLU A C 1
ATOM 3797 O O . GLU A 1 498 ? -5.298 -31.417 -40.577 1.00 80.06 498 GLU A O 1
ATOM 3802 N N . TRP A 1 499 ? -5.778 -29.444 -39.639 1.00 81.69 499 TRP A N 1
ATOM 3803 C CA . TRP A 1 499 ? -6.595 -29.968 -38.547 1.00 81.69 499 TRP A CA 1
ATOM 3804 C C . TRP A 1 499 ? -8.089 -29.837 -38.875 1.00 81.69 499 TRP A C 1
ATOM 3806 O O . TRP A 1 499 ? -8.499 -28.947 -39.614 1.00 81.69 499 TRP A O 1
ATOM 3816 N N . GLY A 1 500 ? -8.921 -30.702 -38.287 1.00 71.12 500 GLY A N 1
ATOM 3817 C CA . GLY A 1 500 ? -10.333 -30.364 -38.079 1.00 71.12 500 GLY A CA 1
ATOM 3818 C C . GLY A 1 500 ? -10.470 -29.391 -36.902 1.00 71.12 500 GLY A C 1
ATOM 3819 O O . GLY A 1 500 ? -9.569 -29.335 -36.063 1.00 71.12 500 GLY A O 1
ATOM 3820 N N . ASP A 1 501 ? -11.592 -28.671 -36.809 1.00 67.88 501 ASP A N 1
ATOM 3821 C CA . ASP A 1 501 ? -11.800 -27.588 -35.826 1.00 67.88 501 ASP A CA 1
ATOM 3822 C C . ASP A 1 501 ? -11.572 -27.999 -34.352 1.00 67.88 501 ASP A C 1
ATOM 3824 O O . ASP A 1 501 ? -11.274 -27.143 -33.521 1.00 67.88 501 ASP A O 1
ATOM 3828 N N . ASP A 1 502 ? -11.648 -29.296 -34.025 1.00 72.25 502 ASP A N 1
ATOM 3829 C CA . ASP A 1 502 ? -11.488 -29.845 -32.668 1.00 72.25 502 ASP A CA 1
ATOM 3830 C C . ASP A 1 502 ? -10.170 -30.615 -32.411 1.00 72.25 502 ASP A C 1
ATOM 3832 O O . ASP A 1 502 ? -9.899 -31.004 -31.274 1.00 72.25 502 ASP A O 1
ATOM 3836 N N . GLY A 1 503 ? -9.316 -30.824 -33.421 1.00 80.75 503 GLY A N 1
ATOM 3837 C CA . GLY A 1 503 ? -8.097 -31.639 -33.275 1.00 80.75 503 GLY A CA 1
ATOM 3838 C C . GLY A 1 503 ? -8.365 -33.114 -32.908 1.00 80.75 503 GLY A C 1
ATOM 3839 O O . GLY A 1 503 ? -9.445 -33.645 -33.155 1.00 80.75 503 GLY A O 1
ATOM 3840 N N . ASP A 1 504 ? -7.367 -33.801 -32.338 1.00 88.38 504 ASP A N 1
ATOM 3841 C CA . ASP A 1 504 ? -7.495 -35.178 -31.821 1.00 88.38 504 ASP A CA 1
ATOM 3842 C C . ASP A 1 504 ? -8.070 -35.209 -30.393 1.00 88.38 504 ASP A C 1
ATOM 3844 O O . ASP A 1 504 ? -8.606 -36.228 -29.948 1.00 88.38 504 ASP A O 1
ATOM 3848 N N . LYS A 1 505 ? -7.924 -34.106 -29.647 1.00 89.38 505 LYS A N 1
ATOM 3849 C CA . LYS A 1 505 ? -8.383 -33.975 -28.263 1.00 89.38 505 LYS A CA 1
ATOM 3850 C C . LYS A 1 505 ? -8.770 -32.532 -27.943 1.00 89.38 505 LYS A C 1
ATOM 3852 O O . LYS A 1 505 ? -7.915 -31.650 -27.939 1.00 89.38 505 LYS A O 1
ATOM 3857 N N . THR A 1 506 ? -10.018 -32.335 -27.525 1.00 90.19 506 THR A N 1
ATOM 3858 C CA . THR A 1 506 ? -10.469 -31.082 -26.904 1.00 90.19 506 THR A CA 1
ATOM 3859 C C . THR A 1 506 ? -10.376 -31.175 -25.382 1.00 90.19 506 THR A C 1
ATOM 3861 O O . THR A 1 506 ? -10.835 -32.148 -24.777 1.00 90.19 506 THR A O 1
ATOM 3864 N N . ILE A 1 507 ? -9.786 -30.156 -24.761 1.00 90.19 507 ILE A N 1
ATOM 3865 C CA . ILE A 1 507 ? -9.696 -29.963 -23.313 1.00 90.19 507 ILE A CA 1
ATOM 3866 C C . ILE A 1 507 ? -10.378 -28.639 -22.984 1.00 90.19 507 ILE A C 1
ATOM 3868 O O . ILE A 1 507 ? -10.000 -27.602 -23.520 1.00 90.19 507 ILE A O 1
ATOM 3872 N N . VAL A 1 508 ? -11.359 -28.662 -22.087 1.00 88.94 508 VAL A N 1
ATOM 3873 C CA . VAL A 1 508 ? -11.914 -27.446 -21.485 1.00 88.94 508 VAL A CA 1
ATOM 3874 C C . VAL A 1 508 ? -11.394 -27.396 -20.059 1.00 88.94 508 VAL A C 1
ATOM 3876 O O . VAL A 1 508 ? -11.718 -28.278 -19.270 1.00 88.94 508 VAL A O 1
ATOM 3879 N N . LEU A 1 509 ? -10.546 -26.416 -19.766 1.00 90.19 509 LEU A N 1
ATOM 3880 C CA . LEU A 1 509 ? -9.923 -26.204 -18.465 1.00 90.19 509 LEU A CA 1
ATOM 3881 C C . LEU A 1 509 ? -10.575 -24.988 -17.806 1.00 90.19 509 LEU A C 1
ATOM 3883 O O . LEU A 1 509 ? -10.504 -23.887 -18.350 1.00 90.19 509 LEU A O 1
ATOM 3887 N N . GLY A 1 510 ? -11.228 -25.190 -16.667 1.00 80.31 510 GLY A N 1
ATOM 3888 C CA . GLY A 1 510 ? -11.850 -24.133 -15.874 1.00 80.31 510 GLY A CA 1
ATOM 3889 C C . GLY A 1 510 ? -10.953 -23.625 -14.745 1.00 80.31 510 GLY A C 1
ATOM 3890 O O . GLY A 1 510 ? -9.915 -24.215 -14.425 1.00 80.31 510 GLY A O 1
ATOM 3891 N N . THR A 1 511 ? -11.379 -22.542 -14.100 1.00 81.81 511 THR A N 1
ATOM 3892 C CA . THR A 1 511 ? -10.766 -21.993 -12.879 1.00 81.81 511 THR A CA 1
ATOM 3893 C C . THR A 1 511 ? -11.719 -22.134 -11.689 1.00 81.81 511 THR A C 1
ATOM 3895 O O . THR A 1 511 ? -12.938 -22.190 -11.857 1.00 81.81 511 THR A O 1
ATOM 3898 N N . GLN A 1 512 ? -11.173 -22.247 -10.477 1.00 77.62 512 GLN A N 1
ATOM 3899 C CA . GLN A 1 512 ? -11.942 -22.356 -9.235 1.00 77.62 512 GLN A CA 1
ATOM 3900 C C . GLN A 1 512 ? -11.340 -21.474 -8.132 1.00 77.62 512 GLN A C 1
ATOM 3902 O O . GLN A 1 512 ? -10.108 -21.362 -8.066 1.00 77.62 512 GLN A O 1
ATOM 3907 N N . PRO A 1 513 ? -12.181 -20.974 -7.198 1.00 73.44 513 PRO A N 1
ATOM 3908 C CA . PRO A 1 513 ? -11.722 -20.192 -6.059 1.00 73.44 513 PRO A CA 1
ATOM 3909 C C . PRO A 1 513 ? -10.578 -20.855 -5.289 1.00 73.44 513 PRO A C 1
ATOM 3911 O O . PRO A 1 513 ? -10.535 -22.075 -5.096 1.00 73.44 513 PRO A O 1
ATOM 3914 N N . GLY A 1 514 ? -9.672 -20.021 -4.781 1.00 70.94 514 GLY A N 1
ATOM 3915 C CA . GLY A 1 514 ? -8.486 -20.474 -4.053 1.00 70.94 514 GLY A CA 1
ATOM 3916 C C . GLY A 1 514 ? -7.293 -20.785 -4.956 1.00 70.94 514 GLY A C 1
ATOM 3917 O O . GLY A 1 514 ? -6.484 -21.638 -4.593 1.00 70.94 514 GLY A O 1
ATOM 3918 N N . LEU A 1 515 ? -7.185 -20.092 -6.100 1.00 84.06 515 LEU A N 1
ATOM 3919 C CA . LEU A 1 515 ? -6.052 -20.164 -7.029 1.00 84.06 515 LEU A CA 1
ATOM 3920 C C . LEU A 1 515 ? -5.840 -21.578 -7.577 1.00 84.06 515 LEU A C 1
ATOM 3922 O O . LEU A 1 515 ? -4.761 -22.155 -7.447 1.00 84.06 515 LEU A O 1
ATOM 3926 N N . LYS A 1 516 ? -6.885 -22.159 -8.176 1.00 87.19 516 LYS A N 1
ATOM 3927 C CA . LYS A 1 516 ? -6.854 -23.523 -8.719 1.00 87.19 516 LYS A CA 1
ATOM 3928 C C . LYS A 1 516 ? -7.433 -23.589 -10.122 1.00 87.19 516 LYS A C 1
ATOM 3930 O O . LYS A 1 516 ? -8.361 -22.867 -10.473 1.00 87.19 516 LYS A O 1
ATOM 3935 N N . PHE A 1 517 ? -6.906 -24.521 -10.906 1.00 93.94 517 PHE A N 1
ATOM 3936 C CA . PHE A 1 517 ? -7.626 -25.039 -12.062 1.00 93.94 517 PHE A CA 1
ATOM 3937 C C . PHE A 1 517 ? -8.653 -26.076 -11.594 1.00 93.94 517 PHE A C 1
ATOM 3939 O O . PHE A 1 517 ? -8.433 -26.756 -10.590 1.00 93.94 517 PHE A O 1
ATOM 3946 N N . ASP A 1 518 ? -9.757 -26.225 -12.323 1.00 87.44 518 ASP A N 1
ATOM 3947 C CA . ASP A 1 518 ? -10.788 -27.226 -12.014 1.00 87.44 518 ASP A CA 1
ATOM 3948 C C . ASP A 1 518 ? -10.323 -28.676 -12.228 1.00 87.44 518 ASP A C 1
ATOM 3950 O O . ASP A 1 518 ? -10.917 -29.620 -11.706 1.00 87.44 518 ASP A O 1
ATOM 3954 N N . GLN A 1 519 ? -9.227 -28.841 -12.965 1.00 95.56 519 GLN A N 1
ATOM 3955 C CA . GLN A 1 519 ? -8.546 -30.097 -13.220 1.00 95.56 519 GLN A CA 1
ATOM 3956 C C . GLN A 1 519 ? -7.077 -29.944 -12.834 1.00 95.56 519 GLN A C 1
ATOM 3958 O O . GLN A 1 519 ? -6.416 -28.992 -13.247 1.00 95.56 519 GLN A O 1
ATOM 3963 N N . ALA A 1 520 ? -6.565 -30.896 -12.051 1.00 94.44 520 ALA A N 1
ATOM 3964 C CA . ALA A 1 520 ? -5.158 -30.957 -11.639 1.00 94.44 520 ALA A CA 1
ATOM 3965 C C . ALA A 1 520 ? -4.302 -31.869 -12.540 1.00 94.44 520 ALA A C 1
ATOM 3967 O O . ALA A 1 520 ? -3.075 -31.814 -12.487 1.00 94.44 520 ALA A O 1
ATOM 3968 N N . LEU A 1 521 ? -4.945 -32.720 -13.345 1.00 97.12 521 LEU A N 1
ATOM 3969 C CA . LEU A 1 521 ? -4.306 -33.653 -14.267 1.00 97.12 521 LEU A CA 1
ATOM 3970 C C . LEU A 1 521 ? -5.044 -33.624 -15.606 1.00 97.12 521 LEU A C 1
ATOM 3972 O O . LEU A 1 521 ? -6.251 -33.850 -15.661 1.00 97.12 521 LEU A O 1
ATOM 3976 N N . LEU A 1 522 ? -4.294 -33.393 -16.676 1.00 96.75 522 LEU A N 1
ATOM 3977 C CA . LEU A 1 522 ? -4.723 -33.513 -18.063 1.00 96.75 522 LEU A CA 1
ATOM 3978 C C . LEU A 1 522 ? -3.961 -34.674 -18.706 1.00 96.75 522 LEU A C 1
ATOM 3980 O O . LEU A 1 522 ? -2.790 -34.883 -18.400 1.00 96.75 522 LEU A O 1
ATOM 3984 N N . THR A 1 523 ? -4.590 -35.418 -19.615 1.00 96.88 523 THR A N 1
ATOM 3985 C CA . THR A 1 523 ? -3.952 -36.574 -20.272 1.00 96.88 523 THR A CA 1
ATOM 3986 C C . THR A 1 523 ? -4.111 -36.504 -21.782 1.00 96.88 523 THR A C 1
ATOM 3988 O O . THR A 1 523 ? -5.220 -36.312 -22.293 1.00 96.88 523 THR A O 1
ATOM 3991 N N . VAL A 1 524 ? -2.996 -36.670 -22.494 1.00 96.50 524 VAL A N 1
ATOM 3992 C CA . VAL A 1 524 ? -2.913 -36.658 -23.961 1.00 96.50 524 VAL A CA 1
ATOM 3993 C C . VAL A 1 524 ? -1.923 -37.716 -24.444 1.00 96.50 524 VAL A C 1
ATOM 3995 O O . VAL A 1 524 ? -1.005 -38.091 -23.720 1.00 96.50 524 VAL A O 1
ATOM 3998 N N . LYS A 1 525 ? -2.078 -38.192 -25.683 1.00 96.19 525 LYS A N 1
ATOM 3999 C CA . LYS A 1 525 ? -1.074 -39.056 -26.321 1.00 96.19 525 LYS A CA 1
ATOM 4000 C C . LYS A 1 525 ? 0.050 -38.221 -26.928 1.00 96.19 525 LYS A C 1
ATOM 4002 O O . LYS A 1 525 ? -0.183 -37.095 -27.363 1.00 96.19 525 LYS A O 1
ATOM 4007 N N . VAL A 1 526 ? 1.242 -38.808 -27.027 1.00 95.12 526 VAL A N 1
ATOM 4008 C CA . VAL A 1 526 ? 2.378 -38.257 -27.785 1.00 95.12 526 VAL A CA 1
ATOM 4009 C C . VAL A 1 526 ? 1.930 -37.756 -29.165 1.00 95.12 526 VAL A C 1
ATOM 4011 O O . VAL A 1 526 ? 1.409 -38.532 -29.972 1.00 95.12 526 VAL A O 1
ATOM 4014 N N . GLY A 1 527 ? 2.166 -36.468 -29.436 1.00 93.88 527 GLY A N 1
ATOM 4015 C CA . GLY A 1 527 ? 1.859 -35.823 -30.717 1.00 93.88 527 GLY A CA 1
ATOM 4016 C C . GLY A 1 527 ? 0.370 -35.656 -31.033 1.00 93.88 527 GLY A C 1
ATOM 4017 O O . GLY A 1 527 ? 0.036 -35.414 -32.187 1.00 93.88 527 GLY A O 1
ATOM 4018 N N . ALA A 1 528 ? -0.529 -35.823 -30.057 1.00 94.44 528 ALA A N 1
ATOM 4019 C CA . ALA A 1 528 ? -1.946 -35.538 -30.258 1.00 94.44 528 ALA A CA 1
ATOM 4020 C C . ALA A 1 528 ? -2.162 -34.048 -30.556 1.00 94.44 528 ALA A C 1
ATOM 4022 O O . ALA A 1 528 ? -1.589 -33.192 -29.883 1.00 94.44 528 ALA A O 1
ATOM 4023 N N . ARG A 1 529 ? -3.034 -33.744 -31.515 1.00 95.19 529 ARG A N 1
ATOM 4024 C CA . ARG A 1 529 ? -3.462 -32.380 -31.836 1.00 95.19 529 ARG A CA 1
ATOM 4025 C C . ARG A 1 529 ? -4.453 -31.896 -30.779 1.00 95.19 529 ARG A C 1
ATOM 4027 O O . ARG A 1 529 ? -5.592 -32.362 -30.746 1.00 95.19 529 ARG A O 1
ATOM 4034 N N . VAL A 1 530 ? -4.024 -31.014 -29.883 1.00 95.31 530 VAL A N 1
ATOM 4035 C CA . VAL A 1 530 ? -4.815 -30.565 -28.730 1.00 95.31 530 VAL A CA 1
ATOM 4036 C C . VAL A 1 530 ? -5.472 -29.222 -29.017 1.00 95.31 530 VAL A C 1
ATOM 4038 O O . VAL A 1 530 ? -4.789 -28.248 -29.329 1.00 95.31 530 VAL A O 1
ATOM 4041 N N . ARG A 1 531 ? -6.790 -29.152 -28.825 1.00 93.06 531 ARG A N 1
ATOM 4042 C CA . ARG A 1 531 ? -7.543 -27.904 -28.677 1.00 93.06 531 ARG A CA 1
ATOM 4043 C C . ARG A 1 531 ? -7.810 -27.667 -27.193 1.00 93.06 531 ARG A C 1
ATOM 4045 O O . ARG A 1 531 ? -8.605 -28.384 -26.591 1.00 93.06 531 ARG A O 1
ATOM 4052 N N . LEU A 1 532 ? -7.169 -26.669 -26.595 1.00 95.00 532 LEU A N 1
ATOM 4053 C CA . LEU A 1 532 ? -7.375 -26.308 -25.192 1.00 95.00 532 LEU A CA 1
ATOM 4054 C C . LEU A 1 532 ? -8.156 -24.999 -25.090 1.00 95.00 532 LEU A C 1
ATOM 4056 O O . LEU A 1 532 ? -7.730 -23.976 -25.618 1.00 95.00 532 LEU A O 1
ATOM 4060 N N . VAL A 1 533 ? -9.284 -25.033 -24.386 1.00 86.06 533 VAL A N 1
ATOM 4061 C CA . VAL A 1 533 ? -10.091 -23.864 -24.033 1.00 86.06 533 VAL A CA 1
ATOM 4062 C C . VAL A 1 533 ? -9.882 -23.587 -22.551 1.00 86.06 533 VAL A C 1
ATOM 4064 O O . VAL A 1 533 ? -10.325 -24.373 -21.715 1.00 86.06 533 VAL A O 1
ATOM 4067 N N . LEU A 1 534 ? -9.227 -22.477 -22.221 1.00 90.62 534 LEU A N 1
ATOM 4068 C CA . LEU A 1 534 ? -9.183 -21.971 -20.855 1.00 90.62 534 LEU A CA 1
ATOM 4069 C C . LEU A 1 534 ? -10.423 -21.107 -20.628 1.00 90.62 534 LEU A C 1
ATOM 4071 O O . LEU A 1 534 ? -10.562 -20.060 -21.258 1.00 90.62 534 LEU A O 1
ATOM 4075 N N . ARG A 1 535 ? -11.312 -21.531 -19.731 1.00 71.88 535 ARG A N 1
ATOM 4076 C CA . ARG A 1 535 ? -12.487 -20.763 -19.313 1.00 71.88 535 ARG A CA 1
ATOM 4077 C C . ARG A 1 535 ? -12.258 -20.232 -17.908 1.00 71.88 535 ARG A C 1
ATOM 4079 O O . ARG A 1 535 ? -12.103 -21.010 -16.973 1.00 71.88 535 ARG A O 1
ATOM 4086 N N . ASN A 1 536 ? -12.267 -18.917 -17.759 1.00 77.88 536 ASN A N 1
ATOM 4087 C CA . ASN A 1 536 ? -12.126 -18.308 -16.454 1.00 77.88 536 ASN A CA 1
ATOM 4088 C C . ASN A 1 536 ? -13.507 -18.078 -15.824 1.00 77.88 536 ASN A C 1
ATOM 4090 O O . ASN A 1 536 ? -14.270 -17.240 -16.295 1.00 77.88 536 ASN A O 1
ATOM 4094 N N . THR A 1 537 ? -13.818 -18.847 -14.786 1.00 70.19 537 THR A N 1
ATOM 4095 C CA . THR A 1 537 ? -15.033 -18.745 -13.955 1.00 70.19 537 THR A CA 1
ATOM 4096 C C . THR A 1 537 ? -14.723 -18.239 -12.540 1.00 70.19 537 THR A C 1
ATOM 4098 O O . THR A 1 537 ? -15.516 -18.440 -11.625 1.00 70.19 537 THR A O 1
ATOM 4101 N N . ASP A 1 538 ? -13.537 -17.658 -12.344 1.00 66.44 538 ASP A N 1
ATOM 4102 C CA . ASP A 1 538 ? -13.082 -17.031 -11.099 1.00 66.44 538 ASP A CA 1
ATOM 4103 C C . ASP A 1 538 ? -13.161 -15.497 -11.242 1.00 66.44 538 ASP A C 1
ATOM 4105 O O . ASP A 1 538 ? -13.208 -14.960 -12.352 1.00 66.44 538 ASP A O 1
ATOM 4109 N N . ASP A 1 539 ? -13.145 -14.792 -10.113 1.00 54.16 539 ASP A N 1
ATOM 4110 C CA . ASP A 1 539 ? -13.166 -13.332 -10.002 1.00 54.16 539 ASP A CA 1
ATOM 4111 C C . ASP A 1 539 ? -11.777 -12.696 -10.236 1.00 54.16 539 ASP A C 1
ATOM 4113 O O . ASP A 1 539 ? -11.639 -11.470 -10.271 1.00 54.16 539 ASP A O 1
ATOM 4117 N N . MET A 1 540 ? -10.729 -13.510 -10.402 1.00 61.09 540 MET A N 1
ATOM 4118 C CA . MET A 1 540 ? -9.357 -13.076 -10.692 1.00 61.09 540 MET A CA 1
ATOM 4119 C C . MET A 1 540 ? -8.941 -13.337 -12.145 1.00 61.09 540 MET A C 1
ATOM 4121 O O . MET A 1 540 ? -9.575 -14.082 -12.884 1.00 61.09 540 MET A O 1
ATOM 4125 N N . LEU A 1 541 ? -7.848 -12.704 -12.581 1.00 76.88 541 LEU A N 1
ATOM 4126 C CA . LEU A 1 541 ? -7.247 -12.929 -13.899 1.00 76.88 541 LEU A CA 1
ATOM 4127 C C . LEU A 1 541 ? -6.419 -14.217 -13.905 1.00 76.88 541 LEU A C 1
ATOM 4129 O O . LEU A 1 541 ? -5.590 -14.431 -13.018 1.00 76.88 541 LEU A O 1
ATOM 4133 N N . HIS A 1 542 ? -6.569 -15.028 -14.952 1.00 83.81 542 HIS A N 1
ATOM 4134 C CA . HIS A 1 542 ? -5.851 -16.296 -15.071 1.00 83.81 542 HIS A CA 1
ATOM 4135 C C . HIS A 1 542 ? -5.322 -16.540 -16.477 1.00 83.81 542 HIS A C 1
ATOM 4137 O O . HIS A 1 542 ? -5.876 -16.078 -17.464 1.00 83.81 542 HIS A O 1
ATOM 4143 N N . ASN A 1 543 ? -4.240 -17.295 -16.577 1.00 94.69 543 ASN A N 1
ATOM 4144 C CA . ASN A 1 543 ? -3.722 -17.806 -17.837 1.00 94.69 543 ASN A CA 1
ATOM 4145 C C . ASN A 1 543 ? -3.319 -19.274 -17.661 1.00 94.69 543 ASN A C 1
ATOM 4147 O O . ASN A 1 543 ? -3.270 -19.798 -16.547 1.00 94.69 543 ASN A O 1
ATOM 4151 N N . PHE A 1 544 ? -3.038 -19.927 -18.777 1.00 97.38 544 PHE A N 1
ATOM 4152 C CA . PHE A 1 544 ? -2.469 -21.259 -18.850 1.00 97.38 544 PHE A CA 1
ATOM 4153 C C . PHE A 1 544 ? 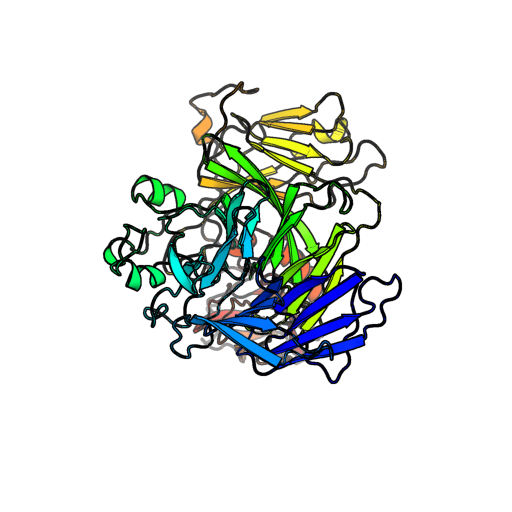-1.090 -21.140 -19.486 1.00 97.38 544 PHE A C 1
ATOM 4155 O O . PHE A 1 544 ? -0.959 -20.557 -20.561 1.00 97.38 544 PHE A O 1
ATOM 4162 N N . VAL A 1 545 ? -0.072 -21.702 -18.844 1.00 98.19 545 VAL A N 1
ATOM 4163 C CA . VAL A 1 545 ? 1.285 -21.803 -19.383 1.00 98.19 545 VAL A CA 1
ATOM 4164 C C . VAL A 1 545 ? 1.741 -23.244 -19.241 1.00 98.19 545 VAL A C 1
ATOM 4166 O O . VAL A 1 545 ? 1.903 -23.720 -18.121 1.00 98.19 545 VAL A O 1
ATOM 4169 N N . LEU A 1 546 ? 1.941 -23.928 -20.367 1.00 98.31 546 LEU A N 1
ATOM 4170 C CA . LEU A 1 546 ? 2.549 -25.252 -20.415 1.00 98.31 546 LEU A CA 1
ATOM 4171 C C . LEU A 1 546 ? 4.070 -25.110 -20.435 1.00 98.31 546 LEU A C 1
ATOM 4173 O O . LEU A 1 546 ? 4.641 -24.492 -21.342 1.00 98.31 546 LEU A O 1
ATOM 4177 N N . CYS A 1 547 ? 4.721 -25.713 -19.453 1.00 98.06 547 CYS A N 1
ATOM 4178 C CA . CYS A 1 547 ? 6.153 -25.614 -19.234 1.00 98.06 547 CYS A CA 1
ATOM 4179 C C . CYS A 1 547 ? 6.879 -26.871 -19.720 1.00 98.06 547 CYS A C 1
ATOM 4181 O O . CYS A 1 547 ? 6.321 -27.967 -19.751 1.00 98.06 547 CYS A O 1
ATOM 4183 N N . ALA A 1 548 ? 8.159 -26.727 -20.057 1.00 96.69 548 ALA A N 1
ATOM 4184 C CA . ALA A 1 548 ? 9.054 -27.863 -20.226 1.00 96.69 548 ALA A CA 1
ATOM 4185 C C . ALA A 1 548 ? 9.171 -28.674 -18.909 1.00 96.69 548 ALA A C 1
ATOM 4187 O O . ALA A 1 548 ? 8.957 -28.116 -17.826 1.00 96.69 548 ALA A O 1
ATOM 4188 N N . PRO A 1 549 ? 9.521 -29.974 -18.964 1.00 94.50 549 PRO A N 1
ATOM 4189 C CA . PRO A 1 549 ? 9.534 -30.836 -17.782 1.00 94.50 549 PRO A CA 1
ATOM 4190 C C . PRO A 1 549 ? 10.415 -30.282 -16.655 1.00 94.50 549 PRO A C 1
ATOM 4192 O O . PRO A 1 549 ? 11.583 -29.953 -16.874 1.00 94.50 549 PRO A O 1
ATOM 4195 N N . GLY A 1 550 ? 9.849 -30.168 -15.450 1.00 93.62 550 GLY A N 1
ATOM 4196 C CA . GLY A 1 550 ? 10.540 -29.662 -14.258 1.00 93.62 550 GLY A CA 1
ATOM 4197 C C . GLY A 1 550 ? 10.844 -28.159 -14.267 1.00 93.62 550 GLY A C 1
ATOM 4198 O O . GLY A 1 550 ? 11.640 -27.698 -13.450 1.00 93.62 550 GLY A O 1
ATOM 4199 N N . LYS A 1 551 ? 10.260 -27.384 -15.192 1.00 96.94 551 LYS A N 1
ATOM 4200 C CA . LYS A 1 551 ? 10.500 -25.935 -15.325 1.00 96.94 551 LYS A CA 1
ATOM 4201 C C . LYS A 1 551 ? 9.379 -25.055 -14.784 1.00 96.94 551 LYS A C 1
ATOM 4203 O O . LYS A 1 551 ? 9.510 -23.832 -14.857 1.00 96.94 551 LYS A O 1
ATOM 4208 N N . GLY A 1 552 ? 8.309 -25.628 -14.225 1.00 94.75 552 GLY A N 1
ATOM 4209 C CA . GLY A 1 552 ? 7.169 -24.859 -13.724 1.00 94.75 552 GLY A CA 1
ATOM 4210 C C . GLY A 1 552 ? 7.579 -23.736 -12.767 1.00 94.75 552 GLY A C 1
ATOM 4211 O O . GLY A 1 552 ? 7.253 -22.572 -12.990 1.00 94.75 552 GLY A O 1
ATOM 4212 N N . GLU A 1 553 ? 8.383 -24.049 -11.752 1.00 92.44 553 GLU A N 1
ATOM 4213 C CA . GLU A 1 553 ? 8.820 -23.057 -10.761 1.00 92.44 553 GLU A CA 1
ATOM 4214 C C . GLU A 1 553 ? 9.670 -21.933 -11.375 1.00 92.44 553 GLU A C 1
ATOM 4216 O O . GLU A 1 553 ? 9.409 -20.753 -11.133 1.00 92.44 553 GLU A O 1
ATOM 4221 N N . SER A 1 554 ? 10.651 -22.264 -12.223 1.00 93.94 554 SER A N 1
ATOM 4222 C CA . SER A 1 554 ? 11.492 -21.251 -12.875 1.00 93.94 554 SER A CA 1
ATOM 4223 C C . SER A 1 554 ? 10.694 -20.352 -13.817 1.00 93.94 554 SER A C 1
ATOM 4225 O O . SER A 1 554 ? 10.957 -19.152 -13.876 1.00 93.94 554 SER A O 1
ATOM 4227 N N . VAL A 1 555 ? 9.696 -20.904 -14.517 1.00 96.94 555 VAL A N 1
ATOM 4228 C CA . VAL A 1 555 ? 8.780 -20.123 -15.361 1.00 96.94 555 VAL A CA 1
ATOM 4229 C C . VAL A 1 555 ? 7.910 -19.204 -14.502 1.00 96.94 555 VAL A C 1
ATOM 4231 O O . VAL A 1 555 ? 7.793 -18.023 -14.822 1.00 96.94 555 VAL A O 1
ATOM 4234 N N . GLY A 1 556 ? 7.364 -19.691 -13.384 1.00 91.94 556 GLY A N 1
ATOM 4235 C CA . GLY A 1 556 ? 6.609 -18.870 -12.432 1.00 91.94 556 GLY A CA 1
ATOM 4236 C C . GLY A 1 556 ? 7.434 -17.710 -11.860 1.00 91.94 556 GLY A C 1
ATOM 4237 O O . GLY A 1 556 ? 6.985 -16.564 -11.857 1.00 91.94 556 GLY A O 1
ATOM 4238 N N . ASN A 1 557 ? 8.679 -17.973 -11.460 1.00 85.31 557 ASN A N 1
ATOM 4239 C CA . ASN A 1 557 ? 9.598 -16.945 -10.960 1.00 85.31 557 ASN A CA 1
ATOM 4240 C C . ASN A 1 557 ? 9.986 -15.933 -12.051 1.00 85.31 557 ASN A C 1
ATOM 4242 O O . ASN A 1 557 ? 10.022 -14.727 -11.801 1.00 85.31 557 ASN A O 1
ATOM 4246 N N . ALA A 1 558 ? 10.230 -16.394 -13.280 1.00 88.94 558 ALA A N 1
ATOM 4247 C CA . ALA A 1 558 ? 10.505 -15.512 -14.412 1.00 88.94 558 ALA A CA 1
ATOM 4248 C C . ALA A 1 558 ? 9.290 -14.642 -14.776 1.00 88.94 558 ALA A C 1
ATOM 4250 O O . ALA A 1 558 ? 9.460 -13.477 -15.130 1.00 88.94 558 ALA A O 1
ATOM 4251 N N . ALA A 1 559 ? 8.071 -15.173 -14.642 1.00 89.25 559 ALA A N 1
ATOM 4252 C CA . ALA A 1 559 ? 6.833 -14.423 -14.829 1.00 89.25 559 ALA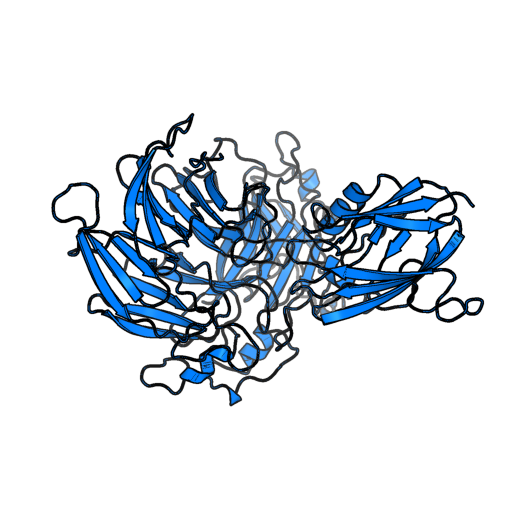 A CA 1
ATOM 4253 C C . ALA A 1 559 ? 6.673 -13.305 -13.788 1.00 89.25 559 ALA A C 1
ATOM 4255 O O . ALA A 1 559 ? 6.382 -12.165 -14.151 1.00 89.25 559 ALA A O 1
ATOM 4256 N N . MET A 1 560 ? 6.947 -13.595 -12.509 1.00 77.38 560 MET A N 1
ATOM 4257 C CA . MET A 1 560 ? 7.000 -12.586 -11.440 1.00 77.38 560 MET A CA 1
ATOM 4258 C C . MET A 1 560 ? 8.001 -11.470 -11.761 1.00 77.38 560 MET A C 1
ATOM 4260 O O . MET A 1 560 ? 7.711 -10.287 -11.571 1.00 77.38 560 MET A O 1
ATOM 4264 N N . ALA A 1 561 ? 9.171 -11.841 -12.287 1.00 82.00 561 ALA A N 1
ATOM 4265 C CA . ALA A 1 561 ? 10.243 -10.911 -12.626 1.00 82.00 561 ALA A CA 1
ATOM 4266 C C . ALA A 1 561 ? 9.915 -9.980 -13.809 1.00 82.00 561 ALA A C 1
ATOM 4268 O O . ALA A 1 561 ? 10.618 -8.987 -14.005 1.00 82.00 561 ALA A O 1
ATOM 4269 N N . LEU A 1 562 ? 8.844 -10.242 -14.573 1.00 78.94 562 LEU A N 1
ATOM 4270 C CA . LEU A 1 562 ? 8.364 -9.316 -15.607 1.00 78.94 562 LEU A CA 1
ATOM 4271 C C . LEU A 1 562 ? 7.900 -7.979 -15.013 1.00 78.94 562 LEU A C 1
ATOM 4273 O O . LEU A 1 562 ? 7.936 -6.960 -15.702 1.00 78.94 562 LEU A O 1
ATOM 4277 N N . GLY A 1 563 ? 7.460 -7.962 -13.752 1.00 78.56 563 GLY A N 1
ATOM 4278 C CA . GLY A 1 563 ? 7.001 -6.748 -13.084 1.00 78.56 563 GLY A CA 1
ATOM 4279 C C . GLY A 1 563 ? 5.916 -6.018 -13.883 1.00 78.56 563 GLY A C 1
ATOM 4280 O O . GLY A 1 563 ? 4.944 -6.619 -14.343 1.00 78.56 563 GLY A O 1
ATOM 4281 N N . VAL A 1 564 ? 6.101 -4.715 -14.103 1.00 68.94 564 VAL A N 1
ATOM 4282 C CA . VAL A 1 564 ? 5.168 -3.876 -14.879 1.00 68.94 564 VAL A CA 1
ATOM 4283 C C . VAL A 1 564 ? 5.102 -4.227 -16.373 1.00 68.94 564 VAL A C 1
ATOM 4285 O O . VAL A 1 564 ? 4.153 -3.831 -17.043 1.00 68.94 564 VAL A O 1
ATOM 4288 N N . ASP A 1 565 ? 6.076 -4.963 -16.931 1.00 72.00 565 ASP A N 1
ATOM 4289 C CA . ASP A 1 565 ? 5.985 -5.505 -18.302 1.00 72.00 565 ASP A CA 1
ATOM 4290 C C . ASP A 1 565 ? 5.032 -6.697 -18.401 1.00 72.00 565 ASP A C 1
ATOM 4292 O O . ASP A 1 565 ? 4.653 -7.090 -19.503 1.00 72.00 565 ASP A O 1
ATOM 4296 N N . GLY A 1 566 ? 4.652 -7.280 -17.262 1.00 78.62 566 GLY A N 1
ATOM 4297 C CA . GLY A 1 566 ? 3.886 -8.513 -17.210 1.00 78.62 566 GLY A CA 1
ATOM 4298 C C . GLY A 1 566 ? 2.559 -8.417 -17.957 1.00 78.62 566 GLY A C 1
ATOM 4299 O O . GLY A 1 566 ? 2.322 -9.221 -18.852 1.00 78.62 566 GLY A O 1
ATOM 4300 N N . ALA A 1 567 ? 1.742 -7.393 -17.696 1.00 72.94 567 ALA A N 1
ATOM 4301 C CA . ALA A 1 567 ? 0.434 -7.238 -18.342 1.00 72.94 567 ALA A CA 1
ATOM 4302 C C . ALA A 1 567 ? 0.523 -7.212 -19.882 1.00 72.94 567 ALA A C 1
ATOM 4304 O O . ALA A 1 567 ? -0.223 -7.917 -20.557 1.00 72.94 567 ALA A O 1
ATOM 4305 N N . ALA A 1 568 ? 1.497 -6.484 -20.443 1.00 73.31 568 ALA A N 1
ATOM 4306 C CA . ALA A 1 568 ? 1.721 -6.403 -21.892 1.00 73.31 568 ALA A CA 1
ATOM 4307 C C . ALA A 1 568 ? 2.213 -7.723 -22.521 1.00 73.31 568 ALA A C 1
ATOM 4309 O O . ALA A 1 568 ? 2.257 -7.847 -23.744 1.00 73.31 568 ALA A O 1
ATOM 4310 N N . LYS A 1 569 ? 2.596 -8.700 -21.696 1.00 83.38 569 LYS A N 1
ATOM 4311 C CA . LYS A 1 569 ? 3.081 -10.026 -22.093 1.00 83.38 569 LYS A CA 1
ATOM 4312 C C . LYS A 1 569 ? 2.182 -11.157 -21.580 1.00 83.38 569 LYS A C 1
ATOM 4314 O O . LYS A 1 569 ? 2.620 -12.302 -21.555 1.00 83.38 569 LYS A O 1
ATOM 4319 N N . ASN A 1 570 ? 0.962 -10.860 -21.117 1.00 85.81 570 ASN A N 1
ATOM 4320 C CA . ASN A 1 570 ? 0.077 -11.813 -20.422 1.00 85.81 570 ASN A CA 1
ATOM 4321 C C . ASN A 1 570 ? 0.717 -12.503 -19.207 1.00 85.81 570 ASN A C 1
ATOM 4323 O O . ASN A 1 570 ? 0.325 -13.607 -18.844 1.00 85.81 570 ASN A O 1
ATOM 4327 N N . TYR A 1 571 ? 1.731 -11.882 -18.610 1.00 88.00 571 TYR A N 1
ATOM 4328 C CA . TYR A 1 571 ? 2.604 -12.454 -17.589 1.00 88.00 571 TYR A CA 1
ATOM 4329 C C . TYR A 1 571 ? 3.294 -13.754 -18.027 1.00 88.00 571 TYR A C 1
ATOM 4331 O O . TYR A 1 571 ? 3.623 -14.595 -17.196 1.00 88.00 571 TYR A O 1
ATOM 4339 N N . VAL A 1 572 ? 3.547 -13.930 -19.327 1.00 93.62 572 VAL A N 1
ATOM 4340 C CA . VAL A 1 572 ? 4.289 -15.074 -19.867 1.00 93.62 572 VAL A CA 1
ATOM 4341 C C . VAL A 1 572 ? 5.731 -14.646 -20.169 1.00 93.62 572 VAL A C 1
ATOM 4343 O O . VAL A 1 572 ? 5.946 -13.748 -20.989 1.00 93.62 572 VAL A O 1
ATOM 4346 N N . PRO A 1 573 ? 6.744 -15.231 -19.502 1.00 92.19 573 PRO A N 1
ATOM 4347 C CA . PRO A 1 573 ? 8.136 -14.884 -19.746 1.00 92.19 573 PRO A CA 1
ATOM 4348 C C . PRO A 1 573 ? 8.596 -15.417 -21.104 1.00 92.19 573 PRO A C 1
ATOM 4350 O O . PRO A 1 573 ? 8.251 -16.528 -21.508 1.00 92.19 573 PRO A O 1
ATOM 4353 N N . ASP A 1 574 ? 9.428 -14.641 -21.797 1.00 91.50 574 ASP A N 1
ATOM 4354 C CA . ASP A 1 574 ? 10.013 -15.071 -23.066 1.00 91.50 574 ASP A CA 1
ATOM 4355 C C . ASP A 1 574 ? 11.214 -15.996 -22.813 1.00 91.50 574 ASP A C 1
ATOM 4357 O O . ASP A 1 574 ? 12.362 -15.566 -22.728 1.00 91.50 574 ASP A O 1
ATOM 4361 N N . THR A 1 575 ? 10.923 -17.280 -22.611 1.00 93.69 575 THR A N 1
ATOM 4362 C CA . THR A 1 575 ? 11.911 -18.343 -22.383 1.00 93.69 575 THR A CA 1
ATOM 4363 C C . THR A 1 575 ? 11.571 -19.581 -23.208 1.00 93.69 575 THR A C 1
ATOM 4365 O O . THR A 1 575 ? 10.404 -19.843 -23.512 1.00 93.69 575 THR A O 1
ATOM 4368 N N . ALA A 1 576 ? 12.586 -20.364 -23.577 1.00 95.25 576 ALA A N 1
ATOM 4369 C CA . ALA A 1 576 ? 12.410 -21.668 -24.219 1.00 95.25 576 ALA A CA 1
ATOM 4370 C C . ALA A 1 576 ? 11.670 -22.681 -23.324 1.00 95.25 576 ALA A C 1
ATOM 4372 O O . ALA A 1 576 ? 11.092 -23.631 -23.842 1.00 95.25 576 ALA A O 1
ATOM 4373 N N . ASP A 1 577 ? 11.642 -22.446 -22.009 1.00 97.19 577 ASP A N 1
ATOM 4374 C CA . ASP A 1 577 ? 10.937 -23.293 -21.045 1.00 97.19 577 ASP A CA 1
ATOM 4375 C C . ASP A 1 577 ? 9.404 -23.168 -21.138 1.00 97.19 577 ASP A C 1
ATOM 4377 O O . ASP A 1 577 ? 8.696 -24.022 -20.613 1.00 97.19 577 ASP A O 1
ATOM 4381 N N . VAL A 1 578 ? 8.879 -22.136 -21.812 1.00 97.75 578 VAL A N 1
ATOM 4382 C CA . VAL A 1 578 ? 7.450 -22.014 -22.139 1.00 97.75 578 VAL A CA 1
ATOM 4383 C C . VAL A 1 578 ? 7.192 -22.675 -23.491 1.00 97.75 578 VAL A C 1
ATOM 4385 O O . VAL A 1 578 ? 7.678 -22.194 -24.521 1.00 97.75 578 VAL A O 1
ATOM 4388 N N . LEU A 1 579 ? 6.404 -23.754 -23.482 1.00 97.19 579 LEU A N 1
ATOM 4389 C CA . LEU A 1 579 ? 6.033 -24.508 -24.680 1.00 97.19 579 LEU A CA 1
ATOM 4390 C C . LEU A 1 579 ? 4.842 -23.859 -25.386 1.00 97.19 579 LEU A C 1
ATOM 4392 O O . LEU A 1 579 ? 4.950 -23.479 -26.551 1.00 97.19 579 LEU A O 1
ATOM 4396 N N . PHE A 1 580 ? 3.739 -23.684 -24.655 1.00 97.31 580 PHE A N 1
ATOM 4397 C CA . PHE A 1 580 ? 2.508 -23.059 -25.135 1.00 97.31 580 PHE A CA 1
ATOM 4398 C C . PHE A 1 580 ? 1.849 -22.270 -24.010 1.00 97.31 580 PHE A C 1
ATOM 4400 O O . PHE A 1 580 ? 2.028 -22.592 -22.836 1.00 97.31 580 PHE A O 1
ATOM 4407 N N . HIS A 1 581 ? 1.076 -21.249 -24.351 1.00 96.88 581 HIS A N 1
ATOM 4408 C CA . HIS A 1 581 ? 0.337 -20.471 -23.372 1.00 96.88 581 HIS A CA 1
ATOM 4409 C C . HIS A 1 581 ? -0.948 -19.896 -23.956 1.00 96.88 581 HIS A C 1
ATOM 4411 O O . HIS A 1 581 ? -1.045 -19.710 -25.166 1.00 96.88 581 HIS A O 1
ATOM 4417 N N . SER A 1 582 ? -1.904 -19.583 -23.084 1.00 93.19 582 SER A N 1
ATOM 4418 C CA . SER A 1 582 ? -3.043 -18.718 -23.393 1.00 93.19 582 SER A CA 1
ATOM 4419 C C . SER A 1 582 ? -2.678 -17.239 -23.210 1.00 93.19 582 SER A C 1
ATOM 4421 O O . SER A 1 582 ? -1.623 -16.891 -22.667 1.00 93.19 582 SER A O 1
ATOM 4423 N N . ALA A 1 583 ? -3.584 -16.352 -23.604 1.00 89.06 583 ALA A N 1
ATOM 4424 C CA . ALA A 1 583 ? -3.630 -14.983 -23.117 1.00 89.06 583 ALA A CA 1
ATOM 4425 C C . ALA A 1 583 ? -3.976 -14.947 -21.619 1.00 89.06 583 ALA A C 1
ATOM 4427 O O . ALA A 1 583 ? -4.370 -15.955 -21.021 1.00 89.06 583 ALA A O 1
ATOM 4428 N N . LEU A 1 584 ? -3.843 -13.765 -21.017 1.00 85.75 584 LEU A N 1
ATOM 4429 C CA . LEU A 1 584 ? -4.413 -13.497 -19.705 1.00 85.75 584 LEU A CA 1
ATOM 4430 C C . LEU A 1 584 ? -5.924 -13.288 -19.857 1.00 85.75 584 LEU A C 1
ATOM 4432 O O . LEU A 1 584 ? -6.369 -12.371 -20.542 1.00 85.75 584 LEU A O 1
ATOM 4436 N N . VAL A 1 585 ? -6.698 -14.167 -19.234 1.00 77.44 585 VAL A N 1
ATOM 4437 C CA . VAL A 1 585 ? -8.152 -14.271 -19.353 1.00 77.44 585 VAL A CA 1
ATOM 4438 C C . VAL A 1 585 ? -8.816 -13.548 -18.181 1.00 77.44 585 VAL A C 1
ATOM 4440 O O . VAL A 1 585 ? -8.509 -13.812 -17.017 1.00 77.44 585 VAL A O 1
ATOM 4443 N N . LEU A 1 586 ? -9.737 -12.635 -18.493 1.00 63.47 586 LEU A N 1
ATOM 4444 C CA . LEU A 1 586 ? -10.571 -11.901 -17.532 1.00 63.47 586 LEU A CA 1
ATOM 4445 C C . LEU A 1 586 ? -11.658 -12.806 -16.925 1.00 63.47 586 LEU A C 1
ATOM 4447 O O . LEU A 1 586 ? -12.002 -13.815 -17.549 1.00 63.47 586 LEU A O 1
ATOM 4451 N N . PRO A 1 587 ? -12.244 -12.443 -15.770 1.00 62.25 587 PRO A N 1
ATOM 4452 C CA . PRO A 1 587 ? -13.424 -13.121 -15.235 1.00 62.25 587 PRO A CA 1
ATOM 4453 C C . PRO A 1 587 ? -14.533 -13.280 -16.280 1.00 62.25 587 PRO A C 1
ATOM 4455 O O . PRO A 1 587 ? -14.774 -12.371 -17.077 1.00 62.25 587 PRO A O 1
ATOM 4458 N N . GLU A 1 588 ? -15.189 -14.439 -16.284 1.00 58.94 588 GLU A N 1
ATOM 4459 C CA . GLU A 1 588 ? -16.271 -14.814 -17.209 1.00 58.94 588 GLU A CA 1
ATOM 4460 C C . GLU A 1 588 ? -15.898 -14.811 -18.704 1.00 58.94 588 GLU A C 1
ATOM 4462 O O . GLU A 1 588 ? -16.768 -14.848 -19.579 1.00 58.94 588 GLU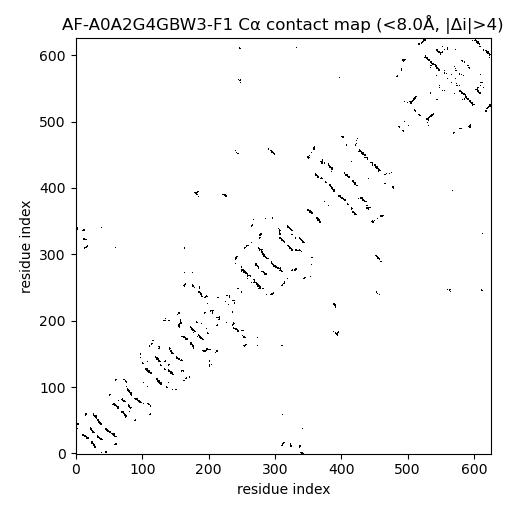 A O 1
ATOM 4467 N N . THR A 1 589 ? -14.602 -14.800 -19.026 1.00 59.84 589 THR A N 1
ATOM 4468 C CA . THR A 1 589 ? -14.105 -14.890 -20.407 1.00 59.84 589 THR A CA 1
ATOM 4469 C C . THR A 1 589 ? -13.312 -16.174 -20.644 1.00 59.84 589 THR A C 1
ATOM 4471 O O . THR A 1 589 ? -13.109 -16.996 -19.747 1.00 59.84 589 THR A O 1
ATOM 4474 N N . SER A 1 590 ? -12.890 -16.394 -21.887 1.00 67.38 590 SER A N 1
ATOM 4475 C CA . SER A 1 590 ? -12.124 -17.578 -22.265 1.00 67.38 590 SER A CA 1
ATOM 4476 C C . SER A 1 590 ? -11.104 -17.275 -23.349 1.00 67.38 590 SER A C 1
ATOM 4478 O O . SER A 1 590 ? -11.327 -16.385 -24.169 1.00 67.38 590 SER A O 1
ATOM 4480 N N . ASP A 1 591 ? -10.060 -18.091 -23.415 1.00 83.06 591 ASP A N 1
ATOM 4481 C CA . ASP A 1 591 ? -9.123 -18.130 -24.535 1.00 83.06 591 ASP A CA 1
ATOM 4482 C C . ASP A 1 591 ? -8.951 -19.566 -25.046 1.00 83.06 591 ASP A C 1
ATOM 4484 O O . ASP A 1 591 ? -9.112 -20.530 -24.296 1.00 83.06 591 ASP A O 1
ATOM 4488 N N . THR A 1 592 ? -8.673 -19.722 -26.339 1.00 86.44 592 THR A N 1
ATOM 4489 C CA . THR A 1 592 ? -8.526 -21.032 -26.991 1.00 86.44 592 THR A CA 1
ATOM 4490 C C . THR A 1 592 ? -7.187 -21.123 -27.702 1.00 86.44 592 THR A C 1
ATOM 4492 O O . THR A 1 592 ? -6.853 -20.251 -28.500 1.00 86.44 592 THR A O 1
ATOM 4495 N N . ILE A 1 593 ? -6.452 -22.209 -27.452 1.00 93.69 593 ILE A N 1
ATOM 4496 C CA . ILE A 1 593 ? -5.146 -22.480 -28.056 1.00 93.69 593 ILE A CA 1
ATOM 4497 C C . ILE A 1 593 ? -5.082 -23.875 -28.688 1.00 93.69 593 ILE A C 1
ATOM 4499 O O . ILE A 1 593 ? -5.739 -24.809 -28.226 1.00 93.69 593 ILE A O 1
ATOM 4503 N N . PHE A 1 594 ? -4.266 -24.017 -29.733 1.00 93.88 594 PHE A N 1
ATOM 4504 C CA . PHE A 1 594 ? -4.133 -25.229 -30.544 1.00 93.88 594 PHE A CA 1
ATOM 4505 C C . PHE A 1 594 ? -2.677 -25.680 -30.641 1.00 93.88 594 PHE A C 1
ATOM 4507 O O . PHE A 1 594 ? -1.868 -25.004 -31.266 1.00 93.88 594 PHE A O 1
ATOM 4514 N N . PHE A 1 595 ? -2.317 -26.824 -30.068 1.00 94.81 595 PHE A N 1
ATOM 4515 C CA . PHE A 1 595 ? -0.924 -27.278 -30.068 1.00 94.81 595 PHE A CA 1
ATOM 4516 C C . PHE A 1 595 ? -0.774 -28.793 -30.186 1.00 94.81 595 PHE A C 1
ATOM 4518 O O . PHE A 1 595 ? -1.621 -29.551 -29.719 1.00 94.81 595 PHE A O 1
ATOM 4525 N N . ASP A 1 596 ? 0.322 -29.242 -30.793 1.00 95.12 596 ASP A N 1
ATOM 4526 C CA . ASP A 1 596 ? 0.706 -30.650 -30.755 1.00 95.12 596 ASP A CA 1
ATOM 4527 C C . ASP A 1 596 ? 1.268 -30.990 -29.372 1.00 95.12 596 ASP A C 1
ATOM 4529 O O . ASP A 1 596 ? 2.171 -30.315 -28.863 1.00 95.12 596 ASP A O 1
ATOM 4533 N N . ALA A 1 597 ? 0.740 -32.046 -28.754 1.00 94.88 597 ALA A N 1
ATOM 4534 C CA . ALA A 1 597 ? 1.259 -32.549 -27.493 1.00 94.88 597 ALA A CA 1
ATOM 4535 C C . ALA A 1 597 ? 2.754 -32.900 -27.632 1.00 94.88 597 ALA A C 1
ATOM 4537 O O . ALA A 1 597 ? 3.159 -33.432 -28.675 1.00 94.88 597 ALA A O 1
ATOM 4538 N N . PRO A 1 598 ? 3.579 -32.653 -26.594 1.00 95.44 598 PRO A N 1
ATOM 4539 C CA . PRO A 1 598 ? 5.003 -32.961 -26.632 1.00 95.44 598 PRO A CA 1
ATOM 4540 C C . PRO A 1 598 ? 5.298 -34.384 -27.118 1.00 95.44 598 PRO A C 1
ATOM 4542 O O . PRO A 1 598 ? 4.551 -35.328 -26.858 1.00 95.44 598 PRO A O 1
ATOM 4545 N N . THR A 1 599 ? 6.405 -34.556 -27.840 1.00 94.06 599 THR A N 1
ATOM 4546 C CA . THR A 1 599 ? 6.748 -35.863 -28.416 1.00 94.06 599 THR A CA 1
ATOM 4547 C C . THR A 1 599 ? 7.425 -36.806 -27.426 1.00 94.06 599 THR A C 1
ATOM 4549 O O . THR A 1 599 ? 7.474 -38.011 -27.664 1.00 94.06 599 THR A O 1
ATOM 4552 N N . ALA A 1 600 ? 7.971 -36.269 -26.334 1.00 95.06 600 ALA A N 1
ATOM 4553 C CA . ALA A 1 600 ? 8.530 -37.062 -25.252 1.00 95.06 600 ALA A CA 1
ATOM 4554 C C . ALA A 1 600 ? 7.415 -37.401 -24.246 1.00 95.06 600 ALA A C 1
ATOM 4556 O O . ALA A 1 600 ? 6.754 -36.486 -23.753 1.00 95.06 600 ALA A O 1
ATOM 4557 N N . PRO A 1 601 ? 7.181 -38.690 -23.939 1.00 95.88 601 PRO A N 1
ATOM 4558 C CA . PRO A 1 601 ? 6.292 -39.072 -22.851 1.00 95.88 601 PRO A CA 1
ATOM 4559 C C . PRO A 1 601 ? 6.788 -38.521 -21.513 1.00 95.88 601 PRO A C 1
ATOM 4561 O O . PRO A 1 601 ? 7.996 -38.459 -21.274 1.00 95.88 601 PRO A O 1
ATOM 4564 N N . GLY A 1 602 ? 5.863 -38.177 -20.624 1.00 95.94 602 GLY A N 1
ATOM 4565 C CA . GLY A 1 602 ? 6.187 -37.672 -19.294 1.00 95.94 602 GLY A CA 1
ATOM 4566 C C . GLY A 1 602 ? 5.164 -36.680 -18.764 1.00 95.94 602 GLY A C 1
ATOM 4567 O O . GLY A 1 602 ? 4.159 -36.388 -19.414 1.00 95.94 602 GLY A O 1
ATOM 4568 N N . ASP A 1 603 ? 5.446 -36.168 -17.572 1.00 97.44 603 ASP A N 1
ATOM 4569 C CA . ASP A 1 603 ? 4.632 -35.149 -16.922 1.00 97.44 603 ASP A CA 1
ATOM 4570 C C . ASP A 1 603 ? 5.221 -33.761 -17.204 1.00 97.44 603 ASP A C 1
ATOM 4572 O O . ASP A 1 603 ? 6.415 -33.512 -17.015 1.00 97.44 603 ASP A O 1
ATOM 4576 N N . TYR A 1 604 ? 4.361 -32.865 -17.676 1.00 98.19 604 TYR A N 1
ATOM 4577 C CA . TYR A 1 604 ? 4.676 -31.474 -17.972 1.00 98.19 604 TYR A CA 1
ATOM 4578 C C . TYR A 1 604 ? 3.860 -30.587 -17.041 1.00 98.19 604 TYR A C 1
ATOM 4580 O O . TYR A 1 604 ? 2.636 -30.709 -16.989 1.00 98.19 604 TYR A O 1
ATOM 4588 N N . ASP A 1 605 ? 4.517 -29.681 -16.322 1.00 97.50 605 ASP A N 1
ATOM 4589 C CA . ASP A 1 605 ? 3.800 -28.715 -15.495 1.00 97.50 605 ASP A CA 1
ATOM 4590 C C . ASP A 1 605 ? 2.990 -27.778 -16.395 1.00 97.50 605 ASP A C 1
ATOM 4592 O O . ASP A 1 605 ? 3.516 -27.230 -17.368 1.00 97.50 605 ASP A O 1
ATOM 4596 N N . TYR A 1 606 ? 1.734 -27.533 -16.037 1.00 98.19 606 TYR A N 1
ATOM 4597 C CA . TYR A 1 606 ? 1.051 -26.315 -16.449 1.00 98.19 606 TYR A CA 1
ATOM 4598 C C . TYR A 1 606 ? 0.700 -25.476 -15.231 1.00 98.19 606 TYR A C 1
ATOM 4600 O O . TYR A 1 606 ? 0.402 -25.997 -14.157 1.00 98.19 606 TYR A O 1
ATOM 4608 N N . LEU A 1 607 ? 0.747 -24.161 -15.391 1.00 98.00 607 LEU A N 1
ATOM 4609 C CA . LEU A 1 607 ? 0.516 -23.223 -14.301 1.00 98.00 607 LEU A CA 1
ATOM 4610 C C . LEU A 1 607 ? -0.182 -21.959 -14.782 1.00 98.00 607 LEU A C 1
ATOM 4612 O O . LEU A 1 607 ? -0.171 -21.643 -15.972 1.00 98.00 607 LEU A O 1
ATOM 4616 N N . CYS A 1 608 ? -0.758 -21.223 -13.835 1.00 96.19 608 CYS A N 1
ATOM 4617 C CA . CYS A 1 608 ? -1.086 -19.823 -14.039 1.00 96.19 608 CYS A CA 1
ATOM 4618 C C . CYS A 1 608 ? 0.128 -18.978 -13.652 1.00 96.19 608 CYS A C 1
ATOM 4620 O O . CYS A 1 608 ? 0.562 -18.982 -12.502 1.00 96.19 608 CYS A O 1
ATOM 4622 N N . SER A 1 609 ? 0.691 -18.258 -14.618 1.00 94.56 609 SER A N 1
ATOM 4623 C CA . SER A 1 609 ? 1.865 -17.407 -14.427 1.00 94.56 609 SER A CA 1
ATOM 4624 C C . SER A 1 609 ? 1.511 -15.970 -14.040 1.00 94.56 609 SER A C 1
ATOM 4626 O O . SER A 1 609 ? 2.406 -15.136 -13.911 1.00 94.56 609 SER A O 1
ATOM 4628 N N . PHE A 1 610 ? 0.224 -15.664 -13.835 1.00 86.12 610 PHE A N 1
ATOM 4629 C CA . PHE A 1 610 ? -0.175 -14.391 -13.240 1.00 86.12 610 PHE A CA 1
ATOM 4630 C C . PHE A 1 610 ? 0.491 -14.229 -11.858 1.00 86.12 610 PHE A C 1
ATOM 4632 O O . PHE A 1 610 ? 0.648 -15.223 -11.136 1.00 86.12 610 PHE A O 1
ATOM 4639 N N . PRO A 1 611 ? 0.948 -13.024 -11.472 1.00 80.62 611 PRO A N 1
ATOM 4640 C CA . PRO A 1 611 ? 1.883 -12.906 -10.362 1.00 80.62 611 PRO A CA 1
ATOM 4641 C C . PRO A 1 611 ? 1.300 -13.386 -9.029 1.00 80.62 611 PRO A C 1
ATOM 4643 O O . PRO A 1 611 ? 0.251 -12.930 -8.588 1.00 80.62 611 PRO A O 1
ATOM 4646 N N . GLY A 1 612 ? 2.018 -14.295 -8.369 1.00 76.50 612 GLY A N 1
ATOM 4647 C CA . GLY A 1 612 ? 1.614 -14.950 -7.124 1.00 76.50 612 GLY A CA 1
ATOM 4648 C C . GLY A 1 612 ? 0.824 -16.245 -7.331 1.00 76.50 612 GLY A C 1
ATOM 4649 O O . GLY A 1 612 ? 0.720 -17.033 -6.399 1.00 76.50 612 GLY A O 1
ATOM 4650 N N . HIS A 1 613 ? 0.324 -16.525 -8.540 1.00 88.62 613 HIS A N 1
ATOM 4651 C CA . HIS A 1 613 ? -0.524 -17.695 -8.778 1.00 88.62 613 HIS A CA 1
ATOM 4652 C C . HIS A 1 613 ? 0.287 -18.977 -8.977 1.00 88.62 613 HIS A C 1
ATOM 4654 O O . HIS A 1 613 ? -0.118 -20.019 -8.475 1.00 88.62 613 HIS A O 1
ATOM 4660 N N . ALA A 1 614 ? 1.448 -18.917 -9.639 1.00 89.75 614 ALA A N 1
ATOM 4661 C CA . ALA A 1 614 ? 2.208 -20.098 -10.077 1.00 89.75 614 ALA A CA 1
ATOM 4662 C C . ALA A 1 614 ? 2.580 -21.089 -8.955 1.00 89.75 614 ALA A C 1
ATOM 4664 O O . ALA A 1 614 ? 2.798 -22.274 -9.212 1.00 89.75 614 ALA A O 1
ATOM 4665 N N . LEU A 1 615 ? 2.650 -20.614 -7.707 1.00 83.94 615 LEU A N 1
ATOM 4666 C CA . LEU A 1 615 ? 2.946 -21.440 -6.537 1.00 83.94 615 LEU A CA 1
ATOM 4667 C C . LEU A 1 615 ? 1.779 -22.368 -6.162 1.00 83.94 615 LEU A C 1
ATOM 4669 O O . LEU A 1 615 ? 2.016 -23.516 -5.776 1.00 83.94 615 LEU A O 1
ATOM 4673 N N . LEU A 1 616 ? 0.545 -21.879 -6.313 1.00 86.75 616 LEU A N 1
ATOM 4674 C CA . LEU A 1 616 ? -0.690 -22.535 -5.875 1.00 86.75 616 LEU A CA 1
ATOM 4675 C C . LEU A 1 616 ? -1.506 -23.094 -7.053 1.00 86.75 616 LEU A C 1
ATOM 4677 O O . LEU A 1 616 ? -2.045 -24.196 -6.968 1.00 86.75 616 LEU A O 1
ATOM 4681 N N . MET A 1 617 ? -1.534 -22.373 -8.173 1.00 95.00 617 MET A N 1
ATOM 4682 C CA . MET A 1 617 ? -2.356 -22.654 -9.345 1.00 95.00 617 MET A CA 1
ATOM 4683 C C . MET A 1 617 ? -1.566 -23.379 -10.429 1.00 95.00 617 MET A C 1
ATOM 4685 O O . MET A 1 617 ? -1.073 -22.777 -11.387 1.00 95.00 617 MET A O 1
ATOM 4689 N N . LYS A 1 618 ? -1.450 -24.696 -10.269 1.00 96.50 618 LYS A N 1
ATOM 4690 C CA . LYS A 1 618 ? -0.707 -25.580 -11.171 1.00 96.50 618 LYS A CA 1
ATOM 4691 C C . LYS A 1 618 ? -1.354 -26.957 -11.288 1.00 96.50 618 LYS A C 1
ATOM 4693 O O . LYS A 1 618 ? -2.105 -27.371 -10.407 1.00 96.50 618 LYS A O 1
ATOM 4698 N N . GLY A 1 619 ? -1.034 -27.662 -12.362 1.00 97.06 619 GLY A N 1
ATOM 4699 C CA . GLY A 1 619 ? -1.403 -29.053 -12.596 1.00 97.06 619 GLY A CA 1
ATOM 4700 C C . GLY A 1 619 ? -0.412 -29.735 -13.535 1.00 97.06 619 GLY A C 1
ATOM 4701 O O . GLY A 1 619 ? 0.619 -29.160 -13.886 1.00 97.06 619 GLY A O 1
ATOM 4702 N N . LEU A 1 620 ? -0.714 -30.971 -13.926 1.00 97.69 620 LEU A N 1
ATOM 4703 C CA . LEU A 1 620 ? 0.154 -31.792 -14.770 1.00 97.69 620 LEU A CA 1
ATOM 4704 C C . LEU A 1 620 ? -0.533 -32.165 -16.080 1.00 97.69 620 LEU A C 1
ATOM 4706 O O . LEU A 1 620 ? -1.629 -32.720 -16.077 1.00 97.69 620 LEU A O 1
ATOM 4710 N N . LEU A 1 621 ? 0.124 -31.911 -17.207 1.00 97.88 621 LEU A N 1
ATOM 4711 C CA . LEU A 1 621 ? -0.207 -32.528 -18.484 1.00 97.88 621 LEU A CA 1
ATOM 4712 C C . LEU A 1 621 ? 0.629 -33.803 -18.625 1.00 97.88 621 LEU A C 1
ATOM 4714 O O . LEU A 1 621 ? 1.834 -33.743 -18.869 1.00 97.88 621 LEU A O 1
ATOM 4718 N N . ARG A 1 622 ? -0.018 -34.957 -18.480 1.00 97.75 622 ARG A N 1
ATOM 4719 C CA . ARG A 1 622 ? 0.584 -36.270 -18.697 1.00 97.75 622 ARG A CA 1
ATOM 4720 C C . ARG A 1 622 ? 0.516 -36.647 -20.169 1.00 97.75 622 ARG A C 1
ATOM 4722 O O . ARG A 1 622 ? -0.570 -36.815 -20.729 1.00 97.75 622 ARG A O 1
ATOM 4729 N N . VAL A 1 623 ? 1.687 -36.804 -20.771 1.00 96.94 623 VAL A N 1
ATOM 4730 C CA . VAL A 1 623 ? 1.860 -37.254 -22.150 1.00 96.94 623 VAL A CA 1
ATOM 4731 C C . VAL A 1 623 ? 2.151 -38.751 -22.145 1.00 96.94 623 VAL A C 1
ATOM 4733 O O . VAL A 1 623 ? 3.221 -39.192 -21.723 1.00 96.94 623 VAL A O 1
ATOM 4736 N N . GLU A 1 624 ? 1.191 -39.540 -22.614 1.00 94.94 624 GLU A N 1
ATOM 4737 C CA . GLU A 1 624 ? 1.279 -40.997 -22.655 1.00 94.94 624 GLU A CA 1
ATOM 4738 C C . GLU A 1 624 ? 1.876 -41.486 -23.977 1.00 94.94 624 GLU A C 1
ATOM 4740 O O . GLU A 1 624 ? 1.611 -40.935 -25.053 1.00 94.94 624 GLU A O 1
ATOM 4745 N N . ALA A 1 625 ? 2.672 -42.555 -23.897 1.00 87.94 625 ALA A N 1
ATOM 4746 C CA . ALA A 1 625 ? 3.127 -43.277 -25.078 1.00 87.94 625 ALA A CA 1
ATOM 4747 C C . ALA A 1 625 ? 1.925 -43.801 -25.893 1.00 87.94 625 ALA A C 1
ATOM 4749 O O . ALA A 1 625 ? 0.824 -43.963 -25.365 1.00 87.94 625 ALA A O 1
ATOM 4750 N N . LYS A 1 626 ? 2.136 -44.012 -27.198 1.00 70.44 626 LYS A N 1
ATOM 4751 C CA . LYS A 1 626 ? 1.064 -44.373 -28.139 1.00 70.44 626 LYS A CA 1
ATOM 4752 C C . LYS A 1 626 ? 0.321 -45.654 -27.784 1.00 70.44 626 LYS A C 1
ATOM 4754 O O . LYS A 1 626 ? 1.006 -46.651 -27.474 1.00 70.44 626 LYS A O 1
#

Solvent-accessible surface area (backbone atoms only — not comparable to full-atom values): 31689 Å² total; per-residue (Å²): 84,85,50,75,70,60,92,91,56,83,52,32,21,29,16,57,33,73,43,86,90,61,30,36,39,35,26,13,50,79,9,39,29,30,37,36,38,38,75,73,46,97,77,60,61,65,46,79,44,74,28,44,69,85,43,61,41,26,28,18,38,40,75,35,63,81,93,50,70,48,29,32,35,16,19,33,53,28,35,32,39,35,28,52,87,84,72,85,64,39,50,79,40,81,43,79,50,29,82,39,69,69,84,76,51,87,45,40,44,26,26,22,48,46,74,40,97,88,68,54,29,33,35,32,26,19,24,35,68,61,83,97,57,17,36,85,37,68,60,18,2,21,37,35,35,44,46,99,88,26,54,73,44,60,32,28,35,12,40,50,44,40,56,3,52,45,61,45,98,86,70,52,33,36,35,24,26,29,42,26,57,33,24,25,36,21,31,36,27,71,60,52,80,21,30,27,56,58,23,60,49,22,29,79,43,30,83,44,91,76,45,54,32,84,62,45,53,89,76,63,71,73,60,76,38,42,50,50,66,50,31,77,78,38,82,50,50,43,62,61,20,27,54,29,53,58,63,68,57,24,61,32,26,11,14,36,43,69,37,79,46,78,43,53,53,44,95,52,51,76,25,37,37,37,25,7,17,30,60,6,30,34,24,33,34,35,76,49,71,39,96,88,42,55,19,20,26,34,30,74,71,48,69,84,38,56,17,2,22,46,28,56,35,74,39,96,77,23,33,36,37,38,17,8,28,27,76,100,45,63,36,62,20,91,40,64,41,38,43,32,42,52,70,64,87,84,77,83,64,44,31,71,65,41,57,43,79,37,56,34,36,36,37,40,30,39,67,46,39,39,23,62,83,38,53,63,40,60,84,22,45,49,36,35,35,26,35,38,38,29,28,67,55,71,31,36,62,77,31,81,47,25,46,30,65,65,77,46,60,45,71,42,97,78,26,38,33,37,38,42,30,35,87,67,77,54,71,58,22,34,35,42,40,35,37,71,49,31,27,26,58,70,88,66,40,56,45,78,54,35,51,37,32,31,21,35,62,58,78,42,83,72,83,58,96,65,84,88,61,90,78,58,80,76,66,56,48,66,71,77,82,85,64,50,82,50,75,38,93,43,32,24,61,58,72,60,90,91,51,61,101,50,52,77,39,73,45,80,44,42,36,36,86,87,51,32,48,69,56,57,70,45,80,46,42,46,55,34,36,31,29,38,34,44,37,29,69,27,94,57,71,45,34,48,34,36,24,37,68,89,30,44,65,62,49,28,53,45,11,46,69,40,46,81,56,13,68,68,41,37,17,57,52,98,48,87,50,50,58,37,34,52,47,60,25,48,53,79,34,64,43,54,32,41,47,66,37,58,78,65,62,45,65,22,31,29,26,19,28,36,60,81,30,38,87,65,13,51,31,34,41,36,26,35,74,127

Radius of gyration: 25.47 Å; Cα contacts (8 Å, |Δi|>4): 1805; chains: 1; bounding box: 61×69×79 Å

=== Feature glossary ===
Reading guide. The protein is described through the following features:

Foldseek 3Di. A 3Di character summarizes, for each residue, the relative orientation of the Cα frame of its nearest spatial neighbor. Because it encodes fold topology rather than chemistry, 3Di alignments detect remote structural similarity that sequence alignment misses.

Contact-map, Ramachandran, and PAE plots. Plot images: a contact map (which residues are close in 3D, as an N×N binary image), a Ramachandran scatter (backbone torsion angles, revealing secondary-structure composition at a glance), and — for AlphaFold structures — a PAE heatmap (pairwise prediction confidence).

Radius of gyration, Cα contacts, bounding box. Radius of gyration (Rg) is the root-mean-square distance of Cα atoms from their centroid — a single number for overall size and compactness. A globular domain of N residues has Rg ≈ 2.2·N^0.38 Å; an extended or disordered chain has a much larger Rg. The Cα contact count is the number of residue pairs whose Cα atoms are within 8 Å and are more than four positions apart in sequence — a standard proxy for tertiary packing density. The bounding box is the smallest axis-aligned box enclosing all Cα atoms.

Secondary structure (8-state, DSSP). Eight-state secondary structure (DSSP): H is the canonical α-helix, G the tighter 3₁₀-helix, I the wider π-helix; E/B are β-structure, T and S are turns and bends, and '-' is everything else. DSSP derives these from the pattern of main-chain N–H···O=C hydrogen bonds, not from the sequence.

B-factor. B-factor (Debye–Waller factor) reflects atomic displacement in the crystal lattice. It is an experimental observable (units Å²), not a prediction; low values mean the atom is pinned down, high values mean it moves or is heterogeneous across the crystal.

pLDDT. pLDDT is the predicted lDDT-Cα score: AlphaFold's confidence that the local environment of each residue (all inter-atomic distances within 15 Å) is correctly placed. It is a per-residue number between 0 and 100, with higher meaning more reliable.

Nearest PDB structures. Nearest PDB neighbors are the top structural matches found by Foldseek when searching this structure against the entire Protein Data Bank. Each hit reports a TM-score (0 to 1; >0.5 almost always implies the same fold) and an E-value. These are *structural* homologs — they may share no detectable sequence similarity.

Solvent-accessible surface area. Accessible surface area quantifies burial. A residue with SASA near zero is packed into the hydrophobic core; one with SASA >100 Å² sits on the surface. Computed here via the Shrake–Rupley numerical algorithm with a 1.4 Å probe.

Rendered structure images. Structure images are PyMOL renders from six orthogonal camera directions. Cartoon representation draws helices as coils and strands as arrows; sticks shows the backbone as bonds; surface shows the solvent-excluded envelope. Rainbow coloring maps sequence position to hue (blue→red, N→C); chain coloring assigns a distinct color per polypeptide.

Backbone torsions (φ/ψ). φ (phi) and ψ (psi) are the two rotatable backbone dihedrals per residue: φ is the C(i-1)–N–Cα–C torsion, ψ is the N–Cα–C–N(i+1) torsion, both in degrees on (−180°, 180°]. α-helical residues cluster near (−60°, −45°); β-strand residues near (−120°, +130°). A Ramachandran plot is simply a scatter of (φ, ψ) for every residue.

Predicted aligned error. Predicted Aligned Error (PAE) is an AlphaFold confidence matrix: entry (i, j) is the expected error in the position of residue j, in ångströms, when the prediction is superimposed on the true structure at residue i. Low PAE within a block of residues means that block is internally rigid and well-predicted; high PAE between two blocks means their relative placement is uncertain even if each block individually is confident.

mmCIF coordinates. Structure coordinates are given as an mmCIF _atom_site loop: one row per atom with element, residue name, chain id, sequence number, and x/y/z position in Å. Only the four main-chain atoms per residue are included here; side chains are omitted to keep the record compact.

InterPro / GO / CATH / organism. Database cross-references. InterPro integrates a dozen domain/family signature databases into unified entries with residue-range hits. GO terms attach function/process/location labels with evidence codes. CATH codes position the fold in a four-level structural taxonomy. Organism is the NCBI-taxonomy species name.

Secondary structure (3-state, P-SEA). SS3 is a coarse helix/strand/coil call (letters a/b/c) made by the P-SEA algorithm from inter-Cα distances and dihedrals. It is less detailed than DSSP but needs only Cα positions.

Sequence. Sequence gives the chain of amino acids in standard one-letter code (A=alanine, C=cysteine, …, Y=tyrosine), read N→C. It is the only feature that is directly encoded by the gene; all structural features are derived from the folded form of this sequence.